Protein AF-A0A2N1V2J1-F1 (afdb_monomer_lite)

Structure (mmCIF, N/CA/C/O backbone):
data_AF-A0A2N1V2J1-F1
#
_entry.id   AF-A0A2N1V2J1-F1
#
loop_
_atom_site.group_PDB
_atom_site.id
_atom_site.type_symbol
_atom_site.label_atom_id
_atom_site.label_alt_id
_atom_site.label_comp_id
_atom_site.label_asym_id
_atom_site.label_entity_id
_atom_site.label_seq_id
_atom_site.pdbx_PDB_ins_code
_atom_site.Cartn_x
_atom_site.Cartn_y
_atom_site.Cartn_z
_atom_site.occupancy
_atom_site.B_iso_or_equiv
_atom_site.auth_seq_id
_atom_site.auth_comp_id
_atom_site.auth_asym_id
_atom_site.auth_atom_id
_atom_site.pdbx_PDB_model_num
ATOM 1 N N . MET A 1 1 ? 15.536 12.280 7.109 1.00 37.69 1 MET A N 1
ATOM 2 C CA . MET A 1 1 ? 15.204 11.354 8.218 1.00 37.69 1 MET A CA 1
ATOM 3 C C . MET A 1 1 ? 14.848 12.085 9.517 1.00 37.69 1 MET A C 1
ATOM 5 O O . MET A 1 1 ? 13.708 11.960 9.934 1.00 37.69 1 MET A O 1
ATOM 9 N N . LEU A 1 2 ? 15.726 12.912 10.114 1.00 41.81 2 LEU A N 1
ATOM 10 C CA . LEU A 1 2 ? 15.399 13.691 11.333 1.00 41.81 2 LEU A CA 1
ATOM 11 C C . LEU A 1 2 ? 14.159 14.599 11.194 1.00 41.81 2 LEU A C 1
ATOM 13 O O . LEU A 1 2 ? 13.366 14.693 12.121 1.00 41.81 2 LEU A O 1
ATOM 17 N N . ALA A 1 3 ? 13.956 15.226 10.031 1.00 45.59 3 ALA A N 1
ATOM 18 C CA . ALA A 1 3 ? 12.766 16.045 9.779 1.00 45.59 3 ALA A CA 1
ATOM 19 C C . ALA A 1 3 ? 11.461 15.224 9.787 1.00 45.59 3 ALA A C 1
ATOM 21 O O . ALA A 1 3 ? 10.462 15.673 10.334 1.00 45.59 3 ALA A O 1
ATOM 22 N N . ILE A 1 4 ? 11.489 13.996 9.255 1.00 50.16 4 ILE A N 1
ATOM 23 C CA . ILE A 1 4 ? 10.347 13.065 9.289 1.00 50.16 4 ILE A CA 1
ATOM 24 C C . ILE A 1 4 ? 10.090 12.616 10.731 1.00 50.16 4 ILE A C 1
ATOM 26 O O . ILE A 1 4 ? 8.943 12.572 11.157 1.00 50.16 4 ILE A O 1
ATOM 30 N N . LEU A 1 5 ? 11.156 12.361 11.499 1.00 50.34 5 LEU A N 1
ATOM 31 C CA . LEU A 1 5 ? 11.057 12.012 12.915 1.00 50.34 5 LEU A CA 1
ATOM 32 C C . LEU A 1 5 ? 10.415 13.142 13.738 1.00 50.34 5 LEU A C 1
ATOM 34 O O . LEU A 1 5 ? 9.556 12.871 14.564 1.00 50.34 5 LEU A O 1
ATOM 38 N N . ASN A 1 6 ? 10.780 14.401 13.476 1.00 57.03 6 ASN A N 1
ATOM 39 C CA . ASN A 1 6 ? 10.190 15.567 14.142 1.00 57.03 6 ASN A CA 1
ATOM 40 C C . ASN A 1 6 ? 8.729 15.806 13.731 1.00 57.03 6 ASN A C 1
ATOM 42 O O . ASN A 1 6 ? 7.921 16.175 14.577 1.00 57.03 6 ASN A O 1
ATOM 46 N N . ILE A 1 7 ? 8.370 15.565 12.465 1.00 57.59 7 ILE A N 1
ATOM 47 C CA . ILE A 1 7 ? 6.972 15.615 12.007 1.00 57.59 7 ILE A CA 1
ATOM 48 C C . ILE A 1 7 ? 6.154 14.508 12.685 1.00 57.59 7 ILE A C 1
ATOM 50 O O . ILE A 1 7 ? 5.083 14.788 13.205 1.00 57.59 7 ILE A O 1
ATOM 54 N N . LEU A 1 8 ? 6.680 13.282 12.770 1.00 51.38 8 LEU A N 1
ATOM 55 C CA . LEU A 1 8 ? 6.056 12.181 13.515 1.00 51.38 8 LEU A CA 1
ATOM 56 C C . LEU A 1 8 ? 5.899 12.509 15.007 1.00 51.38 8 LEU A C 1
ATOM 58 O O . LEU A 1 8 ? 4.868 12.193 15.589 1.00 51.38 8 LEU A O 1
ATOM 62 N N . TYR A 1 9 ? 6.882 13.180 15.614 1.00 59.84 9 TYR A N 1
ATOM 63 C CA . TYR A 1 9 ? 6.823 13.601 17.017 1.00 59.84 9 TYR A CA 1
ATOM 64 C C . TYR A 1 9 ? 5.764 14.687 17.264 1.00 59.84 9 TYR A C 1
ATOM 66 O O . TYR A 1 9 ? 5.126 14.700 18.311 1.00 59.84 9 TYR A O 1
ATOM 74 N N . LEU A 1 10 ? 5.547 15.579 16.292 1.00 56.91 10 LEU A N 1
ATOM 75 C CA . LEU A 1 10 ? 4.477 16.584 16.323 1.00 56.91 10 LEU A CA 1
ATOM 76 C C . LEU A 1 10 ? 3.087 15.990 16.042 1.00 56.91 10 LEU A C 1
ATOM 78 O O . LEU A 1 10 ? 2.086 16.605 16.396 1.00 56.91 10 LEU A O 1
ATOM 82 N N . LEU A 1 11 ? 3.032 14.810 15.419 1.00 51.59 11 LEU A N 1
ATOM 83 C CA . LEU A 1 11 ? 1.807 14.049 15.158 1.00 51.59 11 LEU A CA 1
ATOM 84 C C . LEU A 1 11 ? 1.465 13.059 16.285 1.00 51.59 11 LEU A C 1
ATOM 86 O O . LEU A 1 11 ? 0.460 12.359 16.185 1.00 51.59 11 LEU A O 1
ATOM 90 N N . LEU A 1 12 ? 2.264 12.995 17.361 1.00 53.19 12 LEU A N 1
ATOM 91 C CA . LEU A 1 12 ? 1.924 12.194 18.538 1.00 53.19 12 LEU A CA 1
ATOM 92 C C . LEU A 1 12 ? 0.576 12.672 19.116 1.00 53.19 12 LEU A C 1
ATOM 94 O O . LEU A 1 12 ? 0.378 13.875 19.304 1.00 53.19 12 LEU A O 1
ATOM 98 N N . PRO A 1 13 ? -0.373 11.754 19.360 1.00 49.41 13 PRO A N 1
ATOM 99 C CA . PRO A 1 13 ? -1.782 12.103 19.468 1.00 49.41 13 PRO A CA 1
ATOM 100 C C . PRO A 1 13 ? -2.095 12.911 20.732 1.00 49.41 13 PRO A C 1
ATOM 102 O O . PRO A 1 13 ? -1.782 12.510 21.850 1.00 49.41 13 PRO A O 1
ATOM 105 N N . ILE A 1 14 ? -2.791 14.034 20.532 1.00 53.59 14 ILE A N 1
ATOM 106 C CA . ILE A 1 14 ? -3.497 14.800 21.574 1.00 53.59 14 ILE A CA 1
ATOM 107 C C . ILE A 1 14 ? -4.905 14.198 21.826 1.00 53.59 14 ILE A C 1
ATOM 109 O O . ILE A 1 14 ? -5.590 14.595 22.764 1.00 53.59 14 ILE A O 1
ATOM 113 N N . SER A 1 15 ? -5.357 13.214 21.032 1.00 47.94 15 SER A N 1
ATOM 114 C CA . SER A 1 15 ? -6.710 12.636 21.103 1.00 47.94 15 SER A CA 1
ATOM 115 C C . SER A 1 15 ? -6.726 11.132 21.392 1.00 47.94 15 SER A C 1
ATOM 117 O O . SER A 1 15 ? -5.813 10.405 21.018 1.00 47.94 15 SER A O 1
ATOM 119 N N . GLN A 1 16 ? -7.827 10.658 21.989 1.00 56.62 16 GLN A N 1
ATOM 120 C CA . GLN A 1 16 ? -8.151 9.247 22.286 1.00 56.62 16 GLN A CA 1
ATOM 121 C C . GLN A 1 16 ? -8.314 8.342 21.047 1.00 56.62 16 GLN A C 1
ATOM 123 O O . GLN A 1 16 ? -8.802 7.220 21.143 1.00 56.62 16 GLN A O 1
ATOM 128 N N . THR A 1 17 ? -7.958 8.822 19.860 1.00 64.25 17 THR A N 1
ATOM 129 C CA . THR A 1 17 ? -8.115 8.073 18.618 1.00 64.25 17 THR A CA 1
ATOM 130 C C . THR A 1 17 ? -6.784 7.411 18.271 1.00 64.25 17 THR A C 1
ATOM 132 O O . THR A 1 17 ? -5.728 8.043 18.314 1.00 64.25 17 THR A O 1
ATOM 135 N N . GLY A 1 18 ? -6.808 6.103 18.012 1.00 82.56 18 GLY A N 1
ATOM 136 C CA . GLY A 1 18 ? -5.573 5.340 17.858 1.00 82.56 18 GLY A CA 1
ATOM 137 C C . GLY A 1 18 ? -4.778 5.723 16.602 1.00 82.56 18 GLY A C 1
ATOM 138 O O . GLY A 1 18 ? -5.294 6.289 15.637 1.00 82.56 18 GLY A O 1
ATOM 139 N N . SER A 1 19 ? -3.491 5.401 16.603 1.00 90.88 19 SER A N 1
ATOM 140 C CA . SER A 1 19 ? -2.594 5.587 15.462 1.00 90.88 19 SER A CA 1
ATOM 141 C C . SER A 1 19 ? -1.906 4.273 15.111 1.00 90.88 19 SER A C 1
ATOM 143 O O . SER A 1 19 ? -1.824 3.359 15.925 1.00 90.88 19 SER A O 1
ATOM 145 N N . GLU A 1 20 ? -1.388 4.167 13.898 1.00 93.19 20 GLU A N 1
ATOM 146 C CA . GLU A 1 20 ? -0.670 2.988 13.422 1.00 93.19 20 GLU A CA 1
ATOM 147 C C . GLU A 1 20 ? 0.593 3.441 12.694 1.00 93.19 20 GLU A C 1
ATOM 149 O O . GLU A 1 20 ? 0.529 4.305 11.825 1.00 93.19 20 GLU A O 1
ATOM 154 N N . ALA A 1 21 ? 1.737 2.849 13.012 1.00 96.06 21 ALA A N 1
ATOM 155 C CA . ALA A 1 21 ? 2.991 3.092 12.310 1.00 96.06 21 ALA A CA 1
ATOM 156 C C . ALA A 1 21 ? 3.615 1.768 11.886 1.00 96.06 21 ALA A C 1
ATOM 158 O O . ALA A 1 21 ? 3.537 0.785 12.616 1.00 96.06 21 ALA A O 1
ATOM 159 N N . GLY A 1 22 ? 4.274 1.726 10.735 1.00 96.44 22 GLY A N 1
ATOM 160 C CA . GLY A 1 22 ? 4.895 0.488 10.282 1.00 96.44 22 GLY A CA 1
ATOM 161 C C . GLY A 1 22 ? 5.975 0.679 9.241 1.00 96.44 22 GLY A C 1
ATOM 162 O O . GLY A 1 22 ? 6.214 1.783 8.749 1.00 96.44 22 GLY A O 1
ATOM 163 N N . ILE A 1 23 ? 6.623 -0.438 8.926 1.00 97.44 23 ILE A N 1
ATOM 164 C CA . ILE A 1 23 ? 7.635 -0.563 7.879 1.00 97.44 23 ILE A CA 1
ATOM 165 C C . ILE A 1 23 ? 7.246 -1.696 6.936 1.00 97.44 23 ILE A C 1
ATOM 167 O O . ILE A 1 23 ? 6.661 -2.692 7.366 1.00 97.44 23 ILE A O 1
ATOM 171 N N . ASN A 1 24 ? 7.568 -1.568 5.655 1.00 97.19 24 ASN A N 1
ATOM 172 C CA . ASN A 1 24 ? 7.236 -2.565 4.646 1.00 97.19 24 ASN A CA 1
ATOM 173 C C . ASN A 1 24 ? 8.342 -2.728 3.603 1.00 97.19 24 ASN A C 1
ATOM 175 O O . ASN A 1 24 ? 9.079 -1.796 3.293 1.00 97.19 24 ASN A O 1
ATOM 179 N N . ILE A 1 25 ? 8.441 -3.937 3.057 1.00 97.75 25 ILE A N 1
ATOM 180 C CA . ILE A 1 25 ? 9.214 -4.222 1.848 1.00 97.75 25 ILE A CA 1
ATOM 181 C C . ILE A 1 25 ? 8.240 -4.137 0.678 1.00 97.75 25 ILE A C 1
ATOM 183 O O . ILE A 1 25 ? 7.128 -4.661 0.768 1.00 97.75 25 ILE A O 1
ATOM 187 N N . ILE A 1 26 ? 8.647 -3.466 -0.395 1.00 97.69 26 ILE A N 1
ATOM 188 C CA . ILE A 1 26 ? 7.829 -3.224 -1.585 1.00 97.69 26 ILE A CA 1
ATOM 189 C C . ILE A 1 26 ? 8.525 -3.871 -2.775 1.00 97.69 26 ILE A C 1
ATOM 191 O O . ILE A 1 26 ? 9.743 -3.763 -2.898 1.00 97.69 26 ILE A O 1
ATOM 195 N N . ALA A 1 27 ? 7.770 -4.525 -3.648 1.00 98.12 27 ALA A N 1
ATOM 196 C CA . ALA A 1 27 ? 8.246 -5.015 -4.931 1.00 98.12 27 ALA A CA 1
ATOM 197 C C . ALA A 1 27 ? 7.095 -5.116 -5.933 1.00 98.12 27 ALA A C 1
ATOM 199 O O . ALA A 1 27 ? 5.944 -5.284 -5.537 1.00 98.12 27 ALA A O 1
ATOM 200 N N . GLY A 1 28 ? 7.377 -5.061 -7.227 1.00 96.88 28 GLY A N 1
ATOM 201 C CA . GLY A 1 28 ? 6.341 -5.279 -8.229 1.00 96.88 28 GLY A CA 1
ATOM 202 C C . GLY A 1 28 ? 6.750 -4.859 -9.631 1.00 96.88 28 GLY A C 1
ATOM 203 O O . GLY A 1 28 ? 7.908 -4.509 -9.854 1.00 96.88 28 GLY A O 1
ATOM 204 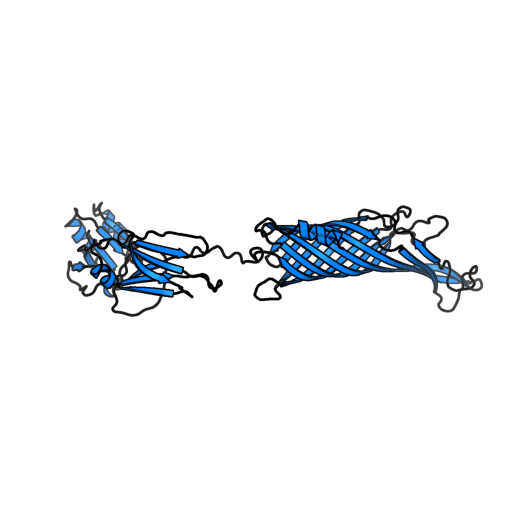N N . PRO A 1 29 ? 5.823 -4.960 -10.594 1.00 96.31 29 PRO A N 1
ATOM 205 C CA . PRO A 1 29 ? 6.082 -4.529 -11.952 1.00 96.31 29 PRO A CA 1
ATOM 206 C C . PRO A 1 29 ? 5.897 -3.015 -12.119 1.00 96.31 29 PRO A C 1
ATOM 208 O O . PRO A 1 29 ? 4.962 -2.416 -11.569 1.00 96.31 29 PRO A O 1
ATOM 211 N N . ASN A 1 30 ? 6.740 -2.434 -12.969 1.00 93.88 30 ASN A N 1
ATOM 212 C CA . ASN A 1 30 ? 6.507 -1.129 -13.582 1.00 93.88 30 ASN A CA 1
ATOM 213 C C . ASN A 1 30 ? 5.779 -1.343 -14.908 1.00 93.88 30 ASN A C 1
ATOM 215 O O . ASN A 1 30 ? 6.117 -2.263 -15.651 1.00 93.88 30 ASN A O 1
ATOM 219 N N . LEU A 1 31 ? 4.780 -0.514 -15.187 1.00 93.31 31 LEU A N 1
ATOM 220 C CA . LEU A 1 31 ? 4.035 -0.498 -16.439 1.00 93.31 31 LEU A CA 1
ATOM 221 C C . LEU A 1 31 ? 4.471 0.739 -17.211 1.00 93.31 31 LEU A C 1
ATOM 223 O O . LEU A 1 31 ? 4.228 1.862 -16.767 1.00 93.31 31 LEU A O 1
ATOM 227 N N . GLU A 1 32 ? 5.143 0.533 -18.332 1.00 88.81 32 GLU A N 1
ATOM 228 C CA . GLU A 1 32 ? 5.778 1.613 -19.073 1.00 88.81 32 GLU A CA 1
ATOM 229 C C . GLU A 1 32 ? 5.121 1.794 -20.423 1.00 88.81 32 GLU A C 1
ATOM 231 O O . GLU A 1 32 ? 4.901 0.834 -21.159 1.00 88.81 32 GLU A O 1
ATOM 236 N N . TYR A 1 33 ? 4.803 3.049 -20.709 1.00 85.69 33 TYR A N 1
ATOM 237 C CA . TYR A 1 33 ? 4.260 3.492 -21.977 1.00 85.69 33 TYR A CA 1
ATOM 238 C C . TYR A 1 33 ? 5.293 4.430 -22.577 1.00 85.69 33 TYR A C 1
ATOM 240 O O . TYR A 1 33 ? 5.603 5.479 -22.004 1.00 85.69 33 TYR A O 1
ATOM 248 N N . THR A 1 34 ? 5.879 4.023 -23.694 1.00 76.81 34 THR A N 1
ATOM 249 C CA . THR A 1 34 ? 6.933 4.783 -24.360 1.00 76.81 34 THR A CA 1
ATOM 250 C C . THR A 1 34 ? 6.547 5.053 -25.797 1.00 76.81 34 THR A C 1
ATOM 252 O O . THR A 1 34 ? 6.286 4.124 -26.552 1.00 76.81 34 THR A O 1
ATOM 255 N N . LYS A 1 35 ? 6.606 6.321 -26.191 1.00 71.06 35 LYS A N 1
ATOM 256 C CA . LYS A 1 35 ? 6.811 6.744 -27.575 1.00 71.06 35 LYS A CA 1
ATOM 257 C C . LYS A 1 35 ? 7.975 7.741 -27.572 1.00 71.06 35 LYS A C 1
ATOM 259 O O . LYS A 1 35 ? 7.836 8.912 -27.206 1.00 71.06 35 LYS A O 1
ATOM 264 N N . LEU A 1 36 ? 9.163 7.227 -27.883 1.00 64.19 36 LEU A N 1
ATOM 265 C CA . LEU A 1 36 ? 10.414 7.982 -27.855 1.00 64.19 36 LEU A CA 1
ATOM 266 C C . LEU A 1 36 ? 10.649 8.595 -29.237 1.00 64.19 36 LEU A C 1
ATOM 268 O O . LEU A 1 36 ? 11.181 7.950 -30.134 1.00 64.19 36 LEU A O 1
ATOM 272 N N . GLU A 1 37 ? 10.257 9.853 -29.422 1.00 59.25 37 GLU A N 1
ATOM 273 C CA . GLU A 1 37 ? 10.658 10.599 -30.617 1.00 59.25 37 GLU A CA 1
ATOM 274 C C . GLU A 1 37 ? 12.120 11.060 -30.478 1.00 59.25 37 GLU A C 1
ATOM 276 O O . GLU A 1 37 ? 12.620 11.281 -29.375 1.00 59.25 37 GLU A O 1
ATOM 281 N N . SER A 1 38 ? 12.834 11.187 -31.600 1.00 56.12 38 SER A N 1
ATOM 282 C CA . SER A 1 38 ? 14.246 11.588 -31.619 1.00 56.12 38 SER A CA 1
ATOM 283 C C . SER A 1 38 ? 14.472 12.928 -30.905 1.00 56.12 38 SER A C 1
ATOM 285 O O . SER A 1 38 ? 13.869 13.933 -31.293 1.00 56.12 38 SER A O 1
ATOM 287 N N . VAL A 1 39 ? 15.388 12.972 -29.934 1.00 54.84 39 VAL A N 1
ATOM 288 C CA . VAL A 1 39 ? 15.784 14.202 -29.224 1.00 54.84 39 VAL A CA 1
ATOM 289 C C . VAL A 1 39 ? 17.246 14.510 -29.532 1.00 54.84 39 VAL A C 1
ATOM 291 O O . VAL A 1 39 ? 18.097 13.633 -29.446 1.00 54.84 39 VAL A O 1
ATOM 294 N N . GLU A 1 40 ? 17.535 15.757 -29.916 1.00 50.69 40 GLU A N 1
ATOM 295 C CA . GLU A 1 40 ? 18.899 16.306 -30.044 1.00 50.69 40 GLU A CA 1
ATOM 296 C C . GLU A 1 40 ? 19.904 15.417 -30.816 1.00 50.69 40 GLU A C 1
ATOM 298 O O . GLU A 1 40 ? 20.998 15.131 -30.337 1.00 50.69 40 GLU A O 1
ATOM 303 N N . ASN A 1 41 ? 19.563 14.992 -32.041 1.00 51.22 41 ASN A N 1
ATOM 304 C CA . ASN A 1 41 ? 20.393 14.104 -32.883 1.00 51.22 41 ASN A CA 1
ATOM 305 C C . ASN A 1 41 ? 20.635 12.690 -32.318 1.00 51.22 41 ASN A C 1
ATOM 307 O O . ASN A 1 41 ? 21.471 11.961 -32.854 1.00 51.22 41 ASN A O 1
ATOM 311 N N . GLN A 1 42 ? 19.906 12.272 -31.284 1.00 54.91 42 GLN A N 1
ATOM 312 C CA . GLN A 1 42 ? 19.849 10.879 -30.856 1.00 54.91 42 GLN A CA 1
ATOM 313 C C . GLN A 1 42 ? 18.578 10.239 -31.416 1.00 54.91 42 GLN A C 1
ATOM 315 O O . GLN A 1 42 ? 17.453 10.614 -31.078 1.00 54.91 42 GLN A O 1
ATOM 320 N N . THR A 1 43 ? 18.765 9.300 -32.340 1.00 55.22 43 THR A N 1
ATOM 321 C CA . THR A 1 43 ? 17.693 8.457 -32.871 1.00 55.22 43 THR A CA 1
ATOM 322 C C . THR A 1 43 ? 17.373 7.383 -31.839 1.00 55.22 43 THR A C 1
ATOM 324 O O . THR A 1 43 ? 18.217 6.540 -31.546 1.00 55.22 43 THR A O 1
ATOM 327 N N . TYR A 1 44 ? 16.166 7.436 -31.284 1.00 59.03 44 TYR A N 1
ATOM 328 C CA . TYR A 1 44 ? 15.602 6.371 -30.461 1.00 59.03 44 TYR A CA 1
ATOM 329 C C . TYR A 1 44 ? 14.762 5.452 -31.354 1.00 59.03 44 TYR A C 1
ATOM 331 O O . TYR A 1 44 ? 14.153 5.916 -32.317 1.00 59.03 44 TYR A O 1
ATOM 339 N N . PHE A 1 45 ? 14.773 4.152 -31.061 1.00 59.25 45 PHE A N 1
ATOM 340 C CA . PHE A 1 45 ? 14.261 3.115 -31.967 1.00 59.25 45 PHE A CA 1
ATOM 341 C C . PHE A 1 45 ? 12.744 2.884 -31.888 1.00 59.25 45 PHE A C 1
ATOM 343 O O . PHE A 1 45 ? 12.171 2.295 -32.796 1.00 59.25 45 PHE A O 1
ATOM 350 N N . TYR A 1 46 ? 12.080 3.411 -30.858 1.00 59.66 46 TYR A N 1
ATOM 351 C CA . TYR A 1 46 ? 10.665 3.146 -30.585 1.00 59.66 46 TYR A CA 1
ATOM 352 C C . TYR A 1 46 ? 9.760 4.144 -31.317 1.00 59.66 46 TYR A C 1
ATOM 354 O O . TYR A 1 46 ? 9.437 5.222 -30.808 1.00 59.66 46 TYR A O 1
ATOM 362 N N . GLY A 1 47 ? 9.381 3.796 -32.549 1.00 56.12 47 GLY A N 1
ATOM 363 C CA . GLY A 1 47 ? 8.538 4.626 -33.416 1.00 56.12 47 GLY A CA 1
ATOM 364 C C . GLY A 1 47 ? 7.031 4.554 -33.128 1.00 56.12 47 GLY A C 1
ATOM 365 O O . GLY A 1 47 ? 6.280 5.390 -33.641 1.00 56.12 47 GLY A O 1
ATOM 366 N N . GLN A 1 48 ? 6.571 3.582 -32.331 1.00 65.44 48 GLN A N 1
ATOM 367 C CA . GLN A 1 48 ? 5.163 3.395 -31.952 1.00 65.44 48 GLN A CA 1
ATOM 368 C C . GLN A 1 48 ? 4.987 3.400 -30.426 1.00 65.44 48 GLN A C 1
ATOM 370 O O . GLN A 1 48 ? 5.959 3.379 -29.679 1.00 65.44 48 GLN A O 1
ATOM 375 N N . GLU A 1 49 ? 3.740 3.537 -29.962 1.00 70.06 49 GLU A N 1
ATOM 376 C CA . GLU A 1 49 ? 3.422 3.404 -28.538 1.00 70.06 49 GLU A CA 1
ATOM 377 C C . GLU A 1 49 ? 3.574 1.942 -28.125 1.00 70.06 49 GLU A C 1
ATOM 379 O O . GLU A 1 49 ? 2.703 1.120 -28.418 1.00 70.06 49 GLU A O 1
ATOM 384 N N . ASP A 1 50 ? 4.656 1.642 -27.416 1.00 79.00 50 ASP A N 1
ATOM 385 C CA . ASP A 1 50 ? 4.910 0.304 -26.902 1.00 79.00 50 ASP A CA 1
ATOM 386 C C . ASP A 1 50 ? 4.618 0.224 -25.408 1.00 79.00 50 ASP A C 1
ATOM 388 O O . ASP A 1 50 ? 4.976 1.104 -24.617 1.00 79.00 50 ASP A O 1
ATOM 392 N N . PHE A 1 51 ? 3.940 -0.861 -25.030 1.00 84.25 51 PHE A N 1
ATOM 393 C CA . PHE A 1 51 ? 3.730 -1.240 -23.642 1.00 84.25 51 PHE A CA 1
ATOM 394 C C . PHE A 1 51 ? 4.835 -2.192 -23.211 1.00 84.25 51 PHE A C 1
ATOM 396 O O . PHE A 1 51 ? 5.004 -3.267 -23.793 1.00 84.25 51 PHE A O 1
ATOM 403 N N . GLN A 1 52 ? 5.537 -1.825 -22.148 1.00 87.00 52 GLN A N 1
ATOM 404 C CA . GLN A 1 52 ? 6.649 -2.603 -21.627 1.00 87.00 52 GLN A CA 1
ATOM 405 C C . GLN A 1 52 ? 6.540 -2.788 -20.113 1.00 87.00 52 GLN A C 1
ATOM 407 O O . GLN A 1 52 ? 5.835 -2.053 -19.417 1.00 87.00 52 GLN A O 1
ATOM 412 N N . MET A 1 53 ? 7.227 -3.810 -19.596 1.00 90.25 53 MET A N 1
ATOM 413 C CA . MET A 1 53 ? 7.202 -4.147 -18.176 1.00 90.25 53 MET A CA 1
ATOM 414 C C . MET A 1 53 ? 8.603 -4.128 -17.579 1.00 90.25 53 MET A C 1
ATOM 416 O O . MET A 1 53 ? 9.495 -4.838 -18.035 1.00 90.25 53 MET A O 1
ATOM 420 N N . GLY A 1 54 ? 8.759 -3.354 -16.511 1.00 93.00 54 GLY A N 1
ATOM 421 C CA . GLY A 1 54 ? 9.947 -3.350 -15.664 1.00 93.00 54 GLY A CA 1
ATOM 422 C C . GLY A 1 54 ? 9.691 -3.996 -14.312 1.00 93.00 54 GLY A C 1
ATOM 423 O O . GLY A 1 54 ? 8.586 -4.461 -14.023 1.00 93.00 54 GLY A O 1
ATOM 424 N N . PHE A 1 55 ? 10.698 -3.969 -13.443 1.00 96.50 55 PHE A N 1
ATOM 425 C CA . PHE A 1 55 ? 10.574 -4.416 -12.060 1.00 96.50 55 PHE A CA 1
ATOM 426 C C . PHE A 1 55 ? 11.143 -3.382 -11.091 1.00 96.50 55 PHE A C 1
ATOM 428 O O . PHE A 1 55 ? 12.164 -2.744 -11.341 1.00 96.50 55 PHE A O 1
ATOM 435 N N . HIS A 1 56 ? 10.502 -3.224 -9.942 1.00 97.19 56 HIS A N 1
ATOM 436 C CA . HIS A 1 56 ? 11.026 -2.410 -8.856 1.00 97.19 56 HIS A CA 1
ATOM 437 C C . HIS A 1 56 ? 10.975 -3.146 -7.530 1.00 97.19 56 HIS A C 1
ATOM 439 O O . HIS A 1 56 ? 10.171 -4.051 -7.310 1.00 97.19 56 HIS A O 1
ATOM 445 N N . TYR A 1 57 ? 11.827 -2.701 -6.615 1.00 98.19 57 TYR A N 1
ATOM 446 C CA . TYR A 1 57 ? 11.811 -3.106 -5.219 1.00 98.19 57 TYR A CA 1
ATOM 447 C C . TYR A 1 57 ? 12.240 -1.952 -4.315 1.00 98.19 57 TYR A C 1
ATOM 449 O O . TYR A 1 57 ? 12.810 -0.959 -4.763 1.00 98.19 57 TYR A O 1
ATOM 457 N N . GLY A 1 58 ? 11.942 -2.050 -3.025 1.00 97.88 58 GLY A N 1
ATOM 458 C CA . GLY A 1 58 ? 12.182 -0.950 -2.111 1.00 97.88 58 GLY A CA 1
ATOM 459 C C . GLY A 1 58 ? 11.821 -1.229 -0.664 1.00 97.88 58 GLY A C 1
ATOM 460 O O . GLY A 1 58 ? 11.355 -2.310 -0.297 1.00 97.88 58 GLY A O 1
ATOM 461 N N . LEU A 1 59 ? 12.033 -0.205 0.155 1.00 98.06 59 LEU A N 1
ATOM 462 C CA . LEU A 1 59 ? 11.695 -0.184 1.573 1.00 98.06 59 LEU A CA 1
ATOM 463 C C . LEU A 1 59 ? 10.836 1.039 1.860 1.00 98.06 59 LEU A C 1
ATOM 465 O O . LEU A 1 59 ? 11.148 2.145 1.417 1.00 98.06 59 LEU A O 1
ATOM 469 N N . GLY A 1 60 ? 9.769 0.836 2.619 1.00 97.25 60 GLY A N 1
ATOM 470 C CA . GLY A 1 60 ? 8.821 1.869 2.990 1.00 97.25 60 GLY A CA 1
ATOM 471 C C . GLY A 1 60 ? 8.573 1.939 4.487 1.00 97.25 60 GLY A C 1
ATOM 472 O O . GLY A 1 60 ? 8.821 0.998 5.242 1.00 97.25 60 GLY A O 1
ATOM 473 N N . GLY A 1 61 ? 8.074 3.095 4.901 1.00 96.94 61 GLY A N 1
ATOM 474 C CA . GLY A 1 61 ? 7.478 3.333 6.200 1.00 96.94 61 GLY A CA 1
ATOM 475 C C . GLY A 1 61 ? 6.179 4.108 6.040 1.00 96.94 61 GLY A C 1
ATOM 476 O O . GLY A 1 61 ? 5.994 4.854 5.074 1.00 96.94 61 GLY A O 1
ATOM 477 N N . TYR A 1 62 ? 5.265 3.937 6.984 1.00 97.31 62 TYR A N 1
ATOM 478 C CA . TYR A 1 62 ? 4.002 4.661 6.986 1.00 97.31 62 TYR A CA 1
ATOM 479 C C . TYR A 1 62 ? 3.538 4.999 8.396 1.00 97.31 62 TYR A C 1
ATOM 481 O O . TYR A 1 62 ? 3.936 4.370 9.377 1.00 97.31 62 TYR A O 1
ATOM 489 N N . TYR A 1 63 ? 2.654 5.986 8.457 1.00 96.25 63 TYR A N 1
ATOM 490 C CA . TYR A 1 63 ? 1.925 6.392 9.643 1.00 96.25 63 TYR A CA 1
ATOM 491 C C . TYR A 1 63 ? 0.476 6.692 9.261 1.00 96.25 63 TYR A C 1
ATOM 493 O O . TYR A 1 63 ? 0.236 7.490 8.357 1.00 96.25 63 TYR A O 1
ATOM 501 N N . ASN A 1 64 ? -0.472 6.058 9.943 1.00 95.81 64 ASN A N 1
ATOM 502 C CA . ASN A 1 64 ? -1.904 6.268 9.788 1.00 95.81 64 ASN A CA 1
ATOM 503 C C . ASN A 1 64 ? -2.476 6.825 11.091 1.00 95.81 64 ASN A C 1
ATOM 505 O O . ASN A 1 64 ? -2.326 6.224 12.156 1.00 95.81 64 ASN A O 1
ATOM 509 N N . TYR A 1 65 ? -3.174 7.946 10.986 1.00 94.06 65 TYR A N 1
ATOM 510 C CA . TYR A 1 65 ? -3.963 8.530 12.055 1.00 94.06 65 TYR A CA 1
ATOM 511 C C . TYR A 1 65 ? -5.438 8.200 11.828 1.00 94.06 65 TYR A C 1
ATOM 513 O O . TYR A 1 65 ? -6.026 8.625 10.828 1.00 94.06 65 TYR A O 1
ATOM 521 N N . TYR A 1 66 ? -6.032 7.438 12.746 1.00 92.12 66 TYR A N 1
ATOM 522 C CA . TYR A 1 66 ? -7.452 7.111 12.708 1.00 92.12 66 TYR A CA 1
ATOM 523 C C . TYR A 1 66 ? -8.209 8.238 13.399 1.00 92.12 66 TYR A C 1
ATOM 525 O O . TYR A 1 66 ? -7.983 8.507 14.574 1.00 92.12 66 TYR A O 1
ATOM 533 N N . PHE A 1 67 ? -9.084 8.924 12.672 1.00 90.62 67 PHE A N 1
ATOM 534 C CA . PHE A 1 67 ? -9.999 9.916 13.253 1.00 90.62 67 PHE A CA 1
ATOM 535 C C . PHE A 1 67 ? -11.388 9.317 13.513 1.00 90.62 67 PHE A C 1
ATOM 537 O O . PHE A 1 67 ? -12.206 9.919 14.203 1.00 90.62 67 PHE A O 1
ATOM 544 N N . ASP A 1 68 ? -11.629 8.118 12.982 1.00 89.44 68 ASP A N 1
ATOM 545 C CA . ASP A 1 68 ? -12.761 7.249 13.274 1.00 89.44 68 ASP A CA 1
ATOM 546 C C . ASP A 1 68 ? -12.291 5.781 13.193 1.00 89.44 68 ASP A C 1
ATOM 548 O O . ASP A 1 68 ? -11.212 5.489 12.675 1.00 89.44 68 ASP A O 1
ATOM 552 N N . ARG A 1 69 ? -13.093 4.832 13.682 1.00 86.31 69 ARG A N 1
ATOM 553 C CA . ARG A 1 69 ? -12.780 3.391 13.640 1.00 86.31 69 ARG A CA 1
ATOM 554 C C . ARG A 1 69 ? -12.607 2.865 12.219 1.00 86.31 69 ARG A C 1
ATOM 556 O O . ARG A 1 69 ? -11.816 1.941 12.006 1.00 86.31 69 ARG A O 1
ATOM 563 N N . ASP A 1 70 ? -13.335 3.462 11.278 1.00 93.38 70 ASP A N 1
ATOM 564 C CA . ASP A 1 70 ? -13.386 3.022 9.887 1.00 93.38 70 ASP A CA 1
ATOM 565 C C . ASP A 1 70 ? -12.550 3.900 8.946 1.00 93.38 70 ASP A C 1
ATOM 567 O O . ASP A 1 70 ? -12.254 3.466 7.835 1.00 93.38 70 ASP A O 1
ATOM 571 N N . TYR A 1 71 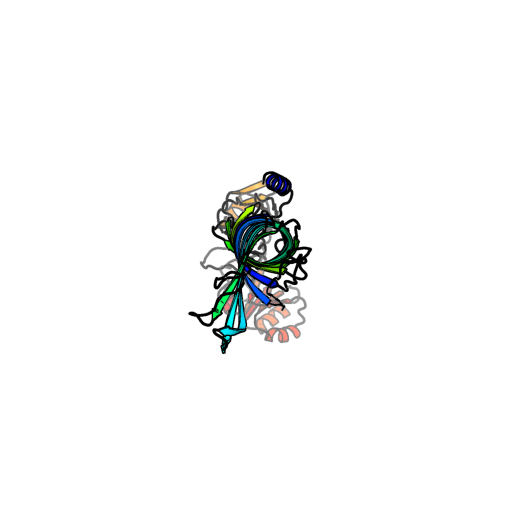? -12.128 5.095 9.371 1.00 95.44 71 TYR A N 1
ATOM 572 C CA . TYR A 1 71 ? -11.453 6.064 8.507 1.00 95.44 71 TYR A CA 1
ATOM 573 C C . TYR A 1 71 ? -10.119 6.538 9.084 1.00 95.44 71 TYR A C 1
ATOM 575 O O . TYR A 1 71 ? -10.003 6.850 10.270 1.00 95.44 71 TYR A O 1
ATOM 583 N N . TYR A 1 72 ? -9.117 6.652 8.213 1.00 95.81 72 TYR A N 1
ATOM 584 C CA . TYR A 1 72 ? -7.802 7.172 8.578 1.00 95.81 72 TYR A CA 1
ATOM 585 C C . TYR A 1 72 ? -7.234 8.118 7.524 1.00 95.81 72 TYR A C 1
ATOM 587 O O . TYR A 1 72 ? -7.569 8.026 6.343 1.00 95.81 72 TYR A O 1
ATOM 595 N N . ILE A 1 73 ? -6.339 9.001 7.965 1.00 97.44 73 ILE A N 1
ATOM 596 C CA . ILE A 1 73 ? -5.423 9.767 7.114 1.00 97.44 73 ILE A CA 1
ATOM 597 C C . ILE A 1 73 ? -4.037 9.150 7.269 1.00 97.44 73 ILE A C 1
ATOM 599 O O . ILE A 1 73 ? -3.597 8.884 8.385 1.00 97.44 73 ILE A O 1
ATOM 603 N N . GLY A 1 74 ? -3.358 8.897 6.155 1.00 96.69 74 GLY A N 1
ATOM 604 C CA . GLY A 1 74 ? -2.075 8.210 6.113 1.00 96.69 74 GLY A CA 1
ATOM 605 C C . GLY A 1 74 ? -0.997 9.012 5.396 1.00 96.69 74 GLY A C 1
ATOM 606 O O . GLY A 1 74 ? -1.248 9.637 4.366 1.00 96.69 74 GLY A O 1
ATOM 607 N N . LEU A 1 75 ? 0.221 8.936 5.923 1.00 98.00 75 LEU A N 1
ATOM 608 C CA . LEU A 1 75 ? 1.448 9.374 5.272 1.00 98.00 75 LEU A CA 1
ATOM 609 C C . LEU A 1 75 ? 2.342 8.154 5.045 1.00 98.00 75 LEU A C 1
ATOM 611 O O . LEU A 1 75 ? 2.618 7.405 5.982 1.00 98.00 75 LEU A O 1
ATOM 615 N N . LYS A 1 76 ? 2.826 7.965 3.818 1.00 97.75 76 LYS A N 1
ATOM 616 C CA . LYS A 1 76 ? 3.783 6.911 3.461 1.00 97.75 76 LYS A CA 1
ATOM 617 C C . LYS A 1 76 ? 5.021 7.518 2.833 1.00 97.75 76 LYS A C 1
ATOM 619 O O . LYS A 1 76 ? 4.918 8.470 2.065 1.00 97.75 76 LYS A O 1
ATOM 624 N N . ALA A 1 77 ? 6.175 6.948 3.139 1.00 98.19 77 ALA A N 1
ATOM 625 C CA . ALA A 1 77 ? 7.441 7.276 2.511 1.00 98.19 77 ALA A CA 1
ATOM 626 C C . ALA A 1 77 ? 8.136 5.980 2.100 1.00 98.19 77 ALA A C 1
ATOM 628 O O . ALA A 1 77 ? 8.261 5.075 2.920 1.00 98.19 77 ALA A O 1
ATOM 629 N N . ALA A 1 78 ? 8.597 5.881 0.859 1.00 98.06 78 ALA A N 1
ATOM 630 C CA . ALA A 1 78 ? 9.292 4.703 0.362 1.00 98.06 78 ALA A CA 1
ATOM 631 C C . ALA A 1 78 ? 10.508 5.085 -0.471 1.00 98.06 78 ALA A C 1
ATOM 633 O O . ALA A 1 78 ? 10.431 5.984 -1.298 1.00 98.06 78 ALA A O 1
ATOM 634 N N . TYR A 1 79 ? 11.616 4.383 -0.266 1.00 98.19 79 TYR A N 1
ATOM 635 C CA . TYR A 1 79 ? 12.734 4.365 -1.198 1.00 98.19 79 TYR A CA 1
ATOM 636 C C . TYR A 1 79 ? 12.532 3.209 -2.174 1.00 98.19 79 TYR A C 1
ATOM 638 O O . TYR A 1 79 ? 12.225 2.092 -1.747 1.00 98.19 79 TYR A O 1
ATOM 646 N N . ARG A 1 80 ? 12.707 3.472 -3.466 1.00 97.62 80 ARG A N 1
ATOM 647 C CA . ARG A 1 80 ? 12.500 2.512 -4.547 1.00 97.62 80 ARG A CA 1
ATOM 648 C C . ARG A 1 80 ? 13.708 2.491 -5.472 1.00 97.62 80 ARG A C 1
ATOM 650 O O . ARG A 1 80 ? 14.166 3.542 -5.907 1.00 97.62 80 ARG A O 1
ATOM 657 N N . HIS A 1 81 ? 14.141 1.286 -5.813 1.00 97.50 81 HIS A N 1
ATOM 658 C CA . HIS A 1 81 ? 15.034 1.001 -6.923 1.00 97.50 81 HIS A CA 1
ATOM 659 C C . HIS A 1 81 ? 14.213 0.371 -8.051 1.00 97.50 81 HIS A C 1
ATOM 661 O O . HIS A 1 81 ? 13.515 -0.625 -7.843 1.00 97.50 81 HIS A O 1
ATOM 667 N N . GLN A 1 82 ? 14.268 0.977 -9.225 1.00 95.94 82 GLN A N 1
ATOM 668 C CA . GLN A 1 82 ? 13.567 0.561 -10.429 1.00 95.94 82 GLN A CA 1
ATOM 669 C C . GLN A 1 82 ? 14.592 0.142 -11.474 1.00 95.94 82 GLN A C 1
ATOM 671 O O . GLN A 1 82 ? 15.579 0.842 -11.691 1.00 95.94 82 GLN A O 1
ATOM 676 N N . ASN A 1 83 ? 14.346 -1.007 -12.092 1.00 95.12 83 ASN A N 1
ATOM 677 C CA . ASN A 1 83 ? 15.152 -1.560 -13.163 1.00 95.12 83 ASN A CA 1
ATOM 678 C C . ASN A 1 83 ? 14.210 -2.043 -14.263 1.00 95.12 83 ASN A C 1
ATOM 680 O O . ASN A 1 83 ? 13.296 -2.838 -14.010 1.00 95.12 83 ASN A O 1
ATOM 684 N N . THR A 1 84 ? 14.437 -1.555 -15.471 1.00 93.44 84 THR A N 1
ATOM 685 C CA . THR A 1 84 ? 13.623 -1.916 -16.614 1.00 93.44 84 THR A CA 1
ATOM 686 C C . THR A 1 84 ? 14.506 -2.162 -17.819 1.00 93.44 84 THR A C 1
ATOM 688 O O . THR A 1 84 ? 15.314 -1.315 -18.192 1.00 93.44 84 THR A O 1
ATOM 691 N N . THR A 1 85 ? 14.270 -3.300 -18.465 1.00 92.94 85 THR A N 1
ATOM 692 C CA . THR A 1 85 ? 14.884 -3.658 -19.736 1.00 92.94 85 THR A CA 1
ATOM 693 C C . THR A 1 85 ? 13.796 -3.798 -20.790 1.00 92.94 85 THR A C 1
ATOM 695 O O . THR A 1 85 ? 12.822 -4.528 -20.609 1.00 92.94 85 THR A O 1
ATOM 698 N N . PHE A 1 86 ? 14.003 -3.113 -21.899 1.00 89.38 86 PHE A N 1
ATOM 699 C CA . PHE A 1 86 ? 13.174 -3.100 -23.082 1.00 89.38 86 PHE A CA 1
ATOM 700 C C . PHE A 1 86 ? 13.863 -3.859 -24.206 1.00 89.38 86 PHE A C 1
ATOM 702 O O . PHE A 1 86 ? 15.061 -3.675 -24.451 1.00 89.38 86 PHE A O 1
ATOM 709 N N . LEU A 1 87 ? 13.092 -4.719 -24.864 1.00 90.75 87 LEU A N 1
ATOM 710 C CA . LEU A 1 87 ? 13.528 -5.539 -25.985 1.00 90.75 87 LEU A CA 1
ATOM 711 C C . LEU A 1 87 ? 12.463 -5.485 -27.072 1.00 90.75 87 LEU A C 1
ATOM 713 O O . LEU A 1 87 ? 11.347 -5.964 -26.870 1.00 90.75 87 LEU A O 1
ATOM 717 N N . GLU A 1 88 ? 12.829 -4.955 -28.228 1.00 89.44 88 GLU A N 1
ATOM 718 C CA . GLU A 1 88 ? 11.991 -4.958 -29.423 1.00 89.44 88 GLU A CA 1
ATOM 719 C C . GLU A 1 88 ? 12.744 -5.610 -30.583 1.00 89.44 88 GLU A C 1
ATOM 721 O O . GLU A 1 88 ? 13.958 -5.463 -30.710 1.00 89.44 88 GLU A O 1
ATOM 726 N N . TYR A 1 89 ? 12.024 -6.361 -31.417 1.00 91.88 89 TYR A N 1
ATOM 727 C CA . TYR A 1 89 ? 12.581 -7.015 -32.597 1.00 91.88 89 TYR A CA 1
ATOM 728 C C . TYR A 1 89 ? 11.969 -6.410 -33.858 1.00 91.88 89 TYR A C 1
ATOM 730 O O . TYR A 1 89 ? 10.777 -6.580 -34.115 1.00 91.88 89 TYR A O 1
ATOM 738 N N . GLU A 1 90 ? 12.795 -5.745 -34.658 1.00 91.12 90 GLU A N 1
ATOM 739 C CA . GLU A 1 90 ? 12.401 -5.140 -35.926 1.00 91.12 90 GLU A CA 1
ATOM 740 C C . GLU A 1 90 ? 12.811 -6.059 -37.090 1.00 91.12 90 GLU A C 1
ATOM 742 O O . GLU A 1 90 ? 14.010 -6.268 -37.316 1.00 91.12 90 GLU A O 1
ATOM 747 N N . PRO A 1 91 ? 11.854 -6.646 -37.832 1.00 92.88 91 PRO A N 1
ATOM 748 C CA . PRO A 1 91 ? 12.161 -7.398 -39.040 1.00 92.88 91 PRO A CA 1
ATOM 749 C C . PRO A 1 91 ? 12.541 -6.440 -40.174 1.00 92.88 91 PRO A C 1
ATOM 751 O O . PRO A 1 91 ? 11.758 -5.567 -40.536 1.00 92.88 91 PRO A O 1
ATOM 754 N N . GLU A 1 92 ? 13.705 -6.654 -40.784 1.00 90.81 92 GLU A N 1
ATOM 755 C CA . GLU A 1 92 ? 14.244 -5.777 -41.829 1.00 90.81 92 GLU A CA 1
ATOM 756 C C . GLU A 1 92 ? 14.885 -6.604 -42.947 1.00 90.81 92 GLU A C 1
ATOM 758 O O . GLU A 1 92 ? 15.505 -7.635 -42.698 1.00 90.81 92 GLU A O 1
ATOM 763 N N . VAL A 1 93 ? 14.788 -6.160 -44.202 1.00 89.06 93 VAL A N 1
ATOM 764 C CA . VAL A 1 93 ? 15.498 -6.825 -45.306 1.00 89.06 93 VAL A CA 1
ATOM 765 C C . VAL A 1 93 ? 16.932 -6.312 -45.366 1.00 89.06 93 VAL A C 1
ATOM 767 O O . VAL A 1 93 ? 17.190 -5.168 -45.736 1.00 89.06 93 VAL A O 1
ATOM 770 N N . ILE A 1 94 ? 17.890 -7.184 -45.072 1.00 89.12 94 ILE A N 1
ATOM 771 C CA . ILE A 1 94 ? 19.313 -6.845 -45.064 1.00 89.12 94 ILE A CA 1
ATOM 772 C C . ILE A 1 94 ? 20.029 -7.394 -46.295 1.00 89.12 94 ILE A C 1
ATOM 774 O O . ILE A 1 94 ? 19.674 -8.424 -46.864 1.00 89.12 94 ILE A O 1
ATOM 778 N N . ASN A 1 95 ? 21.074 -6.692 -46.724 1.00 87.50 95 ASN A N 1
ATOM 779 C CA . ASN A 1 95 ? 21.894 -7.117 -47.850 1.00 87.50 95 ASN A CA 1
ATOM 780 C C . ASN A 1 95 ? 23.147 -7.847 -47.353 1.00 87.50 95 ASN A C 1
ATOM 782 O O . ASN A 1 95 ? 24.019 -7.239 -46.730 1.00 87.50 95 ASN A O 1
ATOM 786 N N . ILE A 1 96 ? 23.260 -9.134 -47.675 1.00 87.62 96 ILE A N 1
ATOM 787 C CA . ILE A 1 96 ? 24.435 -9.956 -47.384 1.00 87.62 96 ILE A CA 1
ATOM 788 C C . ILE A 1 96 ? 25.052 -10.383 -48.713 1.00 87.62 96 ILE A C 1
ATOM 790 O O . ILE A 1 96 ? 24.457 -11.133 -49.482 1.00 87.62 96 ILE A O 1
ATOM 794 N N . ASN A 1 97 ? 26.267 -9.903 -48.998 1.00 88.44 97 ASN A N 1
ATOM 795 C CA . ASN A 1 97 ? 27.014 -10.227 -50.222 1.00 88.44 97 ASN A CA 1
ATOM 796 C C . ASN A 1 97 ? 26.235 -9.976 -51.532 1.00 88.44 97 ASN A C 1
ATOM 798 O O . ASN A 1 97 ? 26.382 -10.716 -52.503 1.00 88.44 97 ASN A O 1
ATOM 802 N N . GLY A 1 98 ? 25.407 -8.930 -51.573 1.00 87.69 98 GLY A N 1
ATOM 803 C CA . GLY A 1 98 ? 24.599 -8.578 -52.743 1.00 87.69 98 GLY A CA 1
ATOM 804 C C . GLY A 1 98 ? 23.257 -9.309 -52.829 1.00 87.69 98 GLY A C 1
ATOM 805 O O . GLY A 1 98 ? 22.519 -9.074 -53.784 1.00 87.69 98 GLY A O 1
ATOM 806 N N . GLN A 1 99 ? 22.927 -10.170 -51.863 1.00 92.31 99 GLN A N 1
ATOM 807 C CA . GLN A 1 99 ? 21.636 -10.848 -51.771 1.00 92.31 99 GLN A CA 1
ATOM 808 C C . GLN A 1 99 ? 20.775 -10.205 -50.685 1.00 92.31 99 GLN A C 1
ATOM 810 O O . GLN A 1 99 ? 21.250 -9.956 -49.579 1.00 92.31 99 GLN A O 1
ATOM 815 N N . ALA A 1 100 ? 19.509 -9.945 -51.010 1.00 91.25 100 ALA A N 1
ATOM 816 C CA . ALA A 1 100 ? 18.505 -9.563 -50.027 1.00 91.25 100 ALA A CA 1
ATOM 817 C C . ALA A 1 100 ? 18.139 -10.793 -49.186 1.00 91.25 100 ALA A C 1
ATOM 819 O O . ALA A 1 100 ? 17.771 -11.832 -49.738 1.00 91.25 100 ALA A O 1
ATOM 820 N N . VAL A 1 101 ? 18.277 -10.674 -47.872 1.00 94.31 101 VAL A N 1
ATOM 821 C CA . VAL A 1 101 ? 18.004 -11.720 -46.886 1.00 94.31 101 VAL A CA 1
ATOM 822 C C . VAL A 1 101 ? 17.127 -11.113 -45.798 1.00 94.31 101 VAL A C 1
ATOM 824 O O . VAL A 1 101 ? 17.352 -9.973 -45.396 1.00 94.31 101 VAL A O 1
ATOM 827 N N . ASP A 1 102 ? 16.147 -11.869 -45.312 1.00 95.75 102 ASP A N 1
ATOM 828 C CA . ASP A 1 102 ? 15.347 -11.452 -44.161 1.00 95.75 102 ASP A CA 1
ATOM 829 C C . ASP A 1 102 ? 16.242 -11.388 -42.915 1.00 95.75 102 ASP A C 1
ATOM 831 O O . ASP A 1 102 ? 16.876 -12.373 -42.519 1.00 95.75 102 ASP A O 1
ATOM 835 N N . GLY A 1 103 ? 16.322 -10.205 -42.323 1.00 94.75 103 GLY A N 1
ATOM 836 C CA . GLY A 1 103 ? 17.057 -9.900 -41.110 1.00 94.75 103 GLY A CA 1
ATOM 837 C C . GLY A 1 103 ? 16.126 -9.491 -39.977 1.00 94.75 103 GLY A C 1
ATOM 838 O O . GLY A 1 103 ? 14.923 -9.303 -40.149 1.00 94.75 103 GLY A O 1
ATOM 839 N N . GLU A 1 104 ? 16.702 -9.388 -38.788 1.00 95.88 104 GLU A N 1
ATOM 840 C CA . GLU A 1 104 ? 15.998 -8.937 -37.592 1.00 95.88 104 GLU A CA 1
ATOM 841 C C . GLU A 1 104 ? 16.995 -8.199 -36.703 1.00 95.88 104 GLU A C 1
ATOM 843 O O . GLU A 1 104 ? 18.096 -8.710 -36.437 1.00 95.88 104 GLU A O 1
ATOM 848 N N . PHE A 1 105 ? 16.617 -6.996 -36.286 1.00 94.25 105 PHE A N 1
ATOM 849 C CA . PHE A 1 105 ? 17.367 -6.168 -35.354 1.00 94.25 105 PHE A CA 1
ATOM 850 C C . PHE A 1 105 ? 16.710 -6.229 -33.979 1.00 94.25 105 PHE A C 1
ATOM 852 O O . PHE A 1 105 ? 15.500 -6.091 -33.858 1.00 94.25 105 PHE A O 1
ATOM 859 N N . GLU A 1 106 ? 17.511 -6.469 -32.947 1.00 93.94 106 GLU A N 1
ATOM 860 C CA . GLU A 1 106 ? 17.115 -6.351 -31.549 1.00 93.94 106 GLU A CA 1
ATOM 861 C C . GLU A 1 106 ? 17.456 -4.946 -31.060 1.00 93.94 106 GLU A C 1
ATOM 863 O O . GLU A 1 106 ? 18.632 -4.572 -30.999 1.00 93.94 106 GLU A O 1
ATOM 868 N N . HIS A 1 107 ? 16.430 -4.201 -30.678 1.00 91.12 107 HIS A N 1
ATOM 869 C CA . HIS A 1 107 ? 16.533 -2.928 -29.986 1.00 91.12 107 HIS A CA 1
ATOM 870 C C . HIS A 1 107 ? 16.526 -3.195 -28.489 1.00 91.12 107 HIS A C 1
ATOM 872 O O . HIS A 1 107 ? 15.544 -3.680 -27.931 1.00 91.12 107 HIS A O 1
ATOM 878 N N . TYR A 1 108 ? 17.645 -2.897 -27.842 1.00 92.19 108 TYR A N 1
ATOM 879 C CA . TYR A 1 108 ? 17.830 -3.059 -26.408 1.00 92.19 108 TYR A CA 1
ATOM 880 C C . TYR A 1 108 ? 17.876 -1.684 -25.759 1.00 92.19 108 TYR A C 1
ATOM 882 O O . TYR A 1 108 ? 18.700 -0.850 -26.136 1.00 92.19 108 TYR A O 1
ATOM 890 N N . PHE A 1 109 ? 17.039 -1.468 -24.750 1.00 89.94 109 PHE A N 1
ATOM 891 C CA . PHE A 1 109 ? 17.095 -0.275 -23.915 1.00 89.94 109 PHE A CA 1
ATOM 892 C C . PHE A 1 109 ? 16.926 -0.671 -22.456 1.00 89.94 109 PHE A C 1
ATOM 894 O O . PHE A 1 109 ? 15.895 -1.187 -22.055 1.00 89.94 109 PHE A O 1
ATOM 901 N N . ASP A 1 110 ? 17.946 -0.440 -21.652 1.00 93.06 110 ASP A N 1
ATOM 902 C CA . ASP A 1 110 ? 17.946 -0.745 -20.229 1.00 93.06 110 ASP A CA 1
ATOM 903 C C . ASP A 1 110 ? 18.159 0.529 -19.440 1.00 93.06 110 ASP A C 1
ATOM 905 O O . ASP A 1 110 ? 18.975 1.374 -19.823 1.00 93.06 110 ASP A O 1
ATOM 909 N N . TYR A 1 111 ? 17.434 0.670 -18.338 1.00 92.69 111 TYR A N 1
ATOM 910 C CA . TYR A 1 111 ? 17.699 1.755 -17.421 1.00 92.69 111 TYR A CA 1
ATOM 911 C C . TYR A 1 111 ? 17.411 1.402 -15.970 1.00 92.69 111 TYR A C 1
ATOM 913 O O . TYR A 1 111 ? 16.585 0.546 -15.640 1.00 92.69 111 TYR A O 1
ATOM 921 N N . ASN A 1 112 ? 18.080 2.140 -15.087 1.00 94.88 112 ASN A N 1
ATOM 922 C CA . ASN A 1 112 ? 17.795 2.125 -13.664 1.00 94.88 112 ASN A CA 1
ATOM 923 C C . ASN A 1 112 ? 17.446 3.522 -13.138 1.00 94.88 112 ASN A C 1
ATOM 925 O O . ASN A 1 112 ? 17.877 4.549 -13.670 1.00 94.88 112 ASN A O 1
ATOM 929 N N . LEU A 1 113 ? 16.626 3.546 -12.089 1.00 94.56 113 LEU A N 1
ATOM 930 C CA . LEU A 1 113 ? 16.228 4.765 -11.398 1.00 94.56 113 LEU A CA 1
ATOM 931 C C . LEU A 1 113 ? 16.048 4.492 -9.908 1.00 94.56 113 LEU A C 1
ATOM 933 O O . LEU A 1 113 ? 15.344 3.565 -9.506 1.00 94.56 113 LEU A O 1
ATOM 937 N N . GLU A 1 114 ? 16.621 5.354 -9.079 1.00 96.06 114 GLU A N 1
ATOM 938 C CA . GLU A 1 114 ? 16.348 5.378 -7.648 1.00 96.06 114 GLU A CA 1
ATOM 939 C C . GLU A 1 114 ? 15.458 6.565 -7.304 1.00 96.06 114 GLU A C 1
ATOM 941 O O . GLU A 1 114 ? 15.668 7.677 -7.788 1.00 96.06 114 GLU A O 1
ATOM 946 N N . SER A 1 115 ? 14.451 6.352 -6.460 1.00 96.50 115 SER A N 1
ATOM 947 C CA . SER A 1 115 ? 13.493 7.397 -6.100 1.00 96.50 115 SER A CA 1
ATOM 948 C C . SER A 1 115 ? 12.992 7.290 -4.664 1.00 96.50 115 SER A C 1
ATOM 950 O O . SER A 1 115 ? 12.999 6.228 -4.040 1.00 96.50 115 SER A O 1
ATOM 952 N N . ILE A 1 116 ? 12.549 8.428 -4.138 1.00 97.44 116 ILE A N 1
ATOM 953 C CA . ILE A 1 116 ? 11.785 8.558 -2.905 1.00 97.44 116 ILE A CA 1
ATOM 954 C C . ILE A 1 116 ? 10.346 8.891 -3.278 1.00 97.44 116 ILE A C 1
ATOM 956 O O . ILE A 1 116 ? 10.065 9.917 -3.893 1.00 97.44 116 ILE A O 1
ATOM 960 N N . ASN A 1 117 ? 9.428 8.050 -2.831 1.00 97.69 117 ASN A N 1
ATOM 961 C CA . ASN A 1 117 ? 7.998 8.229 -2.981 1.00 97.69 117 ASN A CA 1
ATOM 962 C C . ASN A 1 117 ? 7.400 8.691 -1.661 1.00 97.69 117 ASN A C 1
ATOM 964 O O . ASN A 1 117 ? 7.608 8.058 -0.630 1.00 97.69 117 ASN A O 1
ATOM 968 N N . LEU A 1 118 ? 6.630 9.770 -1.699 1.00 98.31 118 LEU A N 1
ATOM 969 C CA . LEU A 1 118 ? 5.829 10.265 -0.591 1.00 98.31 118 LEU A CA 1
ATOM 970 C C . LEU A 1 118 ? 4.361 10.168 -0.981 1.00 98.31 118 LEU A C 1
ATOM 972 O O . LEU A 1 118 ? 3.959 10.670 -2.024 1.00 98.31 118 LEU A O 1
ATOM 976 N N . THR A 1 119 ? 3.548 9.522 -0.158 1.00 98.44 119 THR A N 1
ATOM 977 C CA . THR A 1 119 ? 2.106 9.409 -0.380 1.00 98.44 119 THR A CA 1
ATOM 978 C C . THR A 1 119 ? 1.364 10.021 0.786 1.00 98.44 119 THR A C 1
ATOM 980 O O . THR A 1 119 ? 1.537 9.580 1.920 1.00 98.44 119 THR A O 1
ATOM 983 N N . LEU A 1 120 ? 0.509 10.996 0.503 1.00 98.38 120 LEU A N 1
ATOM 984 C CA . LEU A 1 120 ? -0.467 11.516 1.452 1.00 98.38 120 LEU A CA 1
ATOM 985 C C . LEU A 1 120 ? -1.850 11.058 1.005 1.00 98.38 120 LEU A C 1
ATOM 987 O O . LEU A 1 120 ? -2.258 11.328 -0.122 1.00 98.38 120 LEU A O 1
ATOM 991 N N . GLY A 1 121 ? -2.579 10.371 1.871 1.00 97.88 121 GLY A N 1
ATOM 992 C CA . GLY A 1 121 ? -3.865 9.806 1.497 1.00 97.88 121 GLY A CA 1
ATOM 993 C C . GLY A 1 121 ? -4.775 9.539 2.674 1.00 97.88 121 GLY A C 1
ATOM 994 O O . GLY A 1 121 ? -4.491 9.913 3.809 1.00 97.88 121 GLY A O 1
ATOM 995 N N . GLY A 1 122 ? -5.878 8.872 2.383 1.00 98.12 122 GLY A N 1
ATOM 996 C CA . GLY A 1 122 ? -6.786 8.352 3.386 1.00 98.12 122 GLY A CA 1
ATOM 997 C C . GLY A 1 122 ? -7.244 6.955 3.015 1.00 98.12 122 GLY A C 1
ATOM 998 O O . GLY A 1 122 ? -7.095 6.512 1.873 1.00 98.12 122 GLY A O 1
ATOM 999 N N . GLY A 1 123 ? -7.801 6.252 3.987 1.00 98.00 123 GLY A N 1
ATOM 1000 C CA . GLY A 1 123 ? -8.363 4.935 3.751 1.00 98.00 123 GLY A CA 1
ATOM 1001 C C . GLY A 1 123 ? -9.631 4.679 4.534 1.00 98.00 123 GLY A C 1
ATOM 1002 O O . GLY A 1 123 ? -9.954 5.374 5.497 1.00 98.00 123 GLY A O 1
ATOM 1003 N N . TYR A 1 124 ? -10.344 3.665 4.062 1.00 97.56 124 TYR A N 1
ATOM 1004 C CA . TYR A 1 124 ? -11.596 3.177 4.603 1.00 97.56 124 TYR A CA 1
ATOM 1005 C C . TYR A 1 124 ? -11.480 1.682 4.900 1.00 97.56 124 TYR A C 1
ATOM 1007 O O . TYR A 1 124 ? -11.133 0.883 4.023 1.00 97.56 124 TYR A O 1
ATOM 1015 N N . ARG A 1 125 ? -11.786 1.286 6.134 1.00 95.50 125 ARG A N 1
ATOM 1016 C CA . ARG A 1 125 ? -11.814 -0.115 6.556 1.00 95.50 125 ARG A CA 1
ATOM 1017 C C . ARG A 1 125 ? -13.124 -0.757 6.132 1.00 95.50 125 ARG A C 1
ATOM 1019 O O . ARG A 1 125 ? -14.168 -0.567 6.741 1.00 95.50 125 ARG A O 1
ATOM 1026 N N . VAL A 1 126 ? -13.040 -1.591 5.102 1.00 96.44 126 VAL A N 1
ATOM 1027 C CA . VAL A 1 126 ? -14.162 -2.413 4.630 1.00 96.44 126 VAL A CA 1
ATOM 1028 C C . VAL A 1 126 ? -14.498 -3.507 5.653 1.00 96.44 126 VAL A C 1
ATOM 1030 O O . VAL A 1 126 ? -15.637 -3.956 5.758 1.00 96.44 126 VAL A O 1
ATOM 1033 N N . SER A 1 127 ? -13.503 -3.949 6.424 1.00 94.38 127 SER A N 1
ATOM 1034 C CA . SER A 1 127 ? -13.681 -4.852 7.561 1.00 94.38 127 SER A CA 1
ATOM 1035 C C . SER A 1 127 ? -12.595 -4.616 8.611 1.00 94.38 127 SER A C 1
ATOM 1037 O O . SER A 1 127 ? -11.648 -3.864 8.387 1.00 94.38 127 SER A O 1
ATOM 1039 N N . GLN A 1 128 ? -12.654 -5.344 9.729 1.00 87.88 128 GLN A N 1
ATOM 1040 C CA . GLN A 1 128 ? -11.599 -5.305 10.747 1.00 87.88 128 GLN A CA 1
ATOM 1041 C C . GLN A 1 128 ? -10.204 -5.640 10.196 1.00 87.88 128 GLN A C 1
ATOM 1043 O O . GLN A 1 128 ? -9.207 -5.164 10.733 1.00 87.88 128 GLN A O 1
ATOM 1048 N N . ARG A 1 129 ? -10.133 -6.435 9.123 1.00 93.44 129 ARG A N 1
ATOM 1049 C CA . ARG A 1 129 ? -8.876 -6.935 8.556 1.00 93.44 129 ARG A CA 1
ATOM 1050 C C . ARG A 1 129 ? -8.519 -6.324 7.216 1.00 93.44 129 ARG A C 1
ATOM 1052 O O . ARG A 1 129 ? -7.435 -6.605 6.737 1.00 93.44 129 ARG A O 1
ATOM 1059 N N . PHE A 1 130 ? -9.401 -5.552 6.591 1.00 97.06 130 PHE A N 1
ATOM 1060 C CA . PHE A 1 130 ? -9.196 -5.093 5.219 1.00 97.06 130 PHE A CA 1
ATOM 1061 C C . PHE A 1 130 ? -9.549 -3.623 5.081 1.00 97.06 130 PHE A C 1
ATOM 1063 O O . PHE A 1 130 ? -10.621 -3.201 5.523 1.00 97.06 130 PHE A O 1
ATOM 1070 N N . ALA A 1 131 ? -8.675 -2.874 4.419 1.00 97.38 131 ALA A N 1
ATOM 1071 C CA . ALA A 1 131 ? -8.894 -1.479 4.090 1.00 97.38 131 ALA A CA 1
ATOM 1072 C C . ALA A 1 131 ? -8.590 -1.202 2.619 1.00 97.38 131 ALA A C 1
ATOM 1074 O O . ALA A 1 131 ? -7.725 -1.832 2.009 1.00 97.38 131 ALA A O 1
ATOM 1075 N N . VAL A 1 132 ? -9.315 -0.233 2.075 1.00 98.50 132 VAL A N 1
ATOM 1076 C CA . VAL A 1 132 ? -9.040 0.389 0.782 1.00 98.50 132 VAL A CA 1
ATOM 1077 C C . VAL A 1 132 ? -8.475 1.773 1.054 1.00 98.50 132 VAL A C 1
ATOM 1079 O O . VAL A 1 132 ? -8.905 2.444 1.988 1.00 98.50 132 VAL A O 1
ATOM 1082 N N . GLU A 1 133 ? -7.519 2.209 0.251 1.00 98.31 133 GLU A N 1
ATOM 1083 C CA . GLU A 1 133 ? -6.876 3.509 0.399 1.00 98.31 133 GLU A CA 1
ATOM 1084 C C . GLU A 1 133 ? -6.739 4.224 -0.935 1.00 98.31 133 GLU A C 1
ATOM 1086 O O . GLU A 1 133 ? -6.613 3.598 -1.987 1.00 98.31 133 GLU A O 1
ATOM 1091 N N . VAL A 1 134 ? -6.751 5.549 -0.867 1.00 98.69 134 VAL A N 1
ATOM 1092 C CA . VAL A 1 134 ? -6.483 6.443 -1.988 1.00 98.69 134 VAL A CA 1
ATOM 1093 C C . VAL A 1 134 ? -5.538 7.540 -1.520 1.00 98.69 134 VAL A C 1
ATOM 1095 O O . VAL A 1 134 ? -5.617 7.990 -0.375 1.00 98.69 134 VAL A O 1
ATOM 1098 N N . GLY A 1 135 ? -4.635 7.988 -2.383 1.00 98.31 135 GLY A N 1
ATOM 1099 C CA . GLY A 1 135 ? -3.671 9.014 -2.007 1.00 98.31 135 GLY A CA 1
ATOM 1100 C C . GLY A 1 135 ? -3.098 9.779 -3.183 1.00 98.31 135 GLY A C 1
ATOM 1101 O O . GLY A 1 135 ? -3.128 9.323 -4.322 1.00 98.31 135 GLY A O 1
ATOM 1102 N N . ILE A 1 136 ? -2.559 10.951 -2.874 1.00 98.38 136 ILE A N 1
ATOM 1103 C CA . ILE A 1 136 ? -1.721 11.740 -3.766 1.00 98.38 136 ILE A CA 1
ATOM 1104 C C . ILE A 1 136 ? -0.286 11.284 -3.546 1.00 98.38 136 ILE A C 1
ATOM 1106 O O . ILE A 1 136 ? 0.184 11.178 -2.411 1.00 98.38 136 ILE A O 1
ATOM 1110 N N . LEU A 1 137 ? 0.399 11.018 -4.643 1.00 98.06 137 LEU A N 1
ATOM 1111 C CA . LEU A 1 137 ? 1.764 10.542 -4.678 1.00 98.06 137 LEU A CA 1
ATOM 1112 C C . LEU A 1 137 ? 2.679 11.651 -5.199 1.00 98.06 137 LEU A C 1
ATOM 1114 O O . LEU A 1 137 ? 2.373 12.325 -6.178 1.00 98.06 137 LEU A O 1
ATOM 1118 N N . TYR A 1 138 ? 3.828 11.796 -4.559 1.00 97.44 138 TYR A N 1
ATOM 1119 C CA . TYR A 1 138 ? 4.950 12.601 -5.004 1.00 97.44 138 TYR A CA 1
ATOM 1120 C C . TYR A 1 138 ? 6.175 11.697 -5.126 1.00 97.44 138 TYR A C 1
ATOM 1122 O O . TYR A 1 138 ? 6.564 11.054 -4.153 1.00 97.44 138 TYR A O 1
ATOM 1130 N N . THR A 1 139 ? 6.783 11.651 -6.303 1.00 96.31 139 THR A N 1
ATOM 1131 C CA . THR A 1 139 ? 7.970 10.843 -6.590 1.00 96.31 139 THR A CA 1
ATOM 1132 C C . THR A 1 139 ? 9.132 11.775 -6.874 1.00 96.31 139 THR A C 1
ATOM 1134 O O . THR A 1 139 ? 9.082 12.564 -7.812 1.00 96.31 139 THR A O 1
ATOM 1137 N N . SER A 1 140 ? 10.181 11.692 -6.064 1.00 95.44 140 SER A N 1
ATOM 1138 C CA . SER A 1 140 ? 11.399 12.474 -6.233 1.00 95.44 140 SER A CA 1
ATOM 1139 C C . SER A 1 140 ? 12.567 11.536 -6.515 1.00 95.44 140 SER A C 1
ATOM 1141 O O . SER A 1 140 ? 12.878 10.686 -5.681 1.00 95.44 140 SER A O 1
ATOM 1143 N N . PRO A 1 141 ? 13.200 11.639 -7.682 1.00 94.44 141 PRO A N 1
ATOM 1144 C CA . PRO A 1 141 ? 14.364 10.833 -8.014 1.00 94.44 141 PRO A CA 1
ATOM 1145 C C . PRO A 1 141 ? 15.565 11.197 -7.131 1.00 94.44 141 PRO A C 1
ATOM 1147 O O . PRO A 1 141 ? 15.753 12.348 -6.740 1.00 94.44 141 PRO A O 1
ATOM 1150 N N . VAL A 1 142 ? 16.359 10.187 -6.789 1.00 95.31 142 VAL A N 1
ATOM 1151 C CA . VAL A 1 142 ? 17.573 10.297 -5.962 1.00 95.31 142 VAL A CA 1
ATOM 1152 C C . VAL A 1 142 ? 18.830 10.221 -6.826 1.00 95.31 142 VAL A C 1
ATOM 1154 O O . VAL A 1 142 ? 19.868 10.765 -6.451 1.00 95.31 142 VAL A O 1
ATOM 1157 N N . SER A 1 143 ? 18.729 9.563 -7.979 1.00 92.81 143 SER A N 1
ATOM 1158 C CA . SER A 1 143 ? 19.800 9.404 -8.953 1.00 92.81 143 SER A CA 1
ATOM 1159 C C . SER A 1 143 ? 19.341 9.858 -10.334 1.00 92.81 143 SER A C 1
ATOM 1161 O O . SER A 1 143 ? 18.148 9.860 -10.639 1.00 92.81 143 SER A O 1
ATOM 1163 N N . ASP A 1 144 ? 20.306 10.180 -11.187 1.00 91.75 144 ASP A N 1
ATOM 1164 C CA . ASP A 1 144 ? 20.066 10.312 -12.621 1.00 91.75 144 ASP A CA 1
ATOM 1165 C C . ASP A 1 144 ? 19.701 8.952 -13.220 1.00 91.75 144 ASP A C 1
ATOM 1167 O O . ASP A 1 144 ? 20.155 7.911 -12.727 1.00 91.75 144 ASP A O 1
ATOM 1171 N N . TYR A 1 145 ? 18.925 8.963 -14.304 1.00 89.19 145 TYR A N 1
ATOM 1172 C CA . TYR A 1 145 ? 18.650 7.748 -15.069 1.00 89.19 145 TYR A CA 1
ATOM 1173 C C . TYR A 1 145 ? 19.956 7.255 -15.667 1.00 89.19 145 TYR A C 1
ATOM 1175 O O . TYR A 1 145 ? 20.571 8.001 -16.424 1.00 89.19 145 TYR A O 1
ATOM 1183 N N . GLN A 1 146 ? 20.380 6.029 -15.371 1.00 92.12 146 GLN A N 1
ATOM 1184 C CA . GLN A 1 146 ? 21.476 5.407 -16.115 1.00 92.12 146 GLN A CA 1
ATOM 1185 C C . GLN A 1 146 ? 20.865 4.598 -17.239 1.00 92.12 146 GLN A C 1
ATOM 1187 O O . GLN A 1 146 ? 20.143 3.648 -16.961 1.00 92.12 146 GLN A O 1
ATOM 1192 N N . ILE A 1 147 ? 21.140 4.985 -18.481 1.00 90.75 147 ILE A N 1
ATOM 1193 C CA . ILE A 1 147 ? 20.560 4.359 -19.666 1.00 90.75 147 ILE A CA 1
ATOM 1194 C C . ILE A 1 147 ? 21.658 3.641 -20.442 1.00 90.75 147 ILE A C 1
ATOM 1196 O O . ILE A 1 147 ? 22.738 4.193 -20.676 1.00 90.75 147 ILE A O 1
ATOM 1200 N N . HIS A 1 148 ? 21.362 2.418 -20.875 1.00 93.44 148 HIS A N 1
ATOM 1201 C CA . HIS A 1 148 ? 22.139 1.658 -21.845 1.00 93.44 148 HIS A CA 1
ATOM 1202 C C . HIS A 1 148 ? 21.239 1.274 -23.015 1.00 93.44 148 HIS A C 1
ATOM 1204 O O . HIS A 1 148 ? 20.348 0.444 -22.880 1.00 93.44 148 HIS A O 1
ATOM 1210 N N . SER A 1 149 ? 21.499 1.875 -24.172 1.00 91.06 149 SER A N 1
ATOM 1211 C CA . SER A 1 149 ? 20.798 1.574 -25.418 1.00 91.06 149 SER A CA 1
ATOM 1212 C C . SER A 1 149 ? 21.762 0.954 -26.419 1.00 91.06 149 SER A C 1
ATOM 1214 O O . SER A 1 149 ? 22.934 1.335 -26.456 1.00 91.06 149 SER A O 1
ATOM 1216 N N . LYS A 1 150 ? 21.297 -0.009 -27.211 1.00 93.62 150 LYS A N 1
ATOM 1217 C CA . LYS A 1 150 ? 22.040 -0.565 -28.348 1.00 93.62 150 LYS A CA 1
ATOM 1218 C C . LYS A 1 150 ? 21.084 -1.231 -29.328 1.00 93.62 150 LYS A C 1
ATOM 1220 O O . LYS A 1 150 ? 20.023 -1.711 -28.944 1.00 93.62 150 LYS A O 1
ATOM 1225 N N . GLU A 1 151 ? 21.536 -1.368 -30.563 1.00 93.25 151 GLU A N 1
ATOM 1226 C CA . GLU A 1 151 ? 20.862 -2.175 -31.571 1.00 93.25 151 GLU A CA 1
ATOM 1227 C C . GLU A 1 151 ? 21.774 -3.322 -32.007 1.00 93.25 151 GLU A C 1
ATOM 1229 O O . GLU A 1 151 ? 22.963 -3.109 -32.254 1.00 93.25 151 GLU A O 1
ATOM 1234 N N . THR A 1 152 ? 21.240 -4.540 -32.099 1.00 95.56 152 THR A N 1
ATOM 1235 C CA . THR A 1 152 ? 22.008 -5.742 -32.447 1.00 95.56 152 THR A CA 1
ATOM 1236 C C . THR A 1 152 ? 21.368 -6.503 -33.601 1.00 95.56 152 THR A C 1
ATOM 1238 O O . THR A 1 152 ? 20.195 -6.843 -33.549 1.00 95.56 152 THR A O 1
ATOM 1241 N N . ILE A 1 153 ? 22.146 -6.880 -34.617 1.00 94.88 153 ILE A N 1
ATOM 1242 C CA . ILE A 1 153 ? 21.683 -7.836 -35.632 1.00 94.88 153 ILE A CA 1
ATOM 1243 C C . ILE A 1 153 ? 21.539 -9.208 -34.967 1.00 94.88 153 ILE A C 1
ATOM 1245 O O . ILE A 1 153 ? 22.544 -9.815 -34.578 1.00 94.88 153 ILE A O 1
ATOM 1249 N N . VAL A 1 154 ? 20.318 -9.732 -34.867 1.00 97.06 154 VAL A N 1
ATOM 1250 C CA . VAL A 1 154 ? 20.051 -11.076 -34.324 1.00 97.06 154 VAL A CA 1
ATOM 1251 C C . VAL A 1 154 ? 19.774 -12.102 -35.419 1.00 97.06 154 VAL A C 1
ATOM 1253 O O . VAL A 1 154 ? 20.116 -13.274 -35.241 1.00 97.06 154 VAL A O 1
ATOM 1256 N N . LYS A 1 155 ? 19.281 -11.676 -36.594 1.00 96.56 155 LYS A N 1
ATOM 1257 C CA . LYS A 1 155 ? 19.147 -12.545 -37.776 1.00 96.56 155 LYS A CA 1
ATOM 1258 C C . LYS A 1 155 ? 19.791 -11.950 -39.038 1.00 96.56 155 LYS A C 1
ATOM 1260 O O . LYS A 1 155 ? 19.648 -10.750 -39.271 1.00 96.56 155 LYS A O 1
ATOM 1265 N N . PRO A 1 156 ? 20.462 -12.790 -39.857 1.00 94.44 156 PRO A N 1
ATOM 1266 C CA . PRO A 1 156 ? 20.828 -14.180 -39.579 1.00 94.44 156 PRO A CA 1
ATOM 1267 C C . PRO A 1 156 ? 21.915 -14.247 -38.500 1.00 94.44 156 PRO A C 1
ATOM 1269 O O . PRO A 1 156 ? 22.703 -13.318 -38.331 1.00 94.44 156 PRO A O 1
ATOM 1272 N N . VAL A 1 157 ? 21.948 -15.349 -37.753 1.00 93.19 157 VAL A N 1
ATOM 1273 C CA . VAL A 1 157 ? 22.781 -15.502 -36.544 1.00 93.19 157 VAL A CA 1
ATOM 1274 C C . VAL A 1 157 ? 24.283 -15.416 -36.850 1.00 93.19 157 VAL A C 1
ATOM 1276 O O . VAL A 1 157 ? 25.065 -14.948 -36.027 1.00 93.19 157 VAL A O 1
ATOM 1279 N N . ASP A 1 158 ? 24.688 -15.843 -38.042 1.00 91.62 158 ASP A N 1
ATOM 1280 C CA . ASP A 1 158 ? 26.076 -16.058 -38.454 1.00 91.62 158 ASP A CA 1
ATOM 1281 C C . ASP A 1 158 ? 26.567 -15.092 -39.545 1.00 91.62 158 ASP A C 1
ATOM 1283 O O . ASP A 1 158 ? 27.710 -15.200 -39.994 1.00 91.62 158 ASP A O 1
ATOM 1287 N N . ALA A 1 159 ? 25.746 -14.125 -39.965 1.00 88.00 159 ALA A N 1
ATOM 1288 C CA . ALA A 1 159 ? 26.116 -13.183 -41.018 1.00 88.00 159 ALA A CA 1
ATOM 1289 C C . ALA A 1 159 ? 25.544 -11.774 -40.811 1.00 88.00 159 ALA A C 1
ATOM 1291 O O . ALA A 1 159 ? 24.524 -11.581 -40.153 1.00 88.00 159 ALA A O 1
ATOM 1292 N N . GLY A 1 160 ? 26.228 -10.783 -41.387 1.00 86.38 160 GLY A N 1
ATOM 1293 C CA . GLY A 1 160 ? 25.880 -9.364 -41.285 1.00 86.38 160 GLY A CA 1
ATOM 1294 C C . GLY A 1 160 ? 26.673 -8.623 -40.205 1.00 86.38 160 GLY A C 1
ATOM 1295 O O . GLY A 1 160 ? 26.917 -9.151 -39.121 1.00 86.38 160 GLY A O 1
ATOM 1296 N N . ILE A 1 161 ? 27.080 -7.398 -40.538 1.00 91.19 161 ILE A N 1
ATOM 1297 C CA . ILE A 1 161 ? 27.633 -6.378 -39.640 1.00 91.19 161 ILE A CA 1
ATOM 1298 C C . ILE A 1 161 ? 27.083 -5.023 -40.085 1.00 91.19 161 ILE A C 1
ATOM 1300 O O . ILE A 1 161 ? 26.832 -4.815 -41.277 1.00 91.19 161 ILE A O 1
ATOM 1304 N N . PHE A 1 162 ? 26.946 -4.083 -39.161 1.00 88.75 162 PHE A N 1
ATOM 1305 C CA . PHE A 1 162 ? 26.709 -2.695 -39.516 1.00 88.75 162 PHE A CA 1
ATOM 1306 C C . PHE A 1 162 ? 27.978 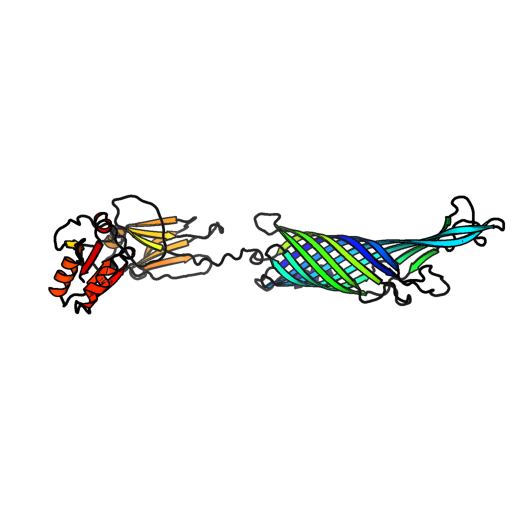-2.128 -40.142 1.00 88.75 162 PHE A C 1
ATOM 1308 O O . PHE A 1 162 ? 29.052 -2.161 -39.545 1.00 88.75 162 PHE A O 1
ATOM 1315 N N . LYS A 1 163 ? 27.867 -1.632 -41.377 1.00 87.50 163 LYS A N 1
ATOM 1316 C CA . LYS A 1 163 ? 29.021 -1.192 -42.174 1.00 87.50 163 LYS A CA 1
ATOM 1317 C C . LYS A 1 163 ? 29.836 -0.090 -41.488 1.00 87.50 163 LYS A C 1
ATOM 1319 O O . LYS A 1 163 ? 31.046 -0.041 -41.671 1.00 87.50 163 LYS A O 1
ATOM 1324 N N . GLU A 1 164 ? 29.162 0.784 -40.749 1.00 87.44 164 GLU A N 1
ATOM 1325 C CA . GLU A 1 164 ? 29.761 1.936 -40.069 1.00 87.44 164 GLU A CA 1
ATOM 1326 C C . GLU A 1 164 ? 30.606 1.508 -38.864 1.00 87.44 164 GLU A C 1
ATOM 1328 O O . GLU A 1 164 ? 31.724 1.987 -38.707 1.00 87.44 164 GLU A O 1
ATOM 1333 N N . GLU A 1 165 ? 30.118 0.542 -38.084 1.00 88.25 165 GLU A N 1
ATOM 1334 C CA . GLU A 1 165 ? 30.771 0.080 -36.852 1.00 88.25 165 GLU A CA 1
ATOM 1335 C C . GLU A 1 165 ? 31.703 -1.117 -37.072 1.00 88.25 165 GLU A C 1
ATOM 1337 O O . GLU A 1 165 ? 32.575 -1.414 -36.260 1.00 88.25 165 GLU A O 1
ATOM 1342 N N . GLY A 1 166 ? 31.504 -1.866 -38.159 1.00 91.12 166 GLY A N 1
ATOM 1343 C CA . GLY A 1 166 ? 32.221 -3.115 -38.414 1.00 91.12 166 GLY A CA 1
ATOM 1344 C C . GLY A 1 166 ? 31.830 -4.263 -37.472 1.00 91.12 166 GLY A C 1
ATOM 1345 O O . GLY A 1 166 ? 32.457 -5.321 -37.507 1.00 91.12 166 GLY A O 1
ATOM 1346 N N . THR A 1 167 ? 30.801 -4.079 -36.640 1.00 93.62 167 THR A N 1
ATOM 1347 C CA . THR A 1 167 ? 30.311 -5.078 -35.681 1.00 93.62 167 THR A CA 1
ATOM 1348 C C . THR A 1 167 ? 28.829 -5.392 -35.909 1.00 93.62 167 THR A C 1
ATOM 1350 O O . THR A 1 167 ? 28.162 -4.761 -36.727 1.00 93.62 167 THR A O 1
ATOM 1353 N N . ARG A 1 168 ? 28.291 -6.385 -35.192 1.00 94.06 168 ARG A N 1
ATOM 1354 C CA . ARG A 1 168 ? 26.847 -6.689 -35.178 1.00 94.06 168 ARG A CA 1
ATOM 1355 C C . ARG A 1 168 ? 26.036 -5.741 -34.297 1.00 94.06 168 ARG A C 1
ATOM 1357 O O . ARG A 1 168 ? 24.827 -5.910 -34.221 1.00 94.06 168 ARG A O 1
ATOM 1364 N N . ILE A 1 169 ? 26.696 -4.812 -33.614 1.00 94.06 169 ILE A N 1
ATOM 1365 C CA . ILE A 1 169 ? 26.092 -3.842 -32.709 1.00 94.06 169 ILE A CA 1
ATOM 1366 C C . ILE A 1 169 ? 26.283 -2.455 -33.323 1.00 94.06 169 ILE A C 1
ATOM 1368 O O . ILE A 1 169 ? 27.377 -2.132 -33.792 1.00 94.06 169 ILE A O 1
ATOM 1372 N N . ARG A 1 170 ? 25.230 -1.639 -33.333 1.00 91.81 170 ARG A N 1
ATOM 1373 C CA . ARG A 1 170 ? 25.325 -0.209 -33.644 1.00 91.81 170 ARG A CA 1
ATOM 1374 C C . ARG A 1 170 ? 24.644 0.626 -32.582 1.00 91.81 170 ARG A C 1
ATOM 1376 O O . ARG A 1 170 ? 23.872 0.103 -31.777 1.00 91.81 170 ARG A O 1
ATOM 1383 N N . ASN A 1 171 ? 24.932 1.927 -32.614 1.00 88.62 171 ASN A N 1
ATOM 1384 C CA . ASN A 1 171 ? 24.289 2.921 -31.757 1.00 88.62 171 ASN A CA 1
ATOM 1385 C C . ASN A 1 171 ? 24.358 2.554 -30.264 1.00 88.62 171 ASN A C 1
ATOM 1387 O O . ASN A 1 171 ? 23.447 2.873 -29.506 1.00 88.62 171 ASN A O 1
ATOM 1391 N N . GLU A 1 172 ? 25.424 1.865 -29.835 1.00 93.38 172 GLU A N 1
ATOM 1392 C CA . GLU A 1 172 ? 25.603 1.563 -28.420 1.00 93.38 172 GLU A CA 1
ATOM 1393 C C . GLU A 1 172 ? 25.917 2.859 -27.675 1.00 93.38 172 GLU A C 1
ATOM 1395 O O . GLU A 1 172 ? 26.941 3.507 -27.901 1.00 93.38 172 GLU A O 1
ATOM 1400 N N . GLN A 1 173 ? 25.019 3.236 -26.776 1.00 89.50 173 GLN A N 1
ATOM 1401 C CA . GLN A 1 173 ? 25.113 4.457 -26.002 1.00 89.50 173 GLN A CA 1
ATOM 1402 C C . GLN A 1 173 ? 24.914 4.141 -24.529 1.00 89.50 173 GLN A C 1
ATOM 1404 O O . GLN A 1 173 ? 24.007 3.406 -24.137 1.00 89.50 173 GLN A O 1
ATOM 1409 N N . ARG A 1 174 ? 25.779 4.726 -23.702 1.00 92.69 174 ARG A N 1
ATOM 1410 C CA . ARG A 1 174 ? 25.627 4.754 -22.250 1.00 92.69 174 ARG A CA 1
ATOM 1411 C C . ARG A 1 174 ? 25.689 6.191 -21.802 1.00 92.69 174 ARG A C 1
ATOM 1413 O O . ARG A 1 174 ? 26.691 6.866 -22.038 1.00 92.69 174 ARG A O 1
ATOM 1420 N N . PHE A 1 175 ? 24.618 6.654 -21.191 1.00 87.12 175 PHE A N 1
ATOM 1421 C CA . PHE A 1 175 ? 24.509 8.040 -20.780 1.00 87.12 175 PHE A CA 1
ATOM 1422 C C . PHE A 1 175 ? 23.613 8.161 -19.559 1.00 87.12 175 PHE A C 1
ATOM 1424 O O . PHE A 1 175 ? 22.831 7.263 -19.244 1.00 87.12 175 PHE A O 1
ATOM 1431 N N . SER A 1 176 ? 23.769 9.281 -18.861 1.00 88.69 176 SER A N 1
ATOM 1432 C CA . SER A 1 176 ? 22.911 9.629 -17.742 1.00 88.69 176 SER A CA 1
ATOM 1433 C C . SER A 1 176 ? 22.002 10.774 -18.154 1.00 88.69 176 SER A C 1
ATOM 1435 O O . SER A 1 176 ? 22.496 11.778 -18.671 1.00 88.69 176 SER A O 1
ATOM 1437 N N . ILE A 1 177 ? 20.697 10.640 -17.926 1.00 83.19 177 ILE A N 1
ATOM 1438 C CA . ILE A 1 177 ? 19.774 11.765 -18.082 1.00 83.19 177 ILE A CA 1
ATOM 1439 C C . ILE A 1 177 ? 19.497 12.353 -16.697 1.00 83.19 177 ILE A C 1
ATOM 1441 O O . ILE A 1 177 ? 19.046 11.611 -15.817 1.00 83.19 177 ILE A O 1
ATOM 1445 N N . PRO A 1 178 ? 19.742 13.662 -16.493 1.00 84.25 178 PRO A N 1
ATOM 1446 C CA . PRO A 1 178 ? 19.437 14.327 -15.237 1.00 84.25 178 PRO A CA 1
ATOM 1447 C C . PRO A 1 178 ? 17.973 14.135 -14.854 1.00 84.25 178 PRO A C 1
ATOM 1449 O O . PRO A 1 178 ? 17.068 14.523 -15.598 1.00 84.25 178 PRO A O 1
ATOM 1452 N N . SER A 1 179 ? 17.727 13.539 -13.692 1.00 76.94 179 SER A N 1
ATOM 1453 C CA . SER A 1 179 ? 16.368 13.224 -13.257 1.00 76.94 179 SER A CA 1
ATOM 1454 C C . SER A 1 179 ? 15.735 14.419 -12.535 1.00 76.94 179 SER A C 1
ATOM 1456 O O . SER A 1 179 ? 15.352 14.340 -11.377 1.00 76.94 179 SER A O 1
ATOM 1458 N N . ASN A 1 180 ? 15.679 15.583 -13.173 1.00 67.88 180 ASN A N 1
ATOM 1459 C CA . ASN A 1 180 ? 15.496 16.841 -12.436 1.00 67.88 180 ASN A CA 1
ATOM 1460 C C . ASN A 1 180 ? 14.047 17.136 -12.024 1.00 67.88 180 ASN A C 1
ATOM 1462 O O . ASN A 1 180 ? 13.820 18.025 -11.200 1.00 67.88 180 ASN A O 1
ATOM 1466 N N . SER A 1 181 ? 13.065 16.428 -12.584 1.00 83.19 181 SER A N 1
ATOM 1467 C CA . SER A 1 181 ? 11.655 16.678 -12.310 1.00 83.19 181 SER A CA 1
ATOM 1468 C C . SER A 1 181 ? 11.095 15.660 -11.320 1.00 83.19 181 SER A C 1
ATOM 1470 O O . SER A 1 181 ? 10.951 14.464 -11.585 1.00 83.19 181 SER A O 1
ATOM 1472 N N . SER A 1 182 ? 10.754 16.154 -10.130 1.00 91.94 182 SER A N 1
ATOM 1473 C CA . SER A 1 182 ? 9.850 15.433 -9.245 1.00 91.94 182 SER A CA 1
ATOM 1474 C C . SER A 1 182 ? 8.472 15.331 -9.888 1.00 91.94 182 SER A C 1
ATOM 1476 O O . SER A 1 182 ? 7.991 16.278 -10.510 1.00 91.94 182 SER A O 1
ATOM 1478 N N . LYS A 1 183 ? 7.815 14.195 -9.687 1.00 93.31 183 LYS A N 1
ATOM 1479 C CA . LYS A 1 183 ? 6.559 13.847 -10.345 1.00 93.31 183 LYS A CA 1
ATOM 1480 C C . LYS A 1 183 ? 5.424 13.805 -9.344 1.00 93.31 183 LYS A C 1
ATOM 1482 O O . LYS A 1 183 ? 5.618 13.467 -8.175 1.00 93.31 183 LYS A O 1
ATOM 1487 N N . LEU A 1 184 ? 4.229 14.122 -9.823 1.00 96.06 184 LEU A N 1
ATOM 1488 C CA . LEU A 1 184 ? 2.988 13.961 -9.075 1.00 96.06 184 LEU A CA 1
ATOM 1489 C C . LEU A 1 184 ? 2.181 12.812 -9.664 1.00 96.06 184 LEU A C 1
ATOM 1491 O O . LEU A 1 184 ? 2.209 12.572 -10.868 1.00 96.06 184 LEU A O 1
ATOM 1495 N N . GLY A 1 185 ? 1.439 12.127 -8.809 1.00 97.06 185 GLY A N 1
ATOM 1496 C CA . GLY A 1 185 ? 0.574 11.027 -9.189 1.00 97.06 185 GLY A CA 1
ATOM 1497 C C . GLY A 1 185 ? -0.549 10.808 -8.189 1.00 97.06 185 GLY A C 1
ATOM 1498 O O . GLY A 1 185 ? -0.707 11.543 -7.211 1.00 97.06 185 GLY A O 1
ATOM 1499 N N . ALA A 1 186 ? -1.312 9.754 -8.423 1.00 98.25 186 ALA A N 1
ATOM 1500 C CA . ALA A 1 186 ? -2.299 9.240 -7.491 1.00 98.25 186 ALA A CA 1
ATOM 1501 C C . ALA A 1 186 ? -2.078 7.747 -7.274 1.00 98.25 186 ALA A C 1
ATOM 1503 O O . ALA A 1 186 ? -1.546 7.054 -8.137 1.00 98.25 186 ALA A O 1
ATOM 1504 N N . THR A 1 187 ? -2.502 7.248 -6.122 1.00 98.38 187 THR A N 1
ATOM 1505 C CA . THR A 1 187 ? -2.445 5.829 -5.786 1.00 98.38 187 THR A CA 1
ATOM 1506 C C . THR A 1 187 ? -3.794 5.348 -5.279 1.00 98.38 187 THR A C 1
ATOM 1508 O O . THR A 1 187 ? -4.517 6.090 -4.608 1.00 98.38 187 THR A O 1
ATOM 1511 N N . ILE A 1 188 ? -4.126 4.104 -5.607 1.00 98.56 188 ILE A N 1
ATOM 1512 C CA . ILE A 1 188 ? -5.245 3.356 -5.046 1.00 98.56 188 ILE A CA 1
ATOM 1513 C C . ILE A 1 188 ? -4.727 2.005 -4.564 1.00 98.56 188 ILE A C 1
ATOM 1515 O O . ILE A 1 188 ? -3.976 1.331 -5.269 1.00 98.56 188 ILE A O 1
ATOM 1519 N N . GLY A 1 189 ? -5.113 1.605 -3.358 1.00 98.12 189 GLY A N 1
ATOM 1520 C CA . GLY A 1 189 ? -4.574 0.412 -2.723 1.00 98.12 189 GLY A CA 1
ATOM 1521 C C . GLY A 1 189 ? -5.587 -0.378 -1.917 1.00 98.12 189 GLY A C 1
ATOM 1522 O O . GLY A 1 189 ? -6.629 0.122 -1.498 1.00 98.12 189 GLY A O 1
ATOM 1523 N N . PHE A 1 190 ? -5.234 -1.633 -1.678 1.00 98.44 190 PHE A N 1
ATOM 1524 C CA . PHE A 1 190 ? -5.903 -2.553 -0.779 1.00 98.44 190 PHE A CA 1
ATOM 1525 C C . PHE A 1 190 ? -4.869 -3.124 0.187 1.00 98.44 190 PHE A C 1
ATOM 1527 O O . PHE A 1 190 ? -3.800 -3.576 -0.226 1.00 98.44 190 PHE A O 1
ATOM 1534 N N . ASN A 1 191 ? -5.175 -3.115 1.480 1.00 97.50 191 ASN A N 1
ATOM 1535 C CA . ASN A 1 191 ? -4.294 -3.662 2.501 1.00 97.50 191 ASN A CA 1
ATOM 1536 C C . ASN A 1 191 ? -5.048 -4.573 3.473 1.00 97.50 191 ASN A C 1
ATOM 1538 O O . ASN A 1 191 ? -6.222 -4.357 3.777 1.00 97.50 191 ASN A O 1
ATOM 1542 N N . GLY A 1 192 ? -4.355 -5.616 3.929 1.00 96.88 192 GLY A N 1
ATOM 1543 C CA . GLY A 1 192 ? -4.814 -6.528 4.966 1.00 96.88 192 GLY A CA 1
ATOM 1544 C C . GLY A 1 192 ? -4.087 -6.268 6.283 1.00 96.88 192 GLY A C 1
ATOM 1545 O O . GLY A 1 192 ? -2.896 -5.993 6.258 1.00 96.88 192 GLY A O 1
ATOM 1546 N N . LEU A 1 193 ? -4.763 -6.376 7.424 1.00 95.56 193 LEU A N 1
ATOM 1547 C CA . LEU A 1 193 ? -4.166 -6.315 8.760 1.00 95.56 193 LEU A CA 1
ATOM 1548 C C . LEU A 1 193 ? -4.416 -7.636 9.486 1.00 95.56 193 LEU A C 1
ATOM 1550 O O . LEU A 1 193 ? -5.562 -8.004 9.755 1.00 95.56 193 LEU A O 1
ATOM 1554 N N . PHE A 1 194 ? -3.337 -8.342 9.817 1.00 95.69 194 PHE A N 1
ATOM 1555 C CA . PHE A 1 194 ? -3.392 -9.644 10.477 1.00 95.69 194 PHE A CA 1
ATOM 1556 C C . PHE A 1 194 ? -2.637 -9.594 11.808 1.00 95.69 194 PHE A C 1
ATOM 1558 O O . PHE A 1 194 ? -1.429 -9.356 11.790 1.00 95.69 194 PHE A O 1
ATOM 1565 N N . PRO A 1 195 ? -3.300 -9.806 12.959 1.00 94.19 195 PRO A N 1
ATOM 1566 C CA . PRO A 1 195 ? -2.643 -9.712 14.256 1.00 94.19 195 PRO A CA 1
ATOM 1567 C C . PRO A 1 195 ? -1.572 -10.798 14.392 1.00 94.19 195 PRO A C 1
ATOM 1569 O O . PRO A 1 195 ? -1.815 -11.976 14.132 1.00 94.19 195 PRO A O 1
ATOM 1572 N N . MET A 1 196 ? -0.378 -10.391 14.810 1.00 94.00 196 MET A N 1
ATOM 1573 C CA . MET A 1 196 ? 0.755 -11.281 15.077 1.00 94.00 196 MET A CA 1
ATOM 1574 C C . MET A 1 196 ? 0.866 -11.646 16.562 1.00 94.00 196 MET A C 1
ATOM 1576 O O . MET A 1 196 ? 1.646 -12.525 16.927 1.00 94.00 196 MET A O 1
ATOM 1580 N N . ASN A 1 197 ? 0.094 -10.987 17.430 1.00 89.94 197 ASN A N 1
ATOM 1581 C CA . ASN A 1 197 ? 0.043 -11.254 18.862 1.00 89.94 197 ASN A CA 1
ATOM 1582 C C . ASN A 1 197 ? -1.385 -11.153 19.422 1.00 89.94 197 ASN A C 1
ATOM 1584 O O . ASN A 1 197 ? -2.259 -10.518 18.842 1.00 89.94 197 ASN A O 1
ATOM 1588 N N . LYS A 1 198 ? -1.615 -11.783 20.584 1.00 85.56 198 LYS A N 1
ATOM 1589 C CA . LYS A 1 198 ? -2.936 -11.832 21.243 1.00 85.56 198 LYS A CA 1
ATOM 1590 C C . LYS A 1 198 ? -3.442 -10.468 21.707 1.00 85.56 198 LYS A C 1
ATOM 1592 O O . LYS A 1 198 ? -4.644 -10.279 21.805 1.00 85.56 198 LYS A O 1
ATOM 1597 N N . SER A 1 199 ? -2.527 -9.558 22.034 1.00 85.12 199 SER A N 1
ATOM 1598 C CA . SER A 1 199 ? -2.868 -8.199 22.449 1.00 85.12 199 SER A CA 1
ATOM 1599 C C . SER A 1 199 ? -3.211 -7.289 21.273 1.00 85.12 199 SER A C 1
ATOM 1601 O O . SER A 1 199 ? -3.543 -6.138 21.520 1.00 85.12 199 SER A O 1
ATOM 1603 N N . GLU A 1 200 ? -3.098 -7.765 20.024 1.00 89.44 200 GLU A N 1
ATOM 1604 C CA . GLU A 1 200 ? -3.392 -6.988 18.814 1.00 89.44 200 GLU A CA 1
ATOM 1605 C C . GLU A 1 200 ? -2.645 -5.647 18.782 1.00 89.44 200 GLU A C 1
ATOM 1607 O O . GLU A 1 200 ? -3.209 -4.596 18.502 1.00 89.44 200 GLU A O 1
ATOM 1612 N N . THR A 1 201 ? -1.359 -5.666 19.132 1.00 88.56 201 THR A N 1
ATOM 1613 C CA . THR A 1 201 ? -0.495 -4.472 19.078 1.00 88.56 201 THR A CA 1
ATOM 1614 C C . THR A 1 201 ? 0.494 -4.523 17.919 1.00 88.56 201 THR A C 1
ATOM 1616 O O . THR A 1 201 ? 1.051 -3.491 17.547 1.00 88.56 201 THR A O 1
ATOM 1619 N N . VAL A 1 202 ? 0.701 -5.708 17.332 1.00 92.69 202 VAL A N 1
ATOM 1620 C CA . VAL A 1 202 ? 1.598 -5.939 16.194 1.00 92.69 202 VAL A CA 1
ATOM 1621 C C . VAL A 1 202 ? 0.840 -6.674 15.097 1.00 92.69 202 VAL A C 1
ATOM 1623 O O . VAL A 1 202 ? 0.206 -7.697 15.363 1.00 92.69 202 VAL A O 1
ATOM 1626 N N . PHE A 1 203 ? 0.930 -6.186 13.861 1.00 95.75 203 PHE A N 1
ATOM 1627 C CA . PHE A 1 203 ? 0.206 -6.735 12.716 1.00 95.75 203 PHE A CA 1
ATOM 1628 C C . PHE A 1 203 ? 1.129 -6.999 11.531 1.00 95.75 203 PHE A C 1
ATOM 1630 O O . PHE A 1 203 ? 2.001 -6.193 11.218 1.00 95.75 203 PHE A O 1
ATOM 1637 N N . LEU A 1 204 ? 0.878 -8.096 10.822 1.00 98.06 204 LEU A N 1
ATOM 1638 C CA . LEU A 1 204 ? 1.389 -8.333 9.481 1.00 98.06 204 LEU A CA 1
ATOM 1639 C C . LEU A 1 204 ? 0.473 -7.609 8.491 1.00 98.06 204 LEU A C 1
ATOM 1641 O O . LEU A 1 204 ? -0.748 -7.786 8.536 1.00 98.06 204 LEU A O 1
ATOM 1645 N N . LYS A 1 205 ? 1.064 -6.815 7.595 1.00 97.81 205 LYS A N 1
ATOM 1646 C CA . LYS A 1 205 ? 0.337 -5.959 6.658 1.00 97.81 205 LYS A CA 1
ATOM 1647 C C . LYS A 1 205 ? 0.722 -6.233 5.203 1.00 97.81 205 LYS A C 1
ATOM 1649 O O . LYS A 1 205 ? 1.602 -5.549 4.678 1.00 97.81 205 LYS A O 1
ATOM 1654 N N . PRO A 1 206 ? 0.123 -7.238 4.539 1.00 98.19 206 PRO A N 1
ATOM 1655 C CA . PRO A 1 206 ? 0.220 -7.351 3.091 1.00 98.19 206 PRO A CA 1
ATOM 1656 C C . PRO A 1 206 ? -0.611 -6.253 2.416 1.00 98.19 206 PRO A C 1
ATOM 1658 O O . PRO A 1 206 ? -1.710 -5.922 2.870 1.00 98.19 206 PRO A O 1
ATOM 1661 N N . SER A 1 207 ? -0.117 -5.704 1.312 1.00 97.94 207 SER A N 1
ATOM 1662 C CA . SER A 1 207 ? -0.840 -4.722 0.510 1.00 97.94 207 SER A CA 1
ATOM 1663 C C . SER A 1 207 ? -0.568 -4.877 -0.980 1.00 97.94 207 SER A C 1
ATOM 1665 O O . SER A 1 207 ? 0.496 -5.335 -1.390 1.00 97.94 207 SER A O 1
ATOM 1667 N N . VAL A 1 208 ? -1.528 -4.428 -1.781 1.00 98.56 208 VAL A N 1
ATOM 1668 C CA . VAL A 1 208 ? -1.385 -4.207 -3.218 1.00 98.56 208 VAL A CA 1
ATOM 1669 C C . VAL A 1 208 ? -1.865 -2.798 -3.537 1.00 98.56 208 VAL A C 1
ATOM 1671 O O . VAL A 1 208 ? -2.927 -2.397 -3.064 1.00 98.56 208 VAL A O 1
ATOM 1674 N N . SER A 1 209 ? -1.108 -2.035 -4.315 1.00 98.19 209 SER A N 1
ATOM 1675 C CA . SER A 1 209 ? -1.537 -0.717 -4.787 1.00 98.19 209 SER A CA 1
ATOM 1676 C C . SER A 1 209 ? -1.125 -0.476 -6.225 1.00 98.19 209 SER A C 1
ATOM 1678 O O . SER A 1 209 ? -0.084 -0.944 -6.668 1.00 98.19 209 SER A O 1
ATOM 1680 N N . TYR A 1 210 ? -1.948 0.270 -6.948 1.00 98.38 210 TYR A N 1
ATOM 1681 C CA . TYR A 1 210 ? -1.632 0.782 -8.270 1.00 98.38 210 TYR A CA 1
ATOM 1682 C C . TYR A 1 210 ? -1.443 2.288 -8.171 1.00 98.38 210 TYR A C 1
ATOM 1684 O O . TYR A 1 210 ? -2.268 2.979 -7.568 1.00 98.38 210 TYR A O 1
ATOM 1692 N N . SER A 1 211 ? -0.361 2.790 -8.754 1.00 97.88 211 SER A N 1
ATOM 1693 C CA . SER A 1 211 ? -0.089 4.219 -8.794 1.00 97.88 211 SER A CA 1
ATOM 1694 C C . SER A 1 211 ? 0.063 4.701 -10.222 1.00 97.88 211 SER A C 1
ATOM 1696 O O . SER A 1 211 ? 0.789 4.109 -11.019 1.00 97.88 211 SER A O 1
ATOM 1698 N N . PHE A 1 212 ? -0.614 5.806 -10.494 1.00 96.56 212 PHE A N 1
ATOM 1699 C CA . PHE A 1 212 ? -0.652 6.486 -11.772 1.00 96.56 212 PHE A CA 1
ATOM 1700 C C . PHE A 1 212 ? 0.128 7.791 -11.669 1.00 96.56 212 PHE A C 1
ATOM 1702 O O . PHE A 1 212 ? -0.185 8.625 -10.813 1.00 96.56 212 PHE A O 1
ATOM 1709 N N . ILE A 1 213 ? 1.124 7.984 -12.530 1.00 94.94 213 ILE A N 1
ATOM 1710 C CA . ILE A 1 213 ? 1.919 9.218 -12.569 1.00 94.94 213 ILE A CA 1
ATOM 1711 C C . ILE A 1 213 ? 1.309 10.192 -13.581 1.00 94.94 213 ILE A C 1
ATOM 1713 O O . ILE A 1 213 ? 0.923 9.807 -14.676 1.00 94.94 213 ILE A O 1
ATOM 1717 N N . PHE A 1 214 ? 1.163 11.468 -13.233 1.00 93.50 214 PHE A N 1
ATOM 1718 C CA . PHE A 1 214 ? 0.502 12.448 -14.102 1.00 93.50 214 PHE A CA 1
ATOM 1719 C C . PHE A 1 214 ? 1.414 13.030 -15.184 1.00 93.50 214 PHE A C 1
ATOM 1721 O O . PHE A 1 214 ? 0.906 13.475 -16.208 1.00 93.50 214 PHE A O 1
ATOM 1728 N N . SER A 1 215 ? 2.724 13.051 -14.946 1.00 89.31 215 SER A N 1
ATOM 1729 C CA . SER A 1 215 ? 3.723 13.664 -15.821 1.00 89.31 215 SER A CA 1
ATOM 1730 C C . SER A 1 215 ? 4.580 12.623 -16.532 1.00 89.31 215 SER A C 1
ATOM 1732 O O . SER A 1 215 ? 4.765 11.513 -16.029 1.00 89.31 215 SER A O 1
ATOM 1734 N N . ASP A 1 216 ? 5.174 13.024 -17.649 1.00 87.19 216 ASP A N 1
ATOM 1735 C CA . ASP A 1 216 ? 6.191 12.226 -18.319 1.00 87.19 216 ASP A CA 1
ATOM 1736 C C . ASP A 1 216 ? 7.473 12.140 -17.475 1.00 87.19 216 ASP A C 1
ATOM 1738 O O . ASP A 1 216 ? 7.715 12.908 -16.536 1.00 87.19 216 ASP A O 1
ATOM 1742 N N . ASN A 1 217 ? 8.292 11.145 -17.790 1.00 82.00 217 ASN A N 1
ATOM 1743 C CA . ASN A 1 217 ? 9.538 10.849 -17.111 1.00 82.00 217 ASN A CA 1
ATOM 1744 C C . ASN A 1 217 ? 10.629 11.866 -17.435 1.00 82.00 217 ASN A C 1
ATOM 1746 O O . ASN A 1 217 ? 11.526 12.047 -16.610 1.00 82.00 217 ASN A O 1
ATOM 1750 N N . LEU A 1 218 ? 10.541 12.496 -18.610 1.00 78.69 218 LEU A N 1
ATOM 1751 C CA . LEU A 1 218 ? 11.523 13.419 -19.159 1.00 78.69 218 LEU A CA 1
ATOM 1752 C C . LEU A 1 218 ? 10.817 14.549 -19.913 1.00 78.69 218 LEU A C 1
ATOM 1754 O O . LEU A 1 218 ? 10.107 14.296 -20.879 1.00 78.69 218 LEU A O 1
ATOM 1758 N N . ASP A 1 219 ? 11.070 15.793 -19.503 1.00 70.75 219 ASP A N 1
ATOM 1759 C CA . ASP A 1 219 ? 10.359 16.987 -19.995 1.00 70.75 219 ASP A CA 1
ATOM 1760 C C . ASP A 1 219 ? 10.530 17.239 -21.510 1.00 70.75 219 ASP A C 1
ATOM 1762 O O . ASP A 1 219 ? 9.711 17.919 -22.125 1.00 70.75 219 ASP A O 1
ATOM 1766 N N . ASN A 1 220 ? 11.588 16.688 -22.116 1.00 66.75 220 ASN A N 1
ATOM 1767 C CA . ASN A 1 220 ? 11.935 16.878 -23.529 1.00 66.75 220 ASN A CA 1
ATOM 1768 C C . ASN A 1 220 ? 11.611 15.663 -24.419 1.00 66.75 220 ASN A C 1
ATOM 1770 O O . ASN A 1 220 ? 11.886 15.713 -25.615 1.00 66.75 220 ASN A O 1
ATOM 1774 N N . LEU A 1 221 ? 11.065 14.575 -23.861 1.00 62.97 221 LEU A N 1
ATOM 1775 C CA . LEU A 1 221 ? 10.680 13.374 -24.611 1.00 62.97 221 LEU A CA 1
ATOM 1776 C C . LEU A 1 221 ? 9.163 13.246 -24.616 1.00 62.97 221 LEU A C 1
ATOM 1778 O O . LEU A 1 221 ? 8.522 13.279 -23.573 1.00 62.97 221 LEU A O 1
ATOM 1782 N N . THR A 1 222 ? 8.585 13.089 -25.800 1.00 59.59 222 THR A N 1
ATOM 1783 C CA . THR A 1 222 ? 7.178 13.409 -26.060 1.00 59.59 222 THR A CA 1
ATOM 1784 C C . THR A 1 222 ? 6.132 12.437 -25.493 1.00 59.59 222 THR A C 1
ATOM 1786 O O . THR A 1 222 ? 4.965 12.617 -25.825 1.00 59.59 222 THR A O 1
ATOM 1789 N N . SER A 1 223 ? 6.471 11.454 -24.638 1.00 76.75 223 SER A N 1
ATOM 1790 C CA . SER A 1 223 ? 5.443 10.606 -23.973 1.00 76.75 223 SER A CA 1
ATOM 1791 C C . SER A 1 223 ? 5.917 9.541 -22.959 1.00 76.75 223 SER A C 1
ATOM 1793 O O . SER A 1 223 ? 5.133 8.656 -22.608 1.00 76.75 223 SER A O 1
ATOM 1795 N N . TRP A 1 224 ? 7.188 9.498 -22.540 1.00 84.75 224 TRP A N 1
ATOM 1796 C CA . TRP A 1 224 ? 7.621 8.366 -21.709 1.00 84.75 224 TRP A CA 1
ATOM 1797 C C . TRP A 1 224 ? 6.990 8.437 -20.322 1.00 84.75 224 TRP A C 1
ATOM 1799 O O . TRP A 1 224 ? 7.334 9.308 -19.530 1.00 84.75 224 TRP A O 1
ATOM 1809 N N . LYS A 1 225 ? 6.124 7.480 -20.002 1.00 89.12 225 LYS A N 1
ATOM 1810 C CA . LYS A 1 225 ? 5.411 7.415 -18.734 1.00 89.12 225 LYS A CA 1
ATOM 1811 C C . LYS A 1 225 ? 5.593 6.065 -18.060 1.00 89.12 225 LYS A C 1
ATOM 1813 O O . LYS A 1 225 ? 5.548 5.021 -18.708 1.00 89.12 225 LYS A O 1
ATOM 1818 N N . THR A 1 226 ? 5.716 6.093 -16.736 1.00 91.19 226 THR A N 1
ATOM 1819 C CA . THR A 1 226 ? 5.755 4.884 -15.914 1.00 91.19 226 THR A CA 1
ATOM 1820 C C . THR A 1 226 ? 4.695 4.928 -14.826 1.00 91.19 226 THR A C 1
ATOM 1822 O O . THR A 1 226 ? 4.714 5.804 -13.962 1.00 91.19 226 THR A O 1
ATOM 1825 N N . ASP A 1 227 ? 3.820 3.932 -14.838 1.00 94.88 227 ASP A N 1
ATOM 1826 C CA . ASP A 1 227 ? 2.942 3.589 -13.726 1.00 94.88 227 ASP A CA 1
ATOM 1827 C C . ASP A 1 227 ? 3.501 2.361 -12.994 1.00 94.88 227 ASP A C 1
ATOM 1829 O O . ASP A 1 227 ? 4.396 1.674 -13.488 1.00 94.88 227 ASP A O 1
ATOM 1833 N N . PHE A 1 228 ? 2.992 2.049 -11.804 1.00 94.75 228 PHE A N 1
ATOM 1834 C CA . PHE A 1 228 ? 3.503 0.909 -11.038 1.00 94.75 228 PHE A CA 1
ATOM 1835 C C . PHE A 1 228 ? 2.432 0.189 -10.240 1.00 94.75 228 PHE A C 1
ATOM 1837 O O . PHE A 1 228 ? 1.505 0.798 -9.701 1.00 94.75 228 PHE A O 1
ATOM 1844 N N . ILE A 1 229 ? 2.614 -1.127 -10.128 1.00 97.88 229 ILE A N 1
ATOM 1845 C CA . ILE A 1 229 ? 1.876 -1.981 -9.203 1.00 97.88 229 ILE A CA 1
ATOM 1846 C C . ILE A 1 229 ? 2.825 -2.338 -8.061 1.00 97.88 229 ILE A C 1
ATOM 1848 O O . ILE A 1 229 ? 3.813 -3.037 -8.255 1.00 97.88 229 ILE A O 1
ATOM 1852 N N . ASP A 1 230 ? 2.521 -1.873 -6.858 1.00 97.69 230 ASP A N 1
ATOM 1853 C CA . ASP A 1 230 ? 3.263 -2.197 -5.646 1.00 97.69 230 ASP A CA 1
ATOM 1854 C C . ASP A 1 230 ? 2.613 -3.393 -4.947 1.00 97.69 230 ASP A C 1
ATOM 1856 O O . ASP A 1 230 ? 1.469 -3.314 -4.500 1.00 97.69 230 ASP A O 1
ATOM 1860 N N . LEU A 1 231 ? 3.358 -4.484 -4.792 1.00 98.12 231 LEU A N 1
ATOM 1861 C CA . LEU A 1 231 ? 3.059 -5.557 -3.851 1.00 98.12 231 LEU A CA 1
ATOM 1862 C C . LEU A 1 231 ? 3.942 -5.347 -2.626 1.00 98.12 231 LEU A C 1
ATOM 1864 O O . LEU A 1 231 ? 5.160 -5.208 -2.740 1.00 98.12 231 LEU A O 1
ATOM 1868 N N . SER A 1 232 ? 3.352 -5.294 -1.438 1.00 96.69 232 SER A N 1
ATOM 1869 C CA . SER A 1 232 ? 4.121 -5.038 -0.226 1.00 96.69 232 SER A CA 1
ATOM 1870 C C . SER A 1 232 ? 3.727 -5.955 0.915 1.00 96.69 232 SER A C 1
ATOM 1872 O O . SER A 1 232 ? 2.583 -6.395 1.019 1.00 96.69 232 SER A O 1
ATOM 1874 N N . VAL A 1 233 ? 4.698 -6.257 1.771 1.00 96.94 233 VAL A N 1
ATOM 1875 C CA . VAL A 1 233 ? 4.483 -6.955 3.037 1.00 96.94 233 VAL A CA 1
ATOM 1876 C C . VAL A 1 233 ? 5.256 -6.202 4.105 1.00 96.94 233 VAL A C 1
ATOM 1878 O O . VAL A 1 233 ? 6.452 -5.940 3.958 1.00 96.94 233 VAL A O 1
ATOM 1881 N N . GLY A 1 234 ? 4.564 -5.829 5.175 1.00 96.31 234 GLY A N 1
ATOM 1882 C CA . GLY A 1 234 ? 5.144 -5.065 6.268 1.00 96.31 234 GLY A CA 1
ATOM 1883 C C . GLY A 1 234 ? 4.710 -5.523 7.646 1.00 96.31 234 GLY A C 1
ATOM 1884 O O . GLY A 1 234 ? 3.838 -6.379 7.797 1.00 96.31 234 GLY A O 1
ATOM 1885 N N . VAL A 1 235 ? 5.332 -4.914 8.647 1.00 94.50 235 VAL A N 1
ATOM 1886 C CA . VAL A 1 235 ? 4.955 -5.037 10.053 1.00 94.50 235 VAL A CA 1
ATOM 1887 C C . VAL A 1 235 ? 4.455 -3.684 10.531 1.00 94.50 235 VAL A C 1
ATOM 1889 O O . VAL A 1 235 ? 5.079 -2.651 10.281 1.00 94.50 235 VAL A O 1
ATOM 1892 N N . SER A 1 236 ? 3.325 -3.719 11.224 1.00 95.12 236 SER A N 1
ATOM 1893 C CA . SER A 1 236 ? 2.632 -2.562 11.762 1.00 95.12 236 SER A CA 1
ATOM 1894 C C . SER A 1 236 ? 2.530 -2.618 13.274 1.00 95.12 236 SER A C 1
ATOM 1896 O O . SER A 1 236 ? 2.335 -3.691 13.843 1.00 95.12 236 SER A O 1
ATOM 1898 N N . PHE A 1 237 ? 2.585 -1.454 13.903 1.00 92.50 237 PHE A N 1
ATOM 1899 C CA . PHE A 1 237 ? 2.466 -1.246 15.335 1.00 92.50 237 PHE A CA 1
ATOM 1900 C C . PHE A 1 237 ? 1.330 -0.271 15.608 1.00 92.50 237 PHE A C 1
ATOM 1902 O O . PHE A 1 237 ? 1.275 0.807 15.012 1.00 92.50 237 PHE A O 1
ATOM 1909 N N . VAL A 1 238 ? 0.445 -0.636 16.530 1.00 89.62 238 VAL A N 1
ATOM 1910 C CA . VAL A 1 238 ? -0.611 0.264 17.003 1.00 89.62 238 VAL A CA 1
ATOM 1911 C C . VAL A 1 238 ? -0.072 1.104 18.149 1.00 89.62 238 VAL A C 1
ATOM 1913 O O . VAL A 1 238 ? 0.571 0.598 19.067 1.00 89.62 238 VAL A O 1
ATOM 1916 N N . LEU A 1 239 ? -0.311 2.406 18.062 1.00 84.56 239 LEU A N 1
ATOM 1917 C CA . LEU A 1 239 ? 0.111 3.416 19.016 1.00 84.56 239 LEU A CA 1
ATOM 1918 C C . LEU A 1 239 ? -1.151 4.015 19.658 1.00 84.56 239 LEU A C 1
ATOM 1920 O O . LEU A 1 239 ? -1.963 4.626 18.963 1.00 84.56 239 LEU A O 1
ATOM 1924 N N . GLY A 1 240 ? -1.312 3.850 20.973 1.00 77.19 240 GLY A N 1
ATOM 1925 C CA . GLY A 1 240 ? -2.469 4.349 21.733 1.00 77.19 240 GLY A CA 1
ATOM 1926 C C . GLY A 1 240 ? -3.434 3.249 22.186 1.00 77.19 240 GLY A C 1
ATOM 1927 O O . GLY A 1 240 ? -3.111 2.064 22.122 1.00 77.19 240 GLY A O 1
ATOM 1928 N N . GLU A 1 241 ? -4.605 3.644 22.692 1.00 67.56 241 GLU A N 1
ATOM 1929 C CA . GLU A 1 241 ? -5.638 2.695 23.123 1.00 67.56 241 GLU A CA 1
ATOM 1930 C C . GLU A 1 241 ? -6.182 1.895 21.928 1.00 67.56 241 GLU A C 1
ATOM 1932 O O . GLU A 1 241 ? -6.506 2.443 20.872 1.00 67.56 241 GLU A O 1
ATOM 1937 N N . ASN A 1 242 ? -6.281 0.573 22.103 1.00 61.31 242 ASN A N 1
ATOM 1938 C CA . ASN A 1 242 ? -6.567 -0.413 21.051 1.00 61.31 242 ASN A CA 1
ATOM 1939 C C . ASN A 1 242 ? -8.033 -0.442 20.570 1.00 61.31 242 ASN A C 1
ATOM 1941 O O . ASN A 1 242 ? -8.495 -1.420 19.976 1.00 61.31 242 ASN A O 1
ATOM 1945 N N . ASP A 1 243 ? -8.771 0.647 20.760 1.00 64.44 243 ASP A N 1
ATOM 1946 C CA . ASP A 1 243 ? -10.184 0.751 20.395 1.00 64.44 243 ASP A CA 1
ATOM 1947 C C . ASP A 1 243 ? -10.427 0.740 18.873 1.00 64.44 243 ASP A C 1
ATOM 1949 O O . ASP A 1 243 ? -11.564 0.574 18.428 1.00 64.44 243 ASP A O 1
ATOM 1953 N N . ILE A 1 244 ? -9.363 0.849 18.062 1.00 64.38 244 ILE A N 1
ATOM 1954 C CA . ILE A 1 244 ? -9.426 0.655 16.605 1.00 64.38 244 ILE A CA 1
ATOM 1955 C C . ILE A 1 244 ? -9.760 -0.806 16.257 1.00 64.38 244 ILE A C 1
ATOM 1957 O O . ILE A 1 244 ? -10.454 -1.064 15.271 1.00 64.38 244 ILE A O 1
ATOM 1961 N N . PHE A 1 245 ? -9.264 -1.776 17.031 1.00 66.06 245 PHE A N 1
ATOM 1962 C CA . PHE A 1 245 ? -9.365 -3.207 16.706 1.00 66.06 245 PHE A CA 1
ATOM 1963 C C . PHE A 1 245 ? -10.318 -3.975 17.613 1.00 66.06 245 PHE A C 1
ATOM 1965 O O . PHE A 1 245 ? -10.747 -5.066 17.240 1.00 66.06 245 PHE A O 1
ATOM 1972 N N . GLY A 1 246 ? -10.730 -3.365 18.731 1.00 61.72 246 GLY A N 1
ATOM 1973 C CA . GLY A 1 246 ? -11.790 -3.889 19.578 1.00 61.72 246 GLY A CA 1
ATOM 1974 C C . GLY A 1 246 ? -12.995 -4.299 18.736 1.00 61.72 246 GLY A C 1
ATOM 1975 O O . GLY A 1 246 ? -13.493 -3.530 17.906 1.00 61.72 246 GLY A O 1
ATOM 1976 N N . GLU A 1 247 ? -13.440 -5.545 18.911 1.00 53.50 247 GLU A N 1
ATOM 1977 C CA . GLU A 1 247 ? -14.619 -6.060 18.228 1.00 53.50 247 GLU A CA 1
ATOM 1978 C C . GLU A 1 247 ? -15.779 -5.059 18.335 1.00 53.50 247 GLU A C 1
ATOM 1980 O O . GLU A 1 247 ? -15.881 -4.298 19.303 1.00 53.50 247 GLU A O 1
ATOM 1985 N N . ARG A 1 248 ? -16.732 -5.112 17.390 1.00 44.75 248 ARG A N 1
ATOM 1986 C CA . ARG A 1 248 ? -18.086 -4.564 17.598 1.00 44.75 248 ARG A CA 1
ATOM 1987 C C . ARG A 1 248 ? -18.811 -5.345 18.702 1.00 44.75 248 ARG A C 1
ATOM 1989 O O . ARG A 1 248 ? -19.972 -5.723 18.553 1.00 44.75 248 ARG A O 1
ATOM 1996 N N . ASN A 1 249 ? -18.145 -5.585 19.820 1.00 38.06 249 ASN A N 1
ATOM 1997 C CA . ASN A 1 249 ? -18.776 -5.800 21.085 1.00 38.06 249 ASN A CA 1
ATOM 1998 C C . ASN A 1 249 ? -19.544 -4.510 21.321 1.00 38.06 249 ASN A C 1
ATOM 2000 O O . ASN A 1 249 ? -19.028 -3.520 21.836 1.00 38.06 249 ASN A O 1
ATOM 2004 N N . LYS A 1 250 ? -20.812 -4.526 20.874 1.00 37.09 250 LYS A N 1
ATOM 2005 C CA . LYS A 1 250 ? -21.898 -3.869 21.588 1.00 37.09 250 LYS A CA 1
ATOM 2006 C C . LYS A 1 250 ? -21.465 -3.927 23.037 1.00 37.09 250 LYS A C 1
ATOM 2008 O O . LYS A 1 250 ? -21.233 -5.030 23.532 1.00 37.09 250 LYS A O 1
ATOM 2013 N N . VAL A 1 251 ? -21.280 -2.773 23.660 1.00 37.12 251 VAL A N 1
ATOM 2014 C CA . VAL A 1 251 ? -21.231 -2.712 25.110 1.00 37.12 251 VAL A CA 1
ATOM 2015 C C . VAL A 1 251 ? -22.522 -3.401 25.537 1.00 37.12 251 VAL A C 1
ATOM 2017 O O . VAL A 1 251 ? -23.609 -2.843 25.407 1.00 37.12 251 VAL A O 1
ATOM 2020 N N . ILE A 1 252 ? -22.432 -4.691 25.861 1.00 36.53 252 ILE A N 1
ATOM 2021 C CA . ILE A 1 252 ? -23.511 -5.403 26.507 1.00 36.53 252 ILE A CA 1
ATOM 2022 C C . ILE A 1 252 ? -23.456 -4.753 27.869 1.00 36.53 252 ILE A C 1
ATOM 2024 O O . ILE A 1 252 ? -22.520 -5.005 28.628 1.00 36.53 252 ILE A O 1
ATOM 2028 N N . GLU A 1 253 ? -24.353 -3.792 28.096 1.00 36.53 253 GLU A N 1
ATOM 2029 C CA . GLU A 1 253 ? -24.487 -3.195 29.413 1.00 36.53 253 GLU A CA 1
ATOM 2030 C C . GLU A 1 253 ? -24.515 -4.344 30.424 1.00 36.53 253 GLU A C 1
ATOM 2032 O O . GLU A 1 253 ? -25.262 -5.305 30.197 1.00 36.53 253 GLU A O 1
ATOM 2037 N N . PRO A 1 254 ? -23.678 -4.304 31.476 1.00 37.28 254 PRO A N 1
ATOM 2038 C CA . PRO A 1 254 ? -23.701 -5.338 32.493 1.00 37.28 254 PRO A CA 1
ATOM 2039 C C . PRO A 1 254 ? -25.137 -5.463 32.997 1.00 37.28 254 PRO A C 1
ATOM 2041 O O . PRO A 1 254 ? -25.746 -4.495 33.458 1.00 37.28 254 PRO A O 1
ATOM 2044 N N . GLU A 1 255 ? -25.705 -6.649 32.819 1.00 39.53 255 GLU A N 1
ATOM 2045 C CA . GLU A 1 255 ? -27.077 -6.924 33.197 1.00 39.53 255 GLU A CA 1
ATOM 2046 C C . GLU A 1 255 ? -27.066 -7.539 34.590 1.00 39.53 255 GLU A C 1
ATOM 2048 O O . GLU A 1 255 ? -26.639 -8.676 34.787 1.00 39.53 255 GLU A O 1
ATOM 2053 N N . PHE A 1 256 ? -27.509 -6.759 35.570 1.00 40.72 256 PHE A N 1
ATOM 2054 C CA . PHE A 1 256 ? -27.661 -7.217 36.943 1.00 40.72 256 PHE A CA 1
ATOM 2055 C C . PHE A 1 256 ? -29.007 -7.922 37.084 1.00 40.72 256 PHE A C 1
ATOM 2057 O O . PHE A 1 256 ? -30.051 -7.349 36.771 1.00 40.72 256 PHE A O 1
ATOM 2064 N N . THR A 1 257 ? -28.988 -9.169 37.554 1.00 46.62 257 THR A N 1
ATOM 2065 C CA . THR A 1 257 ? -30.212 -9.907 37.886 1.00 46.62 257 THR A CA 1
ATOM 2066 C C . THR A 1 257 ? -30.208 -10.213 39.376 1.00 46.62 257 THR A C 1
ATOM 2068 O O . THR A 1 257 ? -29.317 -10.917 39.855 1.00 46.62 257 THR A O 1
ATOM 2071 N N . ILE A 1 258 ? -31.200 -9.685 40.099 1.00 45.88 258 ILE A N 1
ATOM 2072 C CA . ILE A 1 258 ? -31.497 -10.084 41.477 1.00 45.88 258 ILE A CA 1
ATOM 2073 C C . ILE A 1 258 ? -32.695 -11.028 41.443 1.00 45.88 258 ILE A C 1
ATOM 2075 O O . ILE A 1 258 ? -33.752 -10.661 40.933 1.00 45.88 258 ILE A O 1
ATOM 2079 N N . ALA A 1 259 ? -32.533 -12.234 41.975 1.00 45.78 259 ALA A N 1
ATOM 2080 C CA . ALA A 1 259 ? -33.592 -13.225 42.098 1.00 45.78 259 ALA A CA 1
ATOM 2081 C C . ALA A 1 259 ? -33.766 -13.608 43.572 1.00 45.78 259 ALA A C 1
ATOM 2083 O O . ALA A 1 259 ? -32.801 -13.969 44.235 1.00 45.78 259 ALA A O 1
ATOM 2084 N N . LEU A 1 260 ? -34.983 -13.498 44.101 1.00 41.62 260 LEU A N 1
ATOM 2085 C CA . LEU A 1 260 ? -35.310 -13.928 45.463 1.00 41.62 260 LEU A CA 1
ATOM 2086 C C . LEU A 1 260 ? -35.753 -15.392 45.422 1.00 41.62 260 LEU A C 1
ATOM 2088 O O . LEU A 1 260 ? -36.558 -15.729 44.554 1.00 41.62 260 LEU A O 1
ATOM 2092 N N . PHE A 1 261 ? -35.244 -16.228 46.331 1.00 40.00 261 PHE A N 1
ATOM 2093 C CA . PHE A 1 261 ? -35.573 -17.657 46.392 1.00 40.00 261 PHE A CA 1
ATOM 2094 C C . PHE A 1 261 ? -35.934 -18.112 47.811 1.00 40.00 261 PHE A C 1
ATOM 2096 O O . PHE A 1 261 ? -35.388 -17.626 48.805 1.00 40.00 261 PHE A O 1
ATOM 2103 N N . GLU A 1 262 ? -36.798 -19.122 47.875 1.00 34.69 262 GLU A N 1
ATOM 2104 C CA . GLU A 1 262 ? -37.011 -20.004 49.023 1.00 34.69 262 GLU A CA 1
ATOM 2105 C C . GLU A 1 262 ? -36.483 -21.397 48.629 1.00 34.69 262 GLU A C 1
ATOM 2107 O O . GLU A 1 262 ? -36.779 -21.877 47.539 1.00 34.69 262 GLU A O 1
ATOM 2112 N N . LEU A 1 263 ? -35.601 -21.996 49.438 1.00 32.41 263 LEU A N 1
ATOM 2113 C CA . LEU A 1 263 ? -34.825 -23.187 49.057 1.00 32.41 263 LEU A CA 1
ATOM 2114 C C . LEU A 1 263 ? -35.402 -24.459 49.684 1.00 32.41 263 LEU A C 1
ATOM 2116 O O . LEU A 1 263 ? -35.171 -24.693 50.869 1.00 32.41 263 LEU A O 1
ATOM 2120 N N . ASN A 1 264 ? -36.040 -25.324 48.890 1.00 35.78 264 ASN A N 1
ATOM 2121 C CA . ASN A 1 264 ? -36.103 -26.770 49.128 1.00 35.78 264 ASN A CA 1
ATOM 2122 C C . ASN A 1 264 ? -36.219 -27.590 47.818 1.00 35.78 264 ASN A C 1
ATOM 2124 O O . ASN A 1 264 ? -37.031 -28.508 47.721 1.00 35.78 264 ASN A O 1
ATOM 2128 N N . GLY A 1 265 ? -35.335 -27.366 46.840 1.00 29.31 265 GLY A N 1
ATOM 2129 C CA . GLY A 1 265 ? -35.20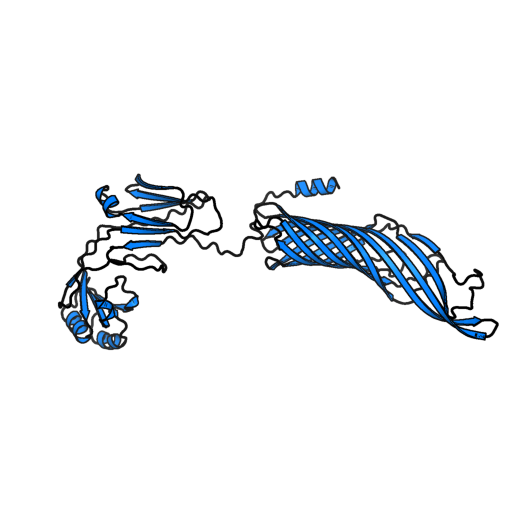6 -28.281 45.698 1.00 29.31 265 GLY A CA 1
ATOM 2130 C C . GLY A 1 265 ? -34.311 -27.758 44.579 1.00 29.31 265 GLY A C 1
ATOM 2131 O O . GLY A 1 265 ? -34.428 -26.626 44.140 1.00 29.31 265 GLY A O 1
ATOM 2132 N N . THR A 1 266 ? -33.364 -28.577 44.130 1.00 37.47 266 THR A N 1
ATOM 2133 C CA . THR A 1 266 ? -32.384 -28.289 43.065 1.00 37.47 266 THR A CA 1
ATOM 2134 C C . THR A 1 266 ? -33.020 -28.042 41.689 1.00 37.47 266 THR A C 1
ATOM 2136 O O . THR A 1 266 ? -33.842 -28.861 41.295 1.00 37.47 266 THR A O 1
ATOM 2139 N N . VAL A 1 267 ? -32.542 -27.039 40.921 1.00 32.56 267 VAL A N 1
ATOM 2140 C CA . VAL A 1 267 ? -32.082 -27.151 39.504 1.00 32.56 267 VAL A CA 1
ATOM 2141 C C . VAL A 1 267 ? -31.563 -25.812 38.924 1.00 32.56 267 VAL A C 1
ATOM 2143 O O . VAL A 1 267 ? -31.979 -24.719 39.301 1.00 32.56 267 VAL A O 1
ATOM 2146 N N . GLU A 1 268 ? -30.611 -25.947 37.991 1.00 34.91 268 GLU A N 1
ATOM 2147 C CA . GLU A 1 268 ? -29.962 -24.944 37.135 1.00 34.91 268 GLU A CA 1
ATOM 2148 C C . GLU A 1 268 ? -30.837 -24.455 35.954 1.00 34.91 268 GLU A C 1
ATOM 2150 O O . GLU A 1 268 ? -31.231 -25.259 35.111 1.00 34.91 268 GLU A O 1
ATOM 2155 N N . ARG A 1 269 ? -31.031 -23.131 35.810 1.00 27.34 269 ARG A N 1
ATOM 2156 C CA . ARG A 1 269 ? -30.809 -22.325 34.575 1.00 27.34 269 ARG A CA 1
ATOM 2157 C C . ARG A 1 269 ? -31.270 -20.870 34.748 1.00 27.34 269 ARG A C 1
ATOM 2159 O O . ARG A 1 269 ? -32.202 -20.587 35.486 1.00 27.34 269 ARG A O 1
ATOM 2166 N N . SER A 1 270 ? -30.608 -19.955 34.034 1.00 27.83 270 SER A N 1
ATOM 2167 C CA . SER A 1 270 ? -30.851 -18.503 34.039 1.00 27.83 270 SER A CA 1
ATOM 2168 C C . SER A 1 270 ? -31.646 -18.055 32.805 1.00 27.83 270 SER A C 1
ATOM 2170 O O . SER A 1 270 ? -31.265 -18.388 31.681 1.00 27.83 270 SER A O 1
ATOM 2172 N N . LEU A 1 271 ? -32.707 -17.265 33.019 1.00 27.86 271 LEU A N 1
ATOM 2173 C CA . LEU A 1 271 ? -33.345 -16.404 32.021 1.00 27.86 271 LEU A CA 1
ATOM 2174 C C . LEU A 1 271 ? -33.714 -15.044 32.648 1.00 27.86 271 LEU A C 1
ATOM 2176 O O . LEU A 1 271 ? -33.884 -14.896 33.851 1.00 27.86 271 LEU A O 1
ATOM 2180 N N . ARG A 1 272 ? -33.753 -14.049 31.769 1.00 28.47 272 ARG A N 1
ATOM 2181 C CA . ARG A 1 272 ? -33.600 -12.600 31.949 1.00 28.47 272 ARG A CA 1
ATOM 2182 C C . ARG A 1 272 ? -34.728 -11.857 32.699 1.00 28.47 272 ARG A C 1
ATOM 2184 O O . ARG A 1 272 ? -35.897 -12.155 32.494 1.00 28.47 272 ARG A O 1
ATOM 2191 N N . LYS A 1 273 ? -34.312 -10.735 33.314 1.00 31.38 273 LYS A N 1
ATOM 2192 C CA . LYS A 1 273 ? -35.026 -9.500 33.732 1.00 31.38 273 LYS A CA 1
ATOM 2193 C C . LYS A 1 273 ? -35.914 -9.523 34.987 1.00 31.38 273 LYS A C 1
ATOM 2195 O O . LYS A 1 273 ? -36.888 -10.249 35.097 1.00 31.38 273 LYS A O 1
ATOM 2200 N N . ILE A 1 274 ? -35.586 -8.590 35.885 1.00 34.03 274 ILE A N 1
ATOM 2201 C CA . ILE A 1 274 ? -36.266 -8.274 37.145 1.00 34.03 274 ILE A CA 1
ATOM 2202 C C . ILE A 1 274 ? -37.715 -7.825 36.880 1.00 34.03 274 ILE A C 1
ATOM 2204 O O . ILE A 1 274 ? -37.956 -6.693 36.467 1.00 34.03 274 ILE A O 1
ATOM 2208 N N . GLN A 1 275 ? -38.671 -8.697 37.187 1.00 29.30 275 GLN A N 1
ATOM 2209 C CA . GLN A 1 275 ? -39.768 -8.385 38.103 1.00 29.30 275 GLN A CA 1
ATOM 2210 C C . GLN A 1 275 ? -39.914 -9.581 39.056 1.00 29.30 275 GLN A C 1
ATOM 2212 O O . GLN A 1 275 ? -39.716 -10.726 38.671 1.00 29.30 275 GLN A O 1
ATOM 2217 N N . LEU A 1 276 ? -40.106 -9.263 40.330 1.00 28.66 276 LEU A N 1
ATOM 2218 C CA . LEU A 1 276 ? -39.867 -10.099 41.506 1.00 28.66 276 LEU A CA 1
ATOM 2219 C C . LEU A 1 276 ? -40.564 -11.478 41.536 1.00 28.66 276 LEU A C 1
ATOM 2221 O O . LEU A 1 276 ? -41.728 -11.601 41.166 1.00 28.66 276 LEU A O 1
ATOM 2225 N N . SER A 1 277 ? -39.853 -12.410 42.195 1.00 33.06 277 SER A N 1
ATOM 2226 C CA . SER A 1 277 ? -40.325 -13.542 43.025 1.00 33.06 277 SER A CA 1
ATOM 2227 C C . SER A 1 277 ? -40.362 -14.931 42.382 1.00 33.06 277 SER A C 1
ATOM 2229 O O . SER A 1 277 ? -41.288 -15.243 41.649 1.00 33.06 277 SER A O 1
ATOM 2231 N N . TYR A 1 278 ? -39.446 -15.815 42.798 1.00 34.03 278 TYR A N 1
ATOM 2232 C CA . TYR A 1 278 ? -39.722 -17.252 42.858 1.00 34.03 278 TYR A CA 1
ATOM 2233 C C . TYR A 1 278 ? -39.774 -17.672 44.332 1.00 34.03 278 TYR A C 1
ATOM 2235 O O . TYR A 1 278 ? -38.761 -17.661 45.027 1.00 34.03 278 TYR A O 1
ATOM 2243 N N . ALA A 1 279 ? -40.961 -18.013 44.825 1.00 40.25 279 ALA A N 1
ATOM 2244 C CA . ALA A 1 279 ? -41.148 -18.621 46.142 1.00 40.25 279 ALA A CA 1
ATOM 2245 C C . ALA A 1 279 ? -41.716 -20.033 45.953 1.00 40.25 279 ALA A C 1
ATOM 2247 O O . ALA A 1 279 ? -42.663 -20.212 45.183 1.00 40.25 279 ALA A O 1
ATOM 2248 N N . GLU A 1 280 ? -41.141 -21.028 46.632 1.00 34.59 280 GLU A N 1
ATOM 2249 C CA . GLU A 1 280 ? -41.691 -22.384 46.674 1.00 34.59 280 GLU A CA 1
ATOM 2250 C C . GLU A 1 280 ? -42.820 -22.429 47.706 1.00 34.59 280 GLU A C 1
ATOM 2252 O O . GLU A 1 280 ? -42.592 -22.463 48.911 1.00 34.59 280 GLU A O 1
ATOM 2257 N N . ALA A 1 281 ? -44.064 -22.442 47.234 1.00 37.81 281 ALA A N 1
ATOM 2258 C CA . ALA A 1 281 ? -45.222 -22.572 48.105 1.00 37.81 281 ALA A CA 1
ATOM 2259 C C . ALA A 1 281 ? -45.318 -24.003 48.661 1.00 37.81 281 ALA A C 1
ATOM 2261 O O . ALA A 1 281 ? -45.691 -24.935 47.946 1.00 37.81 281 ALA A O 1
ATOM 2262 N N . LYS A 1 282 ? -44.996 -24.188 49.944 1.00 37.31 282 LYS A N 1
ATOM 2263 C CA . LYS A 1 282 ? -45.197 -25.463 50.644 1.00 37.31 282 LYS A CA 1
ATOM 2264 C C . LYS A 1 282 ? -46.639 -25.534 51.172 1.00 37.31 282 LYS A C 1
ATOM 2266 O O . LYS A 1 282 ? -47.096 -24.594 51.813 1.00 37.31 282 LYS A O 1
ATOM 2271 N N . ASP A 1 283 ? -47.325 -26.644 50.896 1.00 42.03 283 ASP A N 1
ATOM 2272 C CA . ASP A 1 283 ? -48.697 -26.984 51.333 1.00 42.03 283 ASP A CA 1
ATOM 2273 C C . ASP A 1 283 ? -49.870 -26.365 50.539 1.00 42.03 283 ASP A C 1
ATOM 2275 O O . ASP A 1 283 ? -50.876 -25.925 51.100 1.00 42.03 283 ASP A O 1
ATOM 2279 N N . LEU A 1 284 ? -49.799 -26.410 49.206 1.00 45.34 284 LEU A N 1
ATOM 2280 C CA . LEU A 1 284 ? -50.983 -26.288 48.347 1.00 45.34 284 LEU A CA 1
ATOM 2281 C C . LEU A 1 284 ? -51.595 -27.694 48.200 1.00 45.34 284 LEU A C 1
ATOM 2283 O O . LEU A 1 284 ? -50.893 -28.640 47.871 1.00 45.34 284 LEU A O 1
ATOM 2287 N N . THR A 1 285 ? -52.864 -27.867 48.570 1.00 44.88 285 THR A N 1
ATOM 2288 C CA . THR A 1 285 ? -53.627 -29.115 48.362 1.00 44.88 285 THR A CA 1
ATOM 2289 C C . THR A 1 285 ? -55.027 -28.759 47.862 1.00 44.88 285 THR A C 1
ATOM 2291 O O . THR A 1 285 ? -55.479 -27.635 48.061 1.00 44.88 285 THR A O 1
ATOM 2294 N N . THR A 1 286 ? -55.742 -29.684 47.217 1.00 41.84 286 THR A N 1
ATOM 2295 C CA . THR A 1 286 ? -56.991 -29.464 46.445 1.00 41.84 286 THR A CA 1
ATOM 2296 C C . THR A 1 286 ? -58.251 -29.074 47.254 1.00 41.84 286 THR A C 1
ATOM 2298 O O . THR A 1 286 ? -59.344 -29.588 47.011 1.00 41.84 286 THR A O 1
ATOM 2301 N N . SER A 1 287 ? -58.142 -28.182 48.238 1.00 43.56 287 SER A N 1
ATOM 2302 C CA . SER A 1 287 ? -59.276 -27.591 48.954 1.00 43.56 287 SER A CA 1
ATOM 2303 C C . SER A 1 287 ? -59.767 -26.313 48.250 1.00 43.56 287 SER A C 1
ATOM 2305 O O . SER A 1 287 ? -58.982 -25.575 47.663 1.00 43.56 287 SER A O 1
ATOM 2307 N N . LYS A 1 288 ? -61.083 -26.049 48.304 1.00 55.25 288 LYS A N 1
ATOM 2308 C CA . LYS A 1 288 ? -61.798 -25.046 47.482 1.00 55.25 288 LYS A CA 1
ATOM 2309 C C . LYS A 1 288 ? -61.339 -23.586 47.641 1.00 55.25 288 LYS A C 1
ATOM 2311 O O . LYS A 1 288 ? -61.719 -22.762 46.818 1.00 55.25 288 LYS A O 1
ATOM 2316 N N . THR A 1 289 ? -60.549 -23.260 48.660 1.00 53.34 289 THR A N 1
ATOM 2317 C CA . THR A 1 289 ? -59.942 -21.936 48.867 1.00 53.34 289 THR A CA 1
ATOM 2318 C C . THR A 1 289 ? -58.731 -22.091 49.779 1.00 53.34 289 THR A C 1
ATOM 2320 O O . THR A 1 289 ? -58.894 -22.502 50.929 1.00 53.34 289 THR A O 1
ATOM 2323 N N . ASN A 1 290 ? -57.542 -21.727 49.307 1.00 58.59 290 ASN A N 1
ATOM 2324 C CA . ASN A 1 290 ? -56.313 -21.796 50.100 1.00 58.59 290 ASN A CA 1
ATOM 2325 C C . ASN A 1 290 ? -55.701 -20.402 50.285 1.00 58.59 290 ASN A C 1
ATOM 2327 O O . ASN A 1 290 ? -55.979 -19.484 49.511 1.00 58.59 290 ASN A O 1
ATOM 2331 N N . LYS A 1 291 ? -54.861 -20.258 51.317 1.00 49.00 291 LYS A N 1
ATOM 2332 C CA . LYS A 1 291 ? -54.104 -19.038 51.618 1.00 49.00 291 LYS A CA 1
ATOM 2333 C C . LYS A 1 291 ? -52.617 -19.279 51.386 1.00 49.00 291 LYS A C 1
ATOM 2335 O O . LYS A 1 291 ? -52.074 -20.243 51.917 1.00 49.00 291 LYS A O 1
ATOM 2340 N N . LEU A 1 292 ? -51.971 -18.391 50.638 1.00 41.47 292 LEU A N 1
ATOM 2341 C CA . LEU A 1 292 ? -50.525 -18.387 50.435 1.00 41.47 292 LEU A CA 1
ATOM 2342 C C . LEU A 1 292 ? -49.876 -17.321 51.328 1.00 41.47 292 LEU A C 1
ATOM 2344 O O . LEU A 1 292 ? -50.270 -16.155 51.279 1.00 41.47 292 LEU A O 1
ATOM 2348 N N . VAL A 1 293 ? -48.881 -17.720 52.127 1.00 43.22 293 VAL A N 1
ATOM 2349 C CA . VAL A 1 293 ? -48.040 -16.811 52.922 1.00 43.22 293 VAL A CA 1
ATOM 2350 C C . VAL A 1 293 ? -46.664 -16.751 52.269 1.00 43.22 293 VAL A C 1
ATOM 2352 O O . VAL A 1 293 ? -45.956 -17.750 52.242 1.00 43.22 293 VAL A O 1
ATOM 2355 N N . LEU A 1 294 ? -46.283 -15.587 51.746 1.00 41.66 294 LEU A N 1
ATOM 2356 C CA . LEU A 1 294 ? -44.992 -15.381 51.085 1.00 41.66 294 LEU A CA 1
ATOM 2357 C C . LEU A 1 294 ? -43.975 -14.788 52.070 1.00 41.66 294 LEU A C 1
ATOM 2359 O O . LEU A 1 294 ? -44.223 -13.723 52.640 1.00 41.66 294 LEU A O 1
ATOM 2363 N N . ARG A 1 295 ? -42.829 -15.455 52.265 1.00 43.88 295 ARG A N 1
ATOM 2364 C CA . ARG A 1 295 ? -41.678 -14.925 53.019 1.00 43.88 295 ARG A CA 1
ATOM 2365 C C . ARG A 1 295 ? -40.386 -15.123 52.215 1.00 43.88 295 ARG A C 1
ATOM 2367 O O . ARG A 1 295 ? -39.959 -16.259 52.046 1.00 43.88 295 ARG A O 1
ATOM 2374 N N . PRO A 1 296 ? -39.749 -14.060 51.696 1.00 44.22 296 PRO A N 1
ATOM 2375 C CA . PRO A 1 296 ? -38.471 -14.210 51.009 1.00 44.22 296 PRO A CA 1
ATOM 2376 C C . PRO A 1 296 ? -37.350 -14.469 52.027 1.00 44.22 296 PRO A C 1
ATOM 2378 O O . PRO A 1 296 ? -37.096 -13.627 52.881 1.00 44.22 296 PRO A O 1
ATOM 2381 N N . HIS A 1 297 ? -36.666 -15.611 51.915 1.00 44.78 297 HIS A N 1
ATOM 2382 C CA . HIS A 1 297 ? -35.577 -15.998 52.824 1.00 44.78 297 HIS A CA 1
ATOM 2383 C C . HIS A 1 297 ? -34.176 -15.635 52.292 1.00 44.78 297 HIS A C 1
ATOM 2385 O O . HIS A 1 297 ? -33.263 -15.363 53.073 1.00 44.78 297 HIS A O 1
ATOM 2391 N N . ARG A 1 298 ? -33.966 -15.608 50.964 1.00 44.16 298 ARG A N 1
ATOM 2392 C CA . ARG A 1 298 ? -32.654 -15.309 50.350 1.00 44.16 298 ARG A CA 1
ATOM 2393 C C . ARG A 1 298 ? -32.762 -14.460 49.084 1.00 44.16 298 ARG A C 1
ATOM 2395 O O . ARG A 1 298 ? -33.728 -14.577 48.332 1.00 44.16 298 ARG A O 1
ATOM 2402 N N . ALA A 1 299 ? -31.739 -13.641 48.831 1.00 50.69 299 ALA A N 1
ATOM 2403 C CA . ALA A 1 299 ? -31.535 -12.878 47.601 1.00 50.69 299 ALA A CA 1
ATOM 2404 C C . ALA A 1 299 ? -30.312 -13.428 46.878 1.00 50.69 299 ALA A C 1
ATOM 2406 O O . ALA A 1 299 ? -29.234 -13.547 47.449 1.00 50.69 299 ALA A O 1
ATOM 2407 N N . LEU A 1 300 ? -30.459 -13.715 45.597 1.00 50.09 300 LEU A N 1
ATOM 2408 C CA . LEU A 1 300 ? -29.369 -14.069 44.716 1.00 50.09 300 LEU A CA 1
ATOM 2409 C C . LEU A 1 300 ? -29.059 -12.894 43.803 1.00 50.09 300 LEU A C 1
ATOM 2411 O O . LEU A 1 300 ? -29.908 -12.486 43.017 1.00 50.09 300 LEU A O 1
ATOM 2415 N N . ILE A 1 301 ? -27.831 -12.397 43.851 1.00 54.84 301 ILE A N 1
ATOM 2416 C CA . ILE A 1 301 ? -27.329 -11.405 42.907 1.00 54.84 301 ILE A CA 1
ATOM 2417 C C . ILE A 1 301 ? -26.416 -12.134 41.932 1.00 54.84 301 ILE A C 1
ATOM 2419 O O . ILE A 1 301 ? -25.393 -12.696 42.318 1.00 54.84 301 ILE A O 1
ATOM 2423 N N . THR A 1 302 ? -26.789 -12.153 40.656 1.00 49.34 302 THR A N 1
ATOM 2424 C CA . THR A 1 302 ? -25.937 -12.721 39.608 1.00 49.34 302 THR A CA 1
ATOM 2425 C C . THR A 1 302 ? -25.293 -11.587 38.827 1.00 49.34 302 THR A C 1
ATOM 2427 O O . THR A 1 302 ? -25.996 -10.757 38.245 1.00 49.34 302 THR A O 1
ATOM 2430 N N . TYR A 1 303 ? -23.960 -11.566 38.811 1.00 47.91 303 TYR A N 1
ATOM 2431 C CA . TYR A 1 303 ? -23.174 -10.666 37.976 1.00 47.91 303 TYR A CA 1
ATOM 2432 C C . TYR A 1 303 ? -22.613 -11.430 36.773 1.00 47.91 303 TYR A C 1
ATOM 2434 O O . TYR A 1 303 ? -21.896 -12.420 36.929 1.00 47.91 303 TYR A O 1
ATOM 2442 N N . VAL A 1 304 ? -22.921 -10.963 35.562 1.00 46.62 304 VAL A N 1
ATOM 2443 C CA . VAL A 1 304 ? -22.317 -11.476 34.326 1.00 46.62 304 VAL A CA 1
ATOM 2444 C C . VAL A 1 304 ? -21.409 -10.394 33.754 1.00 46.62 304 VAL A C 1
ATOM 2446 O O . VAL A 1 304 ? -21.854 -9.493 33.042 1.00 46.62 304 VAL A O 1
ATOM 2449 N N . GLY A 1 305 ? -20.129 -10.469 34.113 1.00 44.53 305 GLY A N 1
ATOM 2450 C CA . GLY A 1 305 ? -19.085 -9.589 33.594 1.00 44.53 305 GLY A CA 1
ATOM 2451 C C . GLY A 1 305 ? -18.537 -10.039 32.245 1.00 44.53 305 GLY A C 1
ATOM 2452 O O . GLY A 1 305 ? -18.578 -11.216 31.888 1.00 44.53 305 GLY A O 1
ATOM 2453 N N . ILE A 1 306 ? -17.998 -9.084 31.485 1.00 41.56 306 ILE A N 1
ATOM 2454 C CA . ILE A 1 306 ? -17.309 -9.361 30.222 1.00 41.56 306 ILE A CA 1
ATOM 2455 C C . ILE A 1 306 ? -15.939 -9.973 30.540 1.00 41.56 306 ILE A C 1
ATOM 2457 O O . ILE A 1 306 ? -15.095 -9.333 31.156 1.00 41.56 306 ILE A O 1
ATOM 2461 N N . LYS A 1 307 ? -15.716 -11.193 30.045 1.00 40.72 307 LYS A N 1
ATOM 2462 C CA . LYS A 1 307 ? -14.578 -12.098 30.306 1.00 40.72 307 LYS A CA 1
ATOM 2463 C C . LYS A 1 307 ? -13.163 -11.554 30.003 1.00 40.72 307 LYS A C 1
ATOM 2465 O O . LYS A 1 307 ? -12.188 -12.236 30.284 1.00 40.72 307 LYS A O 1
ATOM 2470 N N . ASN A 1 308 ? -13.019 -10.364 29.416 1.00 41.72 308 ASN A N 1
ATOM 2471 C CA . ASN A 1 308 ? -11.769 -9.946 28.763 1.00 41.72 308 ASN A CA 1
ATOM 2472 C C . ASN A 1 308 ? -11.010 -8.777 29.421 1.00 41.72 308 ASN A C 1
ATOM 2474 O O . ASN A 1 308 ? -10.065 -8.275 28.816 1.00 41.72 308 ASN A O 1
ATOM 2478 N N . LYS A 1 309 ? -11.349 -8.350 30.643 1.00 47.91 309 LYS A N 1
ATOM 2479 C CA . LYS A 1 309 ? -10.483 -7.448 31.429 1.00 47.91 309 LYS A CA 1
ATOM 2480 C C . LYS A 1 309 ? -10.257 -8.043 32.818 1.00 47.91 309 LYS A C 1
ATOM 2482 O O . LYS A 1 309 ? -11.176 -8.059 33.624 1.00 47.91 309 LYS A O 1
ATOM 2487 N N . LEU A 1 310 ? -9.045 -8.553 33.037 1.00 44.72 310 LEU A N 1
ATOM 2488 C CA . LEU A 1 310 ? -8.626 -9.358 34.194 1.00 44.72 310 LEU A CA 1
ATOM 2489 C C . LEU A 1 310 ? -8.456 -8.572 35.509 1.00 44.72 310 LEU A C 1
ATOM 2491 O O . LEU A 1 310 ? -8.265 -9.204 36.536 1.00 44.72 310 LEU A O 1
ATOM 2495 N N . ASP A 1 311 ? -8.586 -7.241 35.504 1.00 51.16 311 ASP A N 1
ATOM 2496 C CA . ASP A 1 311 ? -8.239 -6.401 36.665 1.00 51.16 311 ASP A CA 1
ATOM 2497 C C . ASP A 1 311 ? -9.395 -5.500 37.143 1.00 51.16 311 ASP A C 1
ATOM 2499 O O . ASP A 1 311 ? -9.170 -4.390 37.615 1.00 51.16 311 ASP A O 1
ATOM 2503 N N . ARG A 1 312 ? -10.658 -5.918 36.974 1.00 54.09 312 ARG A N 1
ATOM 2504 C CA . ARG A 1 312 ? -11.804 -5.107 37.419 1.00 54.09 312 ARG A CA 1
ATOM 2505 C C . ARG A 1 312 ? -12.258 -5.492 38.818 1.00 54.09 312 ARG A C 1
ATOM 2507 O O . ARG A 1 312 ? -12.890 -6.529 39.004 1.00 54.09 312 ARG A O 1
ATOM 2514 N N . THR A 1 313 ? -12.051 -4.593 39.774 1.00 55.28 313 THR A N 1
ATOM 2515 C CA . THR A 1 313 ? -12.673 -4.690 41.093 1.00 55.28 313 THR A CA 1
ATOM 2516 C C . THR A 1 313 ? -14.107 -4.177 40.999 1.00 55.28 313 THR A C 1
ATOM 2518 O O . THR A 1 313 ? -14.357 -3.017 40.667 1.00 55.28 313 THR A O 1
ATOM 2521 N N . ILE A 1 314 ? -15.078 -5.044 41.273 1.00 54.56 314 ILE A N 1
ATOM 2522 C CA . ILE A 1 314 ? -16.478 -4.640 41.436 1.00 54.56 314 ILE A CA 1
ATOM 2523 C C . ILE A 1 314 ? -16.794 -4.704 42.909 1.00 54.56 314 ILE A C 1
ATOM 2525 O O . ILE A 1 314 ? -16.553 -5.739 43.540 1.00 54.56 314 ILE A O 1
ATOM 2529 N N . SER A 1 315 ? -17.342 -3.610 43.433 1.00 59.72 315 SER A N 1
ATOM 2530 C CA . SER A 1 315 ? -17.848 -3.585 44.792 1.00 59.72 315 SER A CA 1
ATOM 2531 C C . SER A 1 315 ? -19.372 -3.583 44.802 1.00 59.72 315 SER A C 1
ATOM 2533 O O . SER A 1 315 ? -20.012 -2.818 44.080 1.00 59.72 315 SER A O 1
ATOM 2535 N N . ILE A 1 316 ? -19.962 -4.488 45.584 1.00 62.31 316 ILE A N 1
ATOM 2536 C CA . ILE A 1 316 ? -21.403 -4.495 45.850 1.00 62.31 316 ILE A CA 1
ATOM 2537 C C . ILE A 1 316 ? -21.585 -4.088 47.300 1.00 62.31 316 ILE A C 1
ATOM 2539 O O . ILE A 1 316 ? -21.096 -4.764 48.208 1.00 62.31 316 ILE A O 1
ATOM 2543 N N . SER A 1 317 ? -22.300 -2.991 47.498 1.00 65.56 317 SER A N 1
ATOM 2544 C CA . SER A 1 317 ? -22.626 -2.441 48.802 1.00 65.56 317 SER A CA 1
ATOM 2545 C C . SER A 1 317 ? -24.125 -2.540 49.039 1.00 65.56 317 SER A C 1
ATOM 2547 O O . SER A 1 317 ? -24.910 -2.041 48.240 1.00 65.56 317 SER A O 1
ATOM 2549 N N . VAL A 1 318 ? -24.539 -3.161 50.141 1.00 62.31 318 VAL A N 1
ATOM 2550 C CA . VAL A 1 318 ? -25.934 -3.111 50.598 1.00 62.31 318 VAL A CA 1
ATOM 2551 C C . VAL A 1 318 ? -26.035 -2.017 51.648 1.00 62.31 318 VAL A C 1
ATOM 2553 O O . VAL A 1 318 ? -25.322 -2.061 52.654 1.00 62.31 318 VAL A O 1
ATOM 2556 N N . LEU A 1 319 ? -26.882 -1.025 51.394 1.00 62.38 319 LEU A N 1
ATOM 2557 C CA . LEU A 1 319 ? -27.120 0.106 52.276 1.00 62.38 319 LEU A CA 1
ATOM 2558 C C . LEU A 1 319 ? -28.504 0.019 52.933 1.00 62.38 319 LEU A C 1
ATOM 2560 O O . LEU A 1 319 ? -29.496 -0.256 52.256 1.00 62.38 319 LEU A O 1
ATOM 2564 N N . THR A 1 320 ? -28.556 0.355 54.220 1.00 55.00 320 THR A N 1
ATOM 2565 C CA . THR A 1 320 ? -29.770 0.689 54.992 1.00 55.00 320 THR A CA 1
ATOM 2566 C C . THR A 1 320 ? -29.570 2.099 55.551 1.00 55.00 320 THR A C 1
ATOM 2568 O O . THR A 1 320 ? -28.490 2.381 56.067 1.00 55.00 320 THR A O 1
ATOM 2571 N N . ASP A 1 321 ? -30.504 3.029 55.339 1.00 61.47 321 ASP A N 1
ATOM 2572 C CA . ASP A 1 321 ? -30.352 4.453 55.704 1.00 61.47 321 ASP A CA 1
ATOM 2573 C C . ASP A 1 321 ? -28.974 5.075 55.371 1.00 61.47 321 ASP A C 1
ATOM 2575 O O . ASP A 1 321 ? -28.356 5.780 56.169 1.00 61.47 321 ASP A O 1
ATOM 2579 N N . GLN A 1 322 ? -28.454 4.800 54.166 1.00 62.28 322 GLN A N 1
ATOM 2580 C CA . GLN A 1 322 ? -27.123 5.242 53.697 1.00 62.28 322 GLN A CA 1
ATOM 2581 C C . GLN A 1 322 ? -25.925 4.651 54.464 1.00 62.28 322 GLN A C 1
ATOM 2583 O O . GLN A 1 322 ? -24.775 4.984 54.173 1.00 62.28 322 GLN A O 1
ATOM 2588 N N . LYS A 1 323 ? -26.160 3.746 55.413 1.00 64.06 323 LYS A N 1
ATOM 2589 C CA . LYS A 1 323 ? -25.129 3.006 56.130 1.00 64.06 323 LYS A CA 1
ATOM 2590 C C . LYS A 1 323 ? -24.863 1.683 55.427 1.00 64.06 323 LYS A C 1
ATOM 2592 O O . LYS A 1 323 ? -25.768 0.896 55.173 1.00 64.06 323 LYS A O 1
ATOM 2597 N N . GLN A 1 324 ? -23.597 1.430 55.128 1.00 71.06 324 GLN A N 1
ATOM 2598 C CA . GLN A 1 324 ? -23.162 0.184 54.513 1.00 71.06 324 GLN A CA 1
ATOM 2599 C C . GLN A 1 324 ? -23.255 -0.967 55.512 1.00 71.06 324 GLN A C 1
ATOM 2601 O O . GLN A 1 324 ? -22.559 -0.977 56.527 1.00 71.06 324 GLN A O 1
ATOM 2606 N N . VAL A 1 325 ? -24.128 -1.926 55.220 1.00 65.44 325 VAL A N 1
ATOM 2607 C CA . VAL A 1 325 ? -24.354 -3.121 56.047 1.00 65.44 325 VAL A CA 1
ATOM 2608 C C . VAL A 1 325 ? -23.573 -4.312 55.506 1.00 65.44 325 VAL A C 1
ATOM 2610 O O . VAL A 1 325 ? -23.207 -5.219 56.250 1.00 65.44 325 VAL A O 1
ATOM 2613 N N . TYR A 1 326 ? -23.278 -4.300 54.207 1.00 67.19 326 TYR A N 1
ATOM 2614 C CA . TYR A 1 326 ? -22.553 -5.374 53.546 1.00 67.19 326 TYR A CA 1
ATOM 2615 C C . TYR A 1 326 ? -21.708 -4.812 52.402 1.00 67.19 326 TYR A C 1
ATOM 2617 O O . TYR A 1 326 ? -22.207 -3.986 51.641 1.00 67.19 326 TYR A O 1
ATOM 2625 N N . LYS A 1 327 ? -20.443 -5.239 52.295 1.00 72.75 327 LYS A N 1
ATOM 2626 C CA . LYS A 1 327 ? -19.526 -4.894 51.199 1.00 72.75 327 LYS A CA 1
ATOM 2627 C C . LYS A 1 327 ? -18.848 -6.155 50.698 1.00 72.75 327 LYS A C 1
ATOM 2629 O O . LYS A 1 327 ? -18.302 -6.912 51.498 1.00 72.75 327 LYS A O 1
ATOM 2634 N N . ILE A 1 328 ? -18.835 -6.340 49.389 1.00 67.19 328 ILE A N 1
ATOM 2635 C CA . ILE A 1 328 ? -17.954 -7.307 48.735 1.00 67.19 328 ILE A CA 1
ATOM 2636 C C . ILE A 1 328 ? -16.992 -6.535 47.861 1.00 67.19 328 ILE A C 1
ATOM 2638 O O . ILE A 1 328 ? -17.417 -5.639 47.144 1.00 67.19 328 ILE A O 1
ATOM 2642 N N . GLU A 1 329 ? -15.717 -6.889 47.932 1.00 64.81 329 GLU A N 1
ATOM 2643 C CA . GLU A 1 329 ? -14.658 -6.349 47.087 1.00 64.81 329 GLU A CA 1
ATOM 2644 C C . GLU A 1 329 ? -14.117 -7.480 46.201 1.00 64.81 329 GLU A C 1
ATOM 2646 O O . GLU A 1 329 ? -14.043 -8.628 46.639 1.00 64.81 329 GLU A O 1
ATOM 2651 N N . SER A 1 330 ? -13.732 -7.149 44.967 1.00 56.56 330 SER A N 1
ATOM 2652 C CA . SER A 1 330 ? -13.043 -8.043 44.022 1.00 56.56 330 SER A CA 1
ATOM 2653 C C . SER A 1 330 ? -13.844 -9.265 43.538 1.00 56.56 330 SER A C 1
ATOM 2655 O O . SER A 1 330 ? -13.520 -10.417 43.823 1.00 56.56 330 SER A O 1
ATOM 2657 N N . LEU A 1 331 ? -14.906 -9.034 42.755 1.00 58.78 331 LEU A N 1
ATOM 2658 C CA . LEU A 1 331 ? -15.559 -10.107 41.991 1.00 58.78 331 LEU A CA 1
ATOM 2659 C C . LEU A 1 331 ? -14.730 -10.444 40.740 1.00 58.78 331 LEU A C 1
ATOM 2661 O O . LEU A 1 331 ? -14.891 -9.804 39.706 1.00 58.78 331 LEU A O 1
ATOM 2665 N N . GLU A 1 332 ? -13.854 -11.445 40.842 1.00 50.59 332 GLU A N 1
ATOM 2666 C CA . GLU A 1 332 ? -12.864 -11.740 39.790 1.00 50.59 332 GLU A CA 1
ATOM 2667 C C . GLU A 1 332 ? -13.437 -12.403 38.520 1.00 50.59 332 GLU A C 1
ATOM 2669 O O . GLU A 1 332 ? -12.858 -12.246 37.452 1.00 50.59 332 GLU A O 1
ATOM 2674 N N . GLU A 1 333 ? -14.599 -13.063 38.564 1.00 49.50 333 GLU A N 1
ATOM 2675 C CA . GLU A 1 333 ? -15.250 -13.680 37.392 1.00 49.50 333 GLU A CA 1
ATOM 2676 C C . GLU A 1 333 ? -16.783 -13.694 37.575 1.00 49.50 333 GLU A C 1
ATOM 2678 O O . GLU A 1 333 ? -17.283 -13.177 38.572 1.00 49.50 333 GLU A O 1
ATOM 2683 N N . SER A 1 334 ? -17.561 -14.203 36.605 1.00 49.59 334 SER A N 1
ATOM 2684 C CA . SER A 1 334 ? -19.034 -14.289 36.662 1.00 49.59 334 SER A CA 1
ATOM 2685 C C . SER A 1 334 ? -19.514 -14.982 37.943 1.00 49.59 334 SER A C 1
ATOM 2687 O O . SER A 1 334 ? -19.665 -16.204 37.993 1.00 49.59 334 SER A O 1
ATOM 2689 N N . ASN A 1 335 ? -19.731 -14.187 38.983 1.00 51.03 335 ASN A N 1
ATOM 2690 C CA . ASN A 1 335 ? -19.941 -14.668 40.330 1.00 51.03 335 ASN A CA 1
ATOM 2691 C C . ASN A 1 335 ? -21.431 -14.633 40.648 1.00 51.03 335 ASN A C 1
ATOM 2693 O O . ASN A 1 335 ? -22.133 -13.631 40.472 1.00 51.03 335 ASN A O 1
ATOM 2697 N N . ARG A 1 336 ? -21.908 -15.780 41.121 1.00 53.47 336 ARG A N 1
ATOM 2698 C CA . ARG A 1 336 ? -23.215 -15.928 41.737 1.00 53.47 336 ARG A CA 1
ATOM 2699 C C . ARG A 1 336 ? -23.042 -15.606 43.216 1.00 53.47 336 ARG A C 1
ATOM 2701 O O . ARG A 1 336 ? -22.360 -16.341 43.922 1.00 53.47 336 ARG A O 1
ATOM 2708 N N . LEU A 1 337 ? -23.645 -14.513 43.666 1.00 59.62 337 LEU A N 1
ATOM 2709 C CA . LEU A 1 337 ? -23.644 -14.125 45.065 1.00 59.62 337 LEU A CA 1
ATOM 2710 C C . LEU A 1 337 ? -24.982 -14.490 45.698 1.00 59.62 337 LEU A C 1
ATOM 2712 O O . LEU A 1 337 ? -26.038 -14.078 45.222 1.00 59.62 337 LEU A O 1
ATOM 2716 N N . GLU A 1 338 ? -24.929 -15.236 46.792 1.00 56.00 338 GLU A N 1
ATOM 2717 C CA . GLU A 1 338 ? -26.092 -15.543 47.613 1.00 56.00 338 GLU A CA 1
ATOM 2718 C C . GLU A 1 338 ? -26.032 -14.721 48.900 1.00 56.00 338 GLU A C 1
ATOM 2720 O O . GLU A 1 338 ? -25.044 -14.755 49.631 1.00 56.00 338 GLU A O 1
ATOM 2725 N N . ILE A 1 339 ? -27.090 -13.959 49.149 1.00 62.31 339 ILE A N 1
ATOM 2726 C CA . ILE A 1 339 ? -27.258 -13.102 50.313 1.00 62.31 339 ILE A CA 1
ATOM 2727 C C . ILE A 1 339 ? -28.404 -13.671 51.150 1.00 62.31 339 ILE A C 1
ATOM 2729 O O . ILE A 1 339 ? -29.539 -13.804 50.685 1.00 62.31 339 ILE A O 1
ATOM 2733 N N . ASP A 1 340 ? -28.101 -13.993 52.403 1.00 63.22 340 ASP A N 1
ATOM 2734 C CA . ASP A 1 340 ? -29.092 -14.390 53.399 1.00 63.22 340 ASP A CA 1
ATOM 2735 C C . ASP A 1 340 ? -29.844 -13.147 53.895 1.00 63.22 340 ASP A C 1
ATOM 2737 O O . ASP A 1 340 ? -29.316 -12.339 54.666 1.00 63.22 340 ASP A O 1
ATOM 2741 N N . ILE A 1 341 ? -31.074 -12.978 53.408 1.00 60.50 341 ILE A N 1
ATOM 2742 C CA . ILE A 1 341 ? -31.903 -11.817 53.728 1.00 60.50 341 ILE A CA 1
ATOM 2743 C C . ILE A 1 341 ? -32.351 -11.882 55.183 1.00 60.50 341 ILE A C 1
ATOM 2745 O O . ILE A 1 341 ? -32.394 -10.844 55.833 1.00 60.50 341 ILE A O 1
ATOM 2749 N N . ASP A 1 342 ? -32.626 -13.069 55.727 1.00 57.25 342 ASP A N 1
ATOM 2750 C CA . ASP A 1 342 ? -33.068 -13.201 57.116 1.00 57.25 342 ASP A CA 1
ATOM 2751 C C . ASP A 1 342 ? -32.013 -12.675 58.086 1.00 57.25 342 ASP A C 1
ATOM 2753 O O . ASP A 1 342 ? -32.342 -12.041 59.089 1.00 57.25 342 ASP A O 1
ATOM 2757 N N . ASN A 1 343 ? -30.736 -12.930 57.796 1.00 63.12 343 ASN A N 1
ATOM 2758 C CA . ASN A 1 343 ? -29.637 -12.392 58.589 1.00 63.12 343 ASN A CA 1
ATOM 2759 C C . ASN A 1 343 ? -29.469 -10.878 58.415 1.00 63.12 343 ASN A C 1
ATOM 2761 O O . ASN A 1 343 ? -29.122 -10.206 59.384 1.00 63.12 343 ASN A O 1
ATOM 2765 N N . LEU A 1 344 ? -29.735 -10.319 57.233 1.00 60.78 344 LEU A N 1
ATOM 2766 C CA . LEU A 1 344 ? -29.749 -8.864 57.042 1.00 60.78 344 LEU A CA 1
ATOM 2767 C C . LEU A 1 344 ? -30.916 -8.214 57.792 1.00 60.78 344 LEU A C 1
ATOM 2769 O O . LEU A 1 344 ? -30.683 -7.281 58.553 1.00 60.78 344 LEU A O 1
ATOM 2773 N N . ILE A 1 345 ? -32.130 -8.757 57.653 1.00 58.34 345 ILE A N 1
ATOM 2774 C CA . ILE A 1 345 ? -33.358 -8.266 58.294 1.00 58.34 345 ILE A CA 1
ATOM 2775 C C . ILE A 1 345 ? -33.268 -8.365 59.817 1.00 58.34 345 ILE A C 1
ATOM 2777 O O . ILE A 1 345 ? -33.622 -7.423 60.507 1.00 58.34 345 ILE A O 1
ATOM 2781 N N . LYS A 1 346 ? -32.754 -9.464 60.385 1.00 63.56 346 LYS A N 1
ATOM 2782 C CA . LYS A 1 346 ? -32.598 -9.584 61.851 1.00 63.56 346 LYS A CA 1
ATOM 2783 C C . LYS A 1 346 ? -31.694 -8.514 62.458 1.00 63.56 346 LYS A C 1
ATOM 2785 O O . LYS A 1 346 ? -31.782 -8.265 63.657 1.00 63.56 346 LYS A O 1
ATOM 2790 N N . ASN A 1 347 ? -30.809 -7.938 61.650 1.00 56.41 347 ASN A N 1
ATOM 2791 C CA . ASN A 1 347 ? -29.824 -6.957 62.079 1.00 56.41 347 ASN A CA 1
ATOM 2792 C C . ASN A 1 347 ? -30.191 -5.521 61.670 1.00 56.41 347 ASN A C 1
ATOM 2794 O O . ASN A 1 347 ? -29.383 -4.619 61.894 1.00 56.41 347 ASN A O 1
ATOM 2798 N N . THR A 1 348 ? -31.377 -5.297 61.094 1.00 56.84 348 THR A N 1
ATOM 2799 C CA . THR A 1 348 ? -31.874 -3.961 60.753 1.00 56.84 348 THR A CA 1
ATOM 2800 C C . THR A 1 348 ? -33.332 -3.790 61.178 1.00 56.84 348 THR A C 1
ATOM 2802 O O . THR A 1 348 ? -34.157 -4.675 60.985 1.00 56.84 348 THR A O 1
ATOM 2805 N N . ASP A 1 349 ? -33.669 -2.634 61.749 1.00 55.00 349 ASP A N 1
ATOM 2806 C CA . ASP A 1 349 ? -35.062 -2.271 62.055 1.00 55.00 349 ASP A CA 1
ATOM 2807 C C . ASP A 1 349 ? -35.808 -1.755 60.802 1.00 55.00 349 ASP A C 1
ATOM 2809 O O . ASP A 1 349 ? -36.972 -1.346 60.869 1.00 55.00 349 ASP A O 1
ATOM 2813 N N . GLU A 1 350 ? -35.133 -1.745 59.650 1.00 58.53 350 GLU A N 1
ATOM 2814 C CA . GLU A 1 350 ? -35.595 -1.108 58.423 1.00 58.53 350 GLU A CA 1
ATOM 2815 C C . GLU A 1 350 ? -36.330 -2.055 57.467 1.00 58.53 350 GLU A C 1
ATOM 2817 O O . GLU A 1 350 ? -36.225 -3.280 57.502 1.00 58.53 350 GLU A O 1
ATOM 2822 N N . LYS A 1 351 ? -37.112 -1.429 56.586 1.00 55.88 351 LYS A N 1
ATOM 2823 C CA . LYS A 1 351 ? -38.082 -2.070 55.692 1.00 55.88 351 LYS A CA 1
ATOM 2824 C C . LYS A 1 351 ? -37.651 -2.092 54.225 1.00 55.88 351 LYS A C 1
ATOM 2826 O O . LYS A 1 351 ? -38.347 -2.701 53.414 1.00 55.88 351 LYS A O 1
ATOM 2831 N N . GLU A 1 352 ? -36.529 -1.450 53.910 1.00 51.62 352 GLU A N 1
ATOM 2832 C CA . GLU A 1 352 ? -35.976 -1.329 52.564 1.00 51.62 352 GLU A CA 1
ATOM 2833 C C . GLU A 1 352 ? -34.472 -1.633 52.581 1.00 51.62 352 GLU A C 1
ATOM 2835 O O . GLU A 1 352 ? -33.741 -1.179 53.459 1.00 51.62 352 GLU A O 1
ATOM 2840 N N . LEU A 1 353 ? -34.001 -2.401 51.598 1.00 54.75 353 LEU A N 1
ATOM 2841 C CA . LEU A 1 353 ? -32.574 -2.592 51.322 1.00 54.75 353 LEU A CA 1
ATOM 2842 C C . LEU A 1 353 ? -32.249 -1.900 50.002 1.00 54.75 353 LEU A C 1
ATOM 2844 O O . LEU A 1 353 ? -32.963 -2.129 49.032 1.00 54.75 353 LEU A O 1
ATOM 2848 N N . ASN A 1 354 ? -31.172 -1.111 49.959 1.00 59.38 354 ASN A N 1
ATOM 2849 C CA . ASN A 1 354 ? -30.662 -0.493 48.733 1.00 59.38 354 ASN A CA 1
ATOM 2850 C C . ASN A 1 354 ? -29.356 -1.167 48.309 1.00 59.38 354 ASN A C 1
ATOM 2852 O O . ASN A 1 354 ? -28.427 -1.285 49.105 1.00 59.38 354 ASN A O 1
ATOM 2856 N N . PHE A 1 355 ? -29.247 -1.573 47.049 1.00 60.81 355 PHE A N 1
ATOM 2857 C CA . PHE A 1 355 ? -28.030 -2.179 46.507 1.00 60.81 355 PHE A CA 1
ATOM 2858 C C . PHE A 1 355 ? -27.273 -1.150 45.667 1.00 60.81 355 PHE A C 1
ATOM 2860 O O . PHE A 1 355 ? -27.811 -0.634 44.701 1.00 60.81 355 PHE A O 1
ATOM 2867 N N . ILE A 1 356 ? -26.022 -0.849 46.005 1.00 62.75 356 ILE A N 1
ATOM 2868 C CA . ILE A 1 356 ? -25.136 -0.010 45.193 1.00 62.75 356 ILE A CA 1
ATOM 2869 C C . ILE A 1 356 ? -24.050 -0.892 44.591 1.00 62.75 356 ILE A C 1
ATOM 2871 O O . ILE A 1 356 ? -23.421 -1.676 45.299 1.00 62.75 356 ILE A O 1
ATOM 2875 N N . VAL A 1 357 ? -23.825 -0.753 43.285 1.00 57.00 357 VAL A N 1
ATOM 2876 C CA . VAL A 1 357 ? -22.715 -1.404 42.589 1.00 57.00 357 VAL A CA 1
ATOM 2877 C C . VAL A 1 357 ? -21.764 -0.331 42.081 1.00 57.00 357 VAL A C 1
ATOM 2879 O O . VAL A 1 357 ? -22.163 0.522 41.291 1.00 57.00 357 VAL A O 1
ATOM 2882 N N . GLU A 1 358 ? -20.515 -0.385 42.529 1.00 58.91 358 GLU A N 1
ATOM 2883 C CA . GLU A 1 358 ? -19.454 0.539 42.123 1.00 58.91 358 GLU A CA 1
ATOM 2884 C C . GLU A 1 358 ? -18.411 -0.220 41.295 1.00 58.91 358 GLU A C 1
ATOM 2886 O O . GLU A 1 358 ? -18.070 -1.370 41.596 1.00 58.91 358 GLU A O 1
ATOM 2891 N N . SER A 1 359 ? -17.913 0.418 40.236 1.00 54.72 359 SER A N 1
ATOM 2892 C CA . SER A 1 359 ? -16.867 -0.120 39.364 1.00 54.72 359 SER A CA 1
ATOM 2893 C C . SER A 1 359 ? -15.782 0.934 39.181 1.00 54.72 359 SER A C 1
ATOM 2895 O O . SER A 1 359 ? -16.087 2.079 38.860 1.00 54.72 359 SER A O 1
ATOM 2897 N N . GLU A 1 360 ? -14.519 0.537 39.348 1.00 50.00 360 GLU A N 1
ATOM 2898 C CA . GLU A 1 360 ? -13.355 1.444 39.322 1.00 50.00 360 GLU A CA 1
ATOM 2899 C C . GLU A 1 360 ? -13.143 2.179 37.980 1.00 50.00 360 GLU A C 1
ATOM 2901 O O . GLU A 1 360 ? -12.410 3.163 37.919 1.00 50.00 360 GLU A O 1
ATOM 2906 N N . ASP A 1 361 ? -13.832 1.775 36.909 1.00 44.62 361 ASP A N 1
ATOM 2907 C CA . ASP A 1 361 ? -13.658 2.307 35.552 1.00 44.62 361 ASP A CA 1
ATOM 2908 C C . ASP A 1 361 ? -14.432 3.624 35.284 1.00 44.62 361 ASP A C 1
ATOM 2910 O O . ASP A 1 361 ? -14.618 4.012 34.129 1.00 44.62 361 ASP A O 1
ATOM 2914 N N . GLY A 1 362 ? -14.926 4.316 36.319 1.00 42.25 362 GLY A N 1
ATOM 2915 C CA . GLY A 1 362 ? -15.608 5.615 36.183 1.00 42.25 362 GLY A CA 1
ATOM 2916 C C . GLY A 1 362 ? -17.043 5.548 35.641 1.00 42.25 362 GLY A C 1
ATOM 2917 O O . GLY A 1 362 ? -17.647 6.580 35.347 1.00 42.25 362 GLY A O 1
ATOM 2918 N N . PHE A 1 363 ? -17.611 4.344 35.530 1.00 42.56 363 PHE A N 1
ATOM 2919 C CA . PHE A 1 363 ? -19.043 4.127 35.322 1.00 42.56 363 PHE A CA 1
ATOM 2920 C C . PHE A 1 363 ? -19.712 3.837 36.669 1.00 42.56 363 PHE A C 1
ATOM 2922 O O . PHE A 1 363 ? -20.105 2.703 36.949 1.00 42.56 363 PHE A O 1
ATOM 2929 N N . ASP A 1 364 ? -19.869 4.874 37.492 1.00 45.91 364 ASP A N 1
ATOM 2930 C CA . ASP A 1 364 ? -20.687 4.814 38.706 1.00 45.91 364 ASP A CA 1
ATOM 2931 C C . ASP A 1 364 ? -22.165 4.697 38.313 1.00 45.91 364 ASP A C 1
ATOM 2933 O O . ASP A 1 364 ? -22.918 5.672 38.258 1.00 45.91 364 ASP A O 1
ATOM 2937 N N . LYS A 1 365 ? -22.606 3.483 37.975 1.00 44.38 365 LYS A N 1
ATOM 2938 C CA . LYS A 1 365 ? -24.024 3.202 37.755 1.00 44.38 365 LYS A CA 1
ATOM 2939 C C . LYS A 1 365 ? -24.640 2.805 39.088 1.00 44.38 365 LYS A C 1
ATOM 2941 O O . LYS A 1 365 ? -24.711 1.631 39.435 1.00 44.38 365 LYS A O 1
ATOM 2946 N N . LYS A 1 366 ? -25.134 3.802 39.819 1.00 45.91 366 LYS A N 1
ATOM 2947 C CA . LYS A 1 366 ? -25.993 3.568 40.979 1.00 45.91 366 LYS A CA 1
ATOM 2948 C C . LYS A 1 366 ? -27.317 2.963 40.497 1.00 45.91 366 LYS A C 1
ATOM 2950 O O . LYS A 1 366 ? -28.078 3.619 39.788 1.00 45.91 366 LYS A O 1
ATOM 2955 N N . ILE A 1 367 ? -27.567 1.698 40.830 1.00 47.47 367 ILE A N 1
ATOM 2956 C CA . ILE A 1 367 ? -28.838 1.024 40.541 1.00 47.47 367 ILE A CA 1
ATOM 2957 C C . ILE A 1 367 ? -29.600 0.904 41.854 1.00 47.47 367 ILE A C 1
ATOM 2959 O O . ILE A 1 367 ? -29.415 -0.061 42.580 1.00 47.47 367 ILE A O 1
ATOM 2963 N N . ASP A 1 368 ? -30.469 1.865 42.152 1.00 45.41 368 ASP A N 1
ATOM 2964 C CA . ASP A 1 368 ? -31.319 1.788 43.340 1.00 45.41 368 ASP A CA 1
ATOM 2965 C C . ASP A 1 368 ? -32.376 0.689 43.158 1.00 45.41 368 ASP A C 1
ATOM 2967 O O . ASP A 1 368 ? -33.335 0.830 42.397 1.00 45.41 368 ASP A O 1
ATOM 2971 N N . ILE A 1 369 ? -32.179 -0.433 43.846 1.00 48.28 369 ILE A N 1
ATOM 2972 C CA . ILE A 1 369 ? -33.160 -1.514 43.945 1.00 48.28 369 ILE A CA 1
ATOM 2973 C C . ILE A 1 369 ? -33.727 -1.449 45.354 1.00 48.28 369 ILE A C 1
ATOM 2975 O O . ILE A 1 369 ? -33.075 -1.931 46.271 1.00 48.28 369 ILE A O 1
ATOM 2979 N N . SER A 1 370 ? -34.911 -0.850 45.515 1.00 42.84 370 SER A N 1
ATOM 2980 C CA . SER A 1 370 ? -35.658 -0.896 46.776 1.00 42.84 370 SER A CA 1
ATOM 2981 C C . SER A 1 370 ? -36.452 -2.200 46.833 1.00 42.84 370 SER A C 1
ATOM 2983 O O . SER A 1 370 ? -37.270 -2.493 45.954 1.00 42.84 370 SER A O 1
ATOM 2985 N N . VAL A 1 371 ? -36.169 -3.014 47.846 1.00 47.66 371 VAL A N 1
ATOM 2986 C CA . VAL A 1 371 ? -36.940 -4.220 48.162 1.00 47.66 371 VAL A CA 1
ATOM 2987 C C . VAL A 1 371 ? -37.781 -3.913 49.397 1.00 47.66 371 VAL A C 1
ATOM 2989 O O . VAL A 1 371 ? -37.232 -3.811 50.488 1.00 47.66 371 VAL A O 1
ATOM 2992 N N . ASP A 1 372 ? -39.094 -3.743 49.226 1.00 41.12 372 ASP A N 1
ATOM 2993 C CA . ASP A 1 372 ? -40.029 -3.536 50.342 1.00 41.12 372 ASP A CA 1
ATOM 2994 C C . ASP A 1 372 ? -40.414 -4.889 50.958 1.00 41.12 372 ASP A C 1
ATOM 2996 O O . ASP A 1 372 ? -41.131 -5.694 50.354 1.00 41.12 372 ASP A O 1
ATOM 3000 N N . PHE A 1 373 ? -39.935 -5.141 52.175 1.00 43.31 373 PHE A N 1
ATOM 3001 C CA . PHE A 1 373 ? -40.172 -6.394 52.897 1.00 43.31 373 PHE A CA 1
ATOM 3002 C C . PHE A 1 373 ? -41.528 -6.436 53.624 1.00 43.31 373 PHE A C 1
ATOM 3004 O O . PHE A 1 373 ? -41.888 -7.470 54.185 1.00 43.31 373 PHE A O 1
ATOM 3011 N N . ASN A 1 374 ? -42.320 -5.352 53.620 1.00 36.62 374 ASN A N 1
ATOM 3012 C CA . ASN A 1 374 ? -43.575 -5.293 54.387 1.00 36.62 374 ASN A CA 1
ATOM 3013 C C . ASN A 1 374 ? -44.779 -5.967 53.749 1.00 36.62 374 ASN A C 1
ATOM 3015 O O . ASN A 1 374 ? -45.828 -6.050 54.392 1.00 36.62 374 ASN A O 1
ATOM 3019 N N . LYS A 1 375 ? -44.697 -6.430 52.503 1.00 40.84 375 LYS A N 1
ATOM 3020 C CA . LYS A 1 375 ? -45.845 -7.075 51.860 1.00 40.84 375 LYS A CA 1
ATOM 3021 C C . LYS A 1 375 ? -45.953 -8.549 52.258 1.00 40.84 375 LYS A C 1
ATOM 3023 O O . LYS A 1 375 ? -45.971 -9.428 51.405 1.00 40.84 375 LYS A O 1
ATOM 3028 N N . SER A 1 376 ? -46.094 -8.833 53.555 1.00 40.66 376 SER A N 1
ATOM 3029 C CA . SER A 1 376 ? -46.765 -10.067 53.966 1.00 40.66 376 SER A CA 1
ATOM 3030 C C . SER A 1 376 ? -48.258 -9.895 53.661 1.00 40.66 376 SER A C 1
ATOM 3032 O O . SER A 1 376 ? -48.991 -9.285 54.440 1.00 40.66 376 SER A O 1
ATOM 3034 N N . GLY A 1 377 ? -48.693 -10.351 52.490 1.00 48.09 377 GLY A N 1
ATOM 3035 C CA . GLY A 1 377 ? -50.106 -10.448 52.124 1.00 48.09 377 GLY A CA 1
ATOM 3036 C C . GLY A 1 377 ? -50.581 -11.895 52.197 1.00 48.09 377 GLY A C 1
ATOM 3037 O O . GLY A 1 377 ? -49.815 -12.813 51.912 1.00 48.09 377 GLY A O 1
ATOM 3038 N N . GLU A 1 378 ? -51.840 -12.103 52.580 1.00 49.25 378 GLU A N 1
ATOM 3039 C CA . GLU A 1 378 ? -52.517 -13.379 52.350 1.00 49.25 378 GLU A CA 1
ATOM 3040 C C . GLU A 1 378 ? -53.113 -13.344 50.941 1.00 49.25 378 GLU A C 1
ATOM 3042 O O . GLU A 1 378 ? -54.119 -12.677 50.709 1.00 49.25 378 GLU A O 1
ATOM 3047 N N . LEU A 1 379 ? -52.501 -14.060 50.000 1.00 57.31 379 LEU A N 1
ATOM 3048 C CA . LEU A 1 379 ? -53.096 -14.272 48.681 1.00 57.31 379 LEU A CA 1
ATOM 3049 C C . LEU A 1 379 ? -54.056 -15.454 48.770 1.00 57.31 379 LEU A C 1
ATOM 3051 O O . LEU A 1 379 ? -53.650 -16.575 49.091 1.00 57.31 379 LEU A O 1
ATOM 3055 N N . SER A 1 380 ? -55.336 -15.199 48.505 1.00 71.38 380 SER A N 1
ATOM 3056 C CA . SER A 1 380 ? -56.311 -16.272 48.326 1.00 71.38 380 SER A CA 1
ATOM 3057 C C . SER A 1 380 ? -56.283 -16.713 46.869 1.00 71.38 380 SER A C 1
ATOM 3059 O O . SER A 1 380 ? -56.255 -15.872 45.974 1.00 71.38 380 SER A O 1
ATOM 3061 N N . TYR A 1 381 ? -56.292 -18.017 46.612 1.00 81.19 381 TYR A N 1
ATOM 3062 C CA . TYR A 1 381 ? -56.277 -18.522 45.242 1.00 81.19 381 TYR A CA 1
ATOM 3063 C C . TYR A 1 381 ? -57.189 -19.737 45.058 1.00 81.19 381 TYR A C 1
ATOM 3065 O O . TYR A 1 381 ? -57.559 -20.417 46.021 1.00 81.19 381 TYR A O 1
ATOM 3073 N N . ILE A 1 382 ?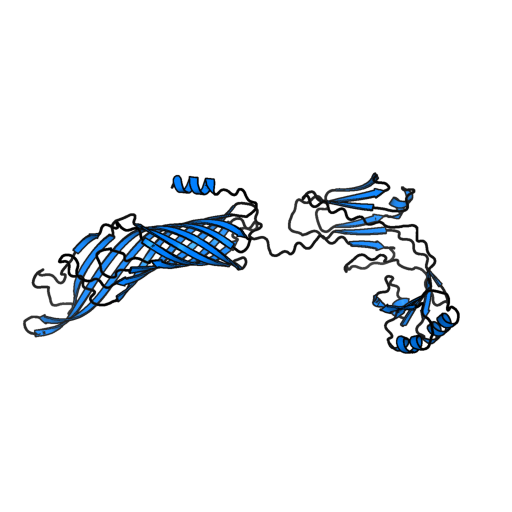 -57.536 -19.998 43.797 1.00 83.31 382 ILE A N 1
ATOM 3074 C CA . ILE A 1 382 ? -58.286 -21.174 43.352 1.00 83.31 382 ILE A CA 1
ATOM 3075 C C . ILE A 1 382 ? -57.521 -21.836 42.216 1.00 83.31 382 ILE A C 1
ATOM 3077 O O . ILE A 1 382 ? -57.161 -21.182 41.239 1.00 83.31 382 ILE A O 1
ATOM 3081 N N . LEU A 1 383 ? -57.299 -23.138 42.352 1.00 83.75 383 LEU A N 1
ATOM 3082 C CA . LEU A 1 383 ? -56.735 -24.006 41.326 1.00 83.75 383 LEU A CA 1
ATOM 3083 C C . LEU A 1 383 ? -57.810 -24.986 40.884 1.00 83.75 383 LEU A C 1
ATOM 3085 O O . LEU A 1 383 ? -58.379 -25.686 41.720 1.00 83.75 383 LEU A O 1
ATOM 3089 N N . THR A 1 384 ? -58.089 -25.033 39.587 1.00 84.44 384 THR A N 1
ATOM 3090 C CA . THR A 1 384 ? -59.091 -25.952 39.048 1.00 84.44 384 THR A CA 1
ATOM 3091 C C . THR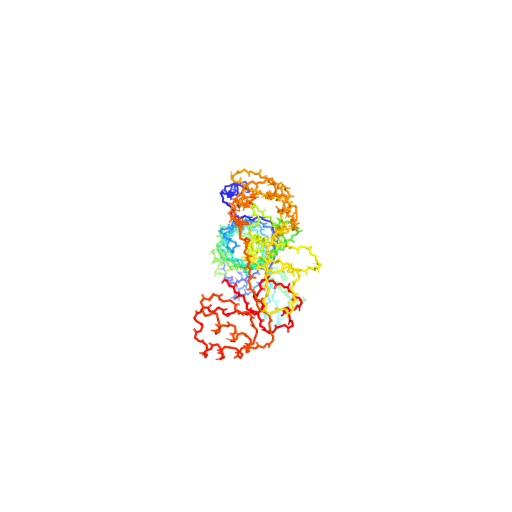 A 1 384 ? -58.829 -26.268 37.581 1.00 84.44 384 THR A C 1
ATOM 3093 O O . THR A 1 384 ? -58.204 -25.495 36.852 1.00 84.44 384 THR A O 1
ATOM 3096 N N . ASP A 1 385 ? -59.338 -27.415 37.141 1.00 88.62 385 ASP A N 1
ATOM 3097 C CA . ASP A 1 385 ? -59.414 -27.818 35.737 1.00 88.62 385 ASP A CA 1
ATOM 3098 C C . ASP A 1 385 ? -60.755 -27.472 35.085 1.00 88.62 385 ASP A C 1
ATOM 3100 O O . ASP A 1 385 ? -60.931 -27.678 33.879 1.00 88.62 385 ASP A O 1
ATOM 3104 N N . ASN A 1 386 ? -61.705 -26.962 35.872 1.00 89.94 386 ASN A N 1
ATOM 3105 C CA . ASN A 1 386 ? -63.067 -26.704 35.444 1.00 89.94 386 ASN A CA 1
ATOM 3106 C C . ASN A 1 386 ? -63.345 -25.197 35.354 1.00 89.94 386 ASN A C 1
ATOM 3108 O O . ASN A 1 386 ? -63.326 -24.488 36.359 1.00 89.94 386 ASN A O 1
ATOM 3112 N N . SER A 1 387 ? -63.657 -24.710 34.151 1.00 90.31 387 SER A N 1
ATOM 3113 C CA . SER A 1 387 ? -64.025 -23.308 33.928 1.00 90.31 387 SER A CA 1
ATOM 3114 C C . SER A 1 387 ? -65.277 -22.902 34.700 1.00 90.31 387 SER A C 1
ATOM 3116 O O . SER A 1 387 ? -65.372 -21.752 35.120 1.00 90.31 387 SER A O 1
ATOM 3118 N N . ASP A 1 388 ? -66.214 -23.827 34.925 1.00 90.06 388 ASP A N 1
ATOM 3119 C CA . ASP A 1 388 ? -67.471 -23.529 35.619 1.00 90.06 388 ASP A CA 1
ATOM 3120 C C . ASP A 1 388 ? -67.219 -23.121 37.074 1.00 90.06 388 ASP A C 1
ATOM 3122 O O . ASP A 1 388 ? -67.866 -22.212 37.583 1.00 90.06 388 ASP A O 1
ATOM 3126 N N . GLU A 1 389 ? -66.203 -23.700 37.720 1.00 88.62 389 GLU A N 1
ATOM 3127 C CA . GLU A 1 389 ? -65.819 -23.333 39.087 1.00 88.62 389 GLU A CA 1
ATOM 3128 C C . GLU A 1 389 ? -65.239 -21.914 39.163 1.00 88.62 389 GLU A C 1
ATOM 3130 O O . GLU A 1 389 ? -65.481 -21.195 40.135 1.00 88.62 389 GLU A O 1
ATOM 3135 N N . ILE A 1 390 ? -64.519 -21.479 38.121 1.00 90.19 390 ILE A N 1
ATOM 3136 C CA . ILE A 1 390 ? -64.036 -20.098 38.003 1.00 90.19 390 ILE A CA 1
ATOM 3137 C C . ILE A 1 390 ? -65.220 -19.141 37.845 1.00 90.19 390 ILE A C 1
ATOM 3139 O O . ILE A 1 390 ? -65.295 -18.137 38.554 1.00 90.19 390 ILE A O 1
ATOM 3143 N N . LEU A 1 391 ? -66.163 -19.454 36.953 1.00 89.44 391 LEU A N 1
ATOM 3144 C CA . LEU A 1 391 ? -67.336 -18.610 36.703 1.00 89.44 391 LEU A CA 1
ATOM 3145 C C . LEU A 1 391 ? -68.231 -18.514 37.942 1.00 89.44 391 LEU A C 1
ATOM 3147 O O . LEU A 1 391 ? -68.640 -17.414 38.317 1.00 89.44 391 LEU A O 1
ATOM 3151 N N . ASP A 1 392 ? -68.482 -19.638 38.614 1.00 89.38 392 ASP A N 1
ATOM 3152 C CA . ASP A 1 392 ? -69.242 -19.687 39.862 1.00 89.38 392 ASP A CA 1
ATOM 3153 C C . ASP A 1 392 ? -68.581 -18.830 40.943 1.00 89.38 392 ASP A C 1
ATOM 3155 O O . ASP A 1 392 ? -69.260 -18.072 41.641 1.00 89.38 392 ASP A O 1
ATOM 3159 N N . TYR A 1 393 ? -67.254 -18.894 41.082 1.00 89.81 393 TYR A N 1
ATOM 3160 C CA . TYR A 1 393 ? -66.562 -18.088 42.080 1.00 89.81 393 TYR A CA 1
ATOM 3161 C C . TYR A 1 393 ? -66.620 -16.588 41.766 1.00 89.81 393 TYR A C 1
ATOM 3163 O O . TYR A 1 393 ? -66.903 -15.792 42.667 1.00 89.81 393 TYR A O 1
ATOM 3171 N N . LEU A 1 394 ? -66.408 -16.202 40.503 1.00 90.25 394 LEU A N 1
ATOM 3172 C CA . LEU A 1 394 ? -66.482 -14.809 40.054 1.00 90.25 394 LEU A CA 1
ATOM 3173 C C . LEU A 1 394 ? -67.887 -14.223 40.255 1.00 90.25 394 LEU A C 1
ATOM 3175 O O . LEU A 1 394 ? -68.019 -13.126 40.800 1.00 90.25 394 LEU A O 1
ATOM 3179 N N . ASN A 1 395 ? -68.932 -14.974 39.894 1.00 89.44 395 ASN A N 1
ATOM 3180 C CA . ASN A 1 395 ? -70.329 -14.563 40.060 1.00 89.44 395 ASN A CA 1
ATOM 3181 C C . ASN A 1 395 ? -70.715 -14.370 41.532 1.00 89.44 395 ASN A C 1
ATOM 3183 O O . ASN A 1 395 ? -71.464 -13.452 41.864 1.00 89.44 395 ASN A O 1
ATOM 3187 N N . ASN A 1 396 ? -70.179 -15.207 42.423 1.00 88.44 396 ASN A N 1
ATOM 3188 C CA . ASN A 1 396 ? -70.447 -15.118 43.858 1.00 88.44 396 ASN A CA 1
ATOM 3189 C C . ASN A 1 396 ? -69.612 -14.042 44.574 1.00 88.44 396 ASN A C 1
ATOM 3191 O O . ASN A 1 396 ? -69.911 -13.702 45.718 1.00 88.44 396 ASN A O 1
ATOM 3195 N N . ASN A 1 397 ? -68.578 -13.488 43.930 1.00 87.88 397 ASN A N 1
ATOM 3196 C CA . ASN A 1 397 ? -67.654 -12.531 44.544 1.00 87.88 397 ASN A CA 1
ATOM 3197 C C . ASN A 1 397 ? -67.349 -11.319 43.625 1.00 87.88 397 ASN A C 1
ATOM 3199 O O . ASN A 1 397 ? -66.181 -10.995 43.392 1.00 87.88 397 ASN A O 1
ATOM 3203 N N . PRO A 1 398 ? -68.351 -10.583 43.116 1.00 88.06 398 PRO A N 1
ATOM 3204 C CA . PRO A 1 398 ? -68.141 -9.575 42.066 1.00 88.06 398 PRO A CA 1
ATOM 3205 C C . PRO A 1 398 ? -67.300 -8.359 42.502 1.00 88.06 398 PRO A C 1
ATOM 3207 O O . PRO A 1 398 ? -66.806 -7.609 41.661 1.00 88.06 398 PRO A O 1
ATOM 3210 N N . SER A 1 399 ? -67.128 -8.136 43.809 1.00 86.31 399 SER A N 1
ATOM 3211 C CA . SER A 1 399 ? -66.428 -6.967 44.356 1.00 86.31 399 SER A CA 1
ATOM 3212 C C . SER A 1 399 ? -64.911 -7.119 44.480 1.00 86.31 399 SER A C 1
ATOM 3214 O O . SER A 1 399 ? -64.247 -6.130 44.786 1.00 86.31 399 SER A O 1
ATOM 3216 N N . LYS A 1 400 ? -64.356 -8.326 44.313 1.00 86.06 400 LYS A N 1
ATOM 3217 C CA . LYS A 1 400 ? -62.906 -8.544 44.437 1.00 86.06 400 LYS A CA 1
ATOM 3218 C C . LYS A 1 400 ? -62.200 -8.317 43.103 1.00 86.06 400 LYS A C 1
ATOM 3220 O O . LYS A 1 400 ? -62.840 -8.285 42.049 1.00 86.06 400 LYS A O 1
ATOM 3225 N N . LYS A 1 401 ? -60.882 -8.145 43.169 1.00 85.81 401 LYS A N 1
ATOM 3226 C CA . LYS A 1 401 ? -60.016 -8.105 41.993 1.00 85.81 401 LYS A CA 1
ATOM 3227 C C . LYS A 1 401 ? -59.391 -9.470 41.768 1.00 85.81 401 LYS A C 1
ATOM 3229 O O . LYS A 1 401 ? -59.083 -10.187 42.719 1.00 85.81 401 LYS A O 1
ATOM 3234 N N . TYR A 1 402 ? -59.233 -9.807 40.498 1.00 89.12 402 TYR A N 1
ATOM 3235 C CA . TYR A 1 402 ? -58.824 -11.130 40.075 1.00 89.12 402 TYR A CA 1
ATOM 3236 C C . TYR A 1 402 ? -57.696 -11.078 39.064 1.00 89.12 402 TYR A C 1
ATOM 3238 O O . TYR A 1 402 ? -57.733 -10.287 38.120 1.00 89.12 402 TYR A O 1
ATOM 3246 N N . GLU A 1 403 ? -56.765 -12.015 39.196 1.00 90.38 403 GLU A N 1
ATOM 3247 C CA . GLU A 1 403 ? -55.846 -12.374 38.123 1.00 90.38 403 GLU A CA 1
ATOM 3248 C C . GLU A 1 403 ? -56.062 -13.840 37.759 1.00 90.38 403 GLU A C 1
ATOM 3250 O O . GLU A 1 403 ? -55.913 -14.728 38.597 1.00 90.38 403 GLU A O 1
ATOM 3255 N N . LEU A 1 404 ? -56.444 -14.101 36.512 1.00 92.00 404 LEU A N 1
ATOM 3256 C CA . LEU A 1 404 ? -56.653 -15.446 35.994 1.00 92.00 404 LEU A CA 1
ATOM 3257 C C . LEU A 1 404 ? -55.500 -15.833 35.074 1.00 92.00 404 LEU A C 1
ATOM 3259 O O . LEU A 1 404 ? -55.342 -15.272 33.991 1.00 92.00 404 LEU A O 1
ATOM 3263 N N . TYR A 1 405 ? -54.748 -16.843 35.486 1.00 89.81 405 TYR A N 1
ATOM 3264 C CA . TYR A 1 405 ? -53.647 -17.429 34.740 1.00 89.81 405 TYR A CA 1
ATOM 3265 C C . TYR A 1 405 ? -54.120 -18.721 34.071 1.00 89.81 405 TYR A C 1
ATOM 3267 O O . TYR A 1 405 ? -54.531 -19.672 34.740 1.00 89.81 405 TYR A O 1
ATOM 3275 N N . THR A 1 406 ? -54.095 -18.760 32.737 1.00 92.19 406 THR A N 1
ATOM 3276 C CA . THR A 1 406 ? -54.560 -19.922 31.962 1.00 92.19 406 THR A CA 1
ATOM 3277 C C . THR A 1 406 ? -53.930 -19.981 30.568 1.00 92.19 406 THR A C 1
ATOM 3279 O O . THR A 1 406 ? -53.450 -18.977 30.039 1.00 92.19 406 THR A O 1
ATOM 3282 N N . GLU A 1 407 ? -53.903 -21.173 29.973 1.00 90.44 407 GLU A N 1
ATOM 3283 C CA . GLU A 1 407 ? -53.586 -21.378 28.549 1.00 90.44 407 GLU A CA 1
ATOM 3284 C C . GLU A 1 407 ? -54.845 -21.645 27.710 1.00 90.44 407 GLU A C 1
ATOM 3286 O O . GLU A 1 407 ? -54.795 -21.652 26.476 1.00 90.44 407 GLU A O 1
ATOM 3291 N N . ASP A 1 408 ? -55.988 -21.860 28.366 1.00 92.38 408 ASP A N 1
ATOM 3292 C CA . ASP A 1 408 ? -57.229 -22.222 27.704 1.00 92.38 408 ASP A CA 1
ATOM 3293 C C . ASP A 1 408 ? -57.942 -20.987 27.153 1.00 92.38 408 ASP A C 1
ATOM 3295 O O . ASP A 1 408 ? -58.602 -20.232 27.862 1.00 92.38 408 ASP A O 1
ATOM 3299 N N . LYS A 1 409 ? -57.859 -20.812 25.834 1.00 89.25 409 LYS A N 1
ATOM 3300 C CA . LYS A 1 409 ? -58.505 -19.699 25.132 1.00 89.25 409 LYS A CA 1
ATOM 3301 C C . LYS A 1 409 ? -60.034 -19.803 25.091 1.00 89.25 409 LYS A C 1
ATOM 3303 O O . LYS A 1 409 ? -60.694 -18.827 24.740 1.00 89.25 409 LYS A O 1
ATOM 3308 N N . SER A 1 410 ? -60.628 -20.950 25.409 1.00 89.12 410 SER A N 1
ATOM 3309 C CA . SER A 1 410 ? -62.088 -21.079 25.412 1.00 89.12 410 SER A CA 1
ATOM 3310 C C . SER A 1 410 ? -62.739 -20.257 26.532 1.00 89.12 410 SER A C 1
ATOM 3312 O O . SER A 1 410 ? -63.848 -19.747 26.350 1.00 89.12 410 SER A O 1
ATOM 3314 N N . ILE A 1 411 ? -62.010 -20.005 27.628 1.00 87.25 411 ILE A N 1
ATOM 3315 C CA . ILE A 1 411 ? -62.516 -19.238 28.770 1.00 87.25 411 ILE A CA 1
ATOM 3316 C C . ILE A 1 411 ? -62.794 -17.771 28.435 1.00 87.25 411 ILE A C 1
ATOM 3318 O O . ILE A 1 411 ? -63.656 -17.168 29.061 1.00 87.25 411 ILE A O 1
ATOM 3322 N N . TYR A 1 412 ? -62.154 -17.196 27.407 1.00 84.50 412 TYR A N 1
ATOM 3323 C CA . TYR A 1 412 ? -62.434 -15.818 26.982 1.00 84.50 412 TYR A CA 1
ATOM 3324 C C . TYR A 1 412 ? -63.894 -15.632 26.561 1.00 84.50 412 TYR A C 1
ATOM 3326 O O . TYR A 1 412 ? -64.492 -14.593 26.836 1.00 84.50 412 TYR A O 1
ATOM 3334 N N . LYS A 1 413 ? -64.481 -16.647 25.914 1.00 85.88 413 LYS A N 1
ATOM 3335 C CA . LYS A 1 413 ? -65.888 -16.608 25.511 1.00 85.88 413 LYS A CA 1
ATOM 3336 C C . LYS A 1 413 ? -66.801 -16.676 26.735 1.00 85.88 413 LYS A C 1
ATOM 3338 O O . LYS A 1 413 ? -67.730 -15.886 26.835 1.00 85.88 413 LYS A O 1
ATOM 3343 N N . LEU A 1 414 ? -66.486 -17.553 27.684 1.00 84.62 414 LEU A N 1
ATOM 3344 C CA . LEU A 1 414 ? -67.247 -17.707 28.925 1.00 84.62 414 LEU A CA 1
ATOM 3345 C C . LEU A 1 414 ? -67.173 -16.452 29.808 1.00 84.62 414 LEU A C 1
ATOM 3347 O O . LEU A 1 414 ? -68.184 -15.987 30.321 1.00 84.62 414 LEU A O 1
ATOM 3351 N N . LEU A 1 415 ? -65.992 -15.840 29.923 1.00 83.50 415 LEU A N 1
ATOM 3352 C CA . LEU A 1 415 ? -65.801 -14.606 30.687 1.00 83.50 415 LEU A CA 1
ATOM 3353 C C . LEU A 1 415 ? -66.478 -13.398 30.041 1.00 83.50 415 LEU A C 1
ATOM 3355 O O . LEU A 1 415 ? -66.814 -12.464 30.753 1.00 83.50 415 LEU A O 1
ATOM 3359 N N . SER A 1 416 ? -66.726 -13.410 28.727 1.00 80.00 416 SER A N 1
ATOM 3360 C CA . SER A 1 416 ? -67.507 -12.347 28.078 1.00 80.00 416 SER A CA 1
ATOM 3361 C C . SER A 1 416 ? -68.989 -12.354 28.475 1.00 80.00 416 SER A C 1
ATOM 3363 O O . SER A 1 416 ? -69.662 -11.332 28.351 1.00 80.00 416 SER A O 1
ATOM 3365 N N . GLU A 1 417 ? -69.490 -13.487 28.977 1.00 78.88 417 GLU A N 1
ATOM 3366 C CA . GLU A 1 417 ? -70.864 -13.641 29.469 1.00 78.88 417 GLU A CA 1
ATOM 3367 C C . GLU A 1 417 ? -70.989 -13.246 30.952 1.00 78.88 417 GLU A C 1
ATOM 3369 O O . GLU A 1 417 ? -72.082 -12.930 31.425 1.00 78.88 417 GLU A O 1
ATOM 3374 N N . VAL A 1 418 ? -69.867 -13.198 31.677 1.00 76.31 418 VAL A N 1
ATOM 3375 C CA . VAL A 1 418 ? -69.792 -12.752 33.070 1.00 76.31 418 VAL A CA 1
ATOM 3376 C C . VAL A 1 418 ? -69.394 -11.280 33.096 1.00 76.31 418 VAL A C 1
ATOM 3378 O O . VAL A 1 418 ? -68.336 -10.896 32.613 1.00 76.31 418 VAL A O 1
ATOM 3381 N N . ALA A 1 419 ? -70.216 -10.424 33.705 1.00 69.25 419 ALA A N 1
ATOM 3382 C CA . ALA A 1 419 ? -69.940 -8.989 33.842 1.00 69.25 419 ALA A CA 1
ATOM 3383 C C . ALA A 1 419 ? -68.828 -8.678 34.877 1.00 69.25 419 ALA A C 1
ATOM 3385 O O . ALA A 1 419 ? -68.960 -7.769 35.695 1.00 69.25 419 ALA A O 1
ATOM 3386 N N . ALA A 1 420 ? -67.734 -9.443 34.877 1.00 71.06 420 ALA A N 1
ATOM 3387 C CA . ALA A 1 420 ? -66.587 -9.240 35.748 1.00 71.06 420 ALA A CA 1
ATOM 3388 C C . ALA A 1 420 ? -65.648 -8.199 35.126 1.00 71.06 420 ALA A C 1
ATOM 3390 O O . ALA A 1 420 ? -64.740 -8.524 34.368 1.00 71.06 420 ALA A O 1
ATOM 3391 N N . THR A 1 421 ? -65.834 -6.924 35.469 1.00 78.00 421 THR A N 1
ATOM 3392 C CA . THR A 1 421 ? -64.916 -5.844 35.056 1.00 78.00 421 THR A CA 1
ATOM 3393 C C . THR A 1 421 ? -63.578 -5.867 35.801 1.00 78.00 421 THR A C 1
ATOM 3395 O O . THR A 1 421 ? -62.685 -5.091 35.475 1.00 78.00 421 THR A O 1
ATOM 3398 N N . ASN A 1 422 ? -63.438 -6.735 36.806 1.00 84.50 422 ASN A N 1
ATOM 3399 C CA . ASN A 1 422 ? -62.329 -6.734 37.763 1.00 84.50 422 ASN A CA 1
ATOM 3400 C C . ASN A 1 422 ? -61.382 -7.937 37.587 1.00 84.50 422 ASN A C 1
ATOM 3402 O O . ASN A 1 422 ? -60.742 -8.343 38.555 1.00 84.50 422 ASN A O 1
ATOM 3406 N N . ILE A 1 423 ? -61.316 -8.526 36.387 1.00 90.56 423 ILE A N 1
ATOM 3407 C CA . ILE A 1 423 ? -60.455 -9.676 36.077 1.00 90.56 423 ILE A CA 1
ATOM 3408 C C . ILE A 1 423 ? -59.389 -9.326 35.038 1.00 90.56 423 ILE A C 1
ATOM 3410 O O . ILE A 1 423 ? -59.692 -8.871 33.935 1.00 90.56 423 ILE A O 1
ATOM 3414 N N . THR A 1 424 ? -58.132 -9.586 35.383 1.00 89.44 424 THR A N 1
ATOM 3415 C CA . THR A 1 424 ? -56.994 -9.526 34.464 1.00 89.44 424 THR A CA 1
ATOM 3416 C C . THR A 1 424 ? -56.654 -10.944 34.027 1.00 89.44 424 THR A C 1
ATOM 3418 O O . THR A 1 424 ? -56.424 -11.807 34.869 1.00 89.44 424 THR A O 1
ATOM 3421 N N . ILE A 1 425 ? -56.623 -11.210 32.720 1.00 88.12 425 ILE A N 1
ATOM 3422 C CA . ILE A 1 425 ? -56.293 -12.541 32.191 1.00 88.12 425 ILE A CA 1
ATOM 3423 C C . ILE A 1 425 ? -54.846 -12.543 31.710 1.00 88.12 425 ILE A C 1
ATOM 3425 O O . ILE A 1 425 ? -54.458 -11.720 30.879 1.00 88.12 425 ILE A O 1
ATOM 3429 N N . LEU A 1 426 ? -54.065 -13.492 32.206 1.00 88.62 426 LEU A N 1
ATOM 3430 C CA . LEU A 1 426 ? -52.641 -13.633 31.941 1.00 88.62 426 LEU A CA 1
ATOM 3431 C C . LEU A 1 426 ? -52.350 -15.041 31.412 1.00 88.62 426 LEU A C 1
ATOM 3433 O O . LEU A 1 426 ? -53.066 -16.003 31.700 1.00 88.62 426 LEU A O 1
ATOM 3437 N N . GLN A 1 427 ? -51.296 -15.172 30.604 1.00 87.00 427 GLN A N 1
ATOM 3438 C CA . GLN A 1 427 ? -50.834 -16.495 30.190 1.00 87.00 427 GLN A CA 1
ATOM 3439 C C . GLN A 1 427 ? -50.322 -17.253 31.411 1.00 87.00 427 GLN A C 1
ATOM 3441 O O . GLN A 1 427 ? -49.595 -16.687 32.224 1.00 87.00 427 GLN A O 1
ATOM 3446 N N . LYS A 1 428 ? -50.660 -18.539 31.519 1.00 83.38 428 LYS A N 1
ATOM 3447 C CA . LYS A 1 428 ? -50.229 -19.388 32.640 1.00 83.38 428 LYS A CA 1
ATOM 3448 C C . LYS A 1 428 ? -48.712 -19.389 32.846 1.00 83.38 428 LYS A C 1
ATOM 3450 O O . LYS A 1 428 ? -48.263 -19.278 33.978 1.00 83.38 428 LYS A O 1
ATOM 3455 N N . GLY A 1 429 ? -47.934 -19.417 31.760 1.00 78.44 429 GLY A N 1
ATOM 3456 C CA . GLY A 1 429 ? -46.469 -19.329 31.808 1.00 78.44 429 GLY A CA 1
ATOM 3457 C C . GLY A 1 429 ? -45.910 -18.003 32.345 1.00 78.44 429 GLY A C 1
ATOM 3458 O O . GLY A 1 429 ? -44.719 -17.924 32.619 1.00 78.44 429 GLY A O 1
ATOM 3459 N N . ASN A 1 430 ? -46.751 -16.977 32.516 1.00 78.25 430 ASN A N 1
ATOM 3460 C CA . ASN A 1 430 ? -46.371 -15.715 33.150 1.00 78.25 430 ASN A CA 1
ATOM 3461 C C . ASN A 1 430 ? -46.633 -15.712 34.663 1.00 78.25 430 ASN A C 1
ATOM 3463 O O . ASN A 1 430 ? -46.341 -14.708 35.309 1.00 78.25 430 ASN A O 1
ATOM 3467 N N . PHE A 1 431 ? -47.217 -16.774 35.231 1.00 76.62 431 PHE A N 1
ATOM 3468 C CA . PHE A 1 431 ? -47.390 -16.857 36.675 1.00 76.62 431 PHE A CA 1
ATOM 3469 C C . PHE A 1 431 ? -46.011 -17.029 37.335 1.00 76.62 431 PHE A C 1
ATOM 3471 O O . PHE A 1 431 ? -45.286 -17.960 36.981 1.00 76.62 431 PHE A O 1
ATOM 3478 N N . PRO A 1 432 ? -45.614 -16.142 38.263 1.00 57.16 432 PRO A N 1
ATOM 3479 C CA . PRO A 1 432 ? -44.229 -16.080 38.733 1.00 57.16 432 PRO A CA 1
ATOM 3480 C C . PRO A 1 432 ? -43.838 -17.227 39.680 1.00 57.16 432 PRO A C 1
ATOM 3482 O O . PRO A 1 432 ? -42.655 -17.416 39.957 1.00 57.16 432 PRO A O 1
ATOM 3485 N N . TYR A 1 433 ? -44.803 -18.021 40.155 1.00 64.19 433 TYR A N 1
ATOM 3486 C CA . TYR A 1 433 ? -44.560 -19.134 41.075 1.00 64.19 433 TYR A CA 1
ATOM 3487 C C . TYR A 1 433 ? -44.743 -20.482 40.372 1.00 64.19 433 TYR A C 1
ATOM 3489 O O . TYR A 1 433 ? -45.648 -20.653 39.561 1.00 64.19 433 TYR A O 1
ATOM 3497 N N . HIS A 1 434 ? -43.918 -21.471 40.707 1.00 58.19 434 HIS A N 1
ATOM 3498 C CA . HIS A 1 434 ? -44.003 -22.808 40.121 1.00 58.19 434 HIS A CA 1
ATOM 3499 C C . HIS A 1 434 ? -44.310 -23.846 41.195 1.00 58.19 434 HIS A C 1
ATOM 3501 O O . HIS A 1 434 ? -43.682 -23.864 42.252 1.00 58.19 434 HIS A O 1
ATOM 3507 N N . PHE A 1 435 ? -45.248 -24.744 40.906 1.00 70.12 435 PHE A N 1
ATOM 3508 C CA . PHE A 1 435 ? -45.515 -25.921 41.727 1.00 70.12 435 PHE A CA 1
ATOM 3509 C C . PHE A 1 435 ? -46.206 -27.008 40.893 1.00 70.12 435 PHE A C 1
ATOM 3511 O O . PHE A 1 435 ? -46.906 -26.716 39.925 1.00 70.12 435 PHE A O 1
ATOM 3518 N N . GLU A 1 436 ? -46.001 -28.272 41.267 1.00 70.38 436 GLU A N 1
ATOM 3519 C CA . GLU A 1 436 ? -46.388 -29.448 40.467 1.00 70.38 436 GLU A CA 1
ATOM 3520 C C . GLU A 1 436 ? -47.895 -29.507 40.156 1.00 70.38 436 GLU A C 1
ATOM 3522 O O . GLU A 1 436 ? -48.320 -29.962 39.094 1.00 70.38 436 GLU A O 1
ATOM 3527 N N . GLU A 1 437 ? -48.731 -29.026 41.075 1.00 72.12 437 GLU A N 1
ATOM 3528 C CA . GLU A 1 437 ? -50.183 -28.993 40.891 1.00 72.12 437 GLU A CA 1
ATOM 3529 C C . GLU A 1 437 ? -50.609 -27.930 39.875 1.00 72.12 437 GLU A C 1
ATOM 3531 O O . GLU A 1 437 ? -51.579 -28.142 39.150 1.00 72.12 437 GLU A O 1
ATOM 3536 N N . LEU A 1 438 ? -49.864 -26.823 39.756 1.00 76.50 438 LEU A N 1
ATOM 3537 C CA . LEU A 1 438 ? -50.150 -25.791 38.766 1.00 76.50 438 LEU A CA 1
ATOM 3538 C C . LEU A 1 438 ? -50.033 -26.369 37.366 1.00 76.50 438 LEU A C 1
ATOM 3540 O O . LEU A 1 438 ? -50.895 -26.103 36.542 1.00 76.50 438 LEU A O 1
ATOM 3544 N N . GLU A 1 439 ? -49.006 -27.175 37.088 1.00 79.69 439 GLU A N 1
ATOM 3545 C CA . GLU A 1 439 ? -48.814 -27.790 35.770 1.00 79.69 439 GLU A CA 1
ATOM 3546 C C . GLU A 1 439 ? -50.013 -28.652 35.364 1.00 79.69 439 GLU A C 1
ATOM 3548 O O . GLU A 1 439 ? -50.426 -28.614 34.204 1.00 79.69 439 GLU A O 1
ATOM 3553 N N . LYS A 1 440 ? -50.620 -29.345 36.334 1.00 83.00 440 LYS A N 1
ATOM 3554 C CA . LYS A 1 440 ? -51.771 -30.233 36.131 1.00 83.00 440 LYS A CA 1
ATOM 3555 C C . LYS A 1 440 ? -53.085 -29.475 35.932 1.00 83.00 440 LYS A C 1
ATOM 3557 O O . LYS A 1 440 ? -53.953 -30.005 35.252 1.00 83.00 440 LYS A O 1
ATOM 3562 N N . MET A 1 441 ? -53.201 -28.259 36.473 1.00 85.75 441 MET A N 1
ATOM 3563 C CA . MET A 1 441 ? -54.442 -27.476 36.481 1.00 85.75 441 MET A CA 1
ATOM 3564 C C . MET A 1 441 ? -54.553 -26.514 35.291 1.00 85.75 441 MET A C 1
ATOM 3566 O O . MET A 1 441 ? -53.598 -25.822 34.940 1.00 85.75 441 MET A O 1
ATOM 3570 N N . LYS A 1 442 ? -55.723 -26.393 34.665 1.00 89.62 442 LYS A N 1
ATOM 3571 C CA . LYS A 1 442 ? -55.943 -25.456 33.542 1.00 89.62 442 LYS A CA 1
ATOM 3572 C C . LYS A 1 442 ? -56.075 -23.993 33.959 1.00 89.62 442 LYS A C 1
ATOM 3574 O O . LYS A 1 442 ? -55.753 -23.108 33.157 1.00 89.62 442 LYS A O 1
ATOM 3579 N N . TYR A 1 443 ? -56.553 -23.738 35.173 1.00 90.12 443 TYR A N 1
ATOM 3580 C CA . TYR A 1 443 ? -56.863 -22.398 35.656 1.00 90.12 443 TYR A CA 1
ATOM 3581 C C . TYR A 1 443 ? -56.266 -22.163 37.040 1.00 90.12 443 TYR A C 1
ATOM 3583 O O . TYR A 1 443 ? -56.420 -22.977 37.952 1.00 90.12 443 TYR A O 1
ATOM 3591 N N . LEU A 1 444 ? -55.639 -21.002 37.195 1.00 88.56 444 LEU A N 1
ATOM 3592 C CA . LEU A 1 444 ? -55.275 -20.431 38.481 1.00 88.56 444 LEU A CA 1
ATOM 3593 C C . LEU A 1 444 ? -55.918 -19.051 38.594 1.00 88.56 444 LEU A C 1
ATOM 3595 O O . LEU A 1 444 ? -55.617 -18.163 37.801 1.00 88.56 444 LEU A O 1
ATOM 3599 N N . LEU A 1 445 ? -56.776 -18.868 39.591 1.00 88.94 445 LEU A N 1
ATOM 3600 C CA . LEU A 1 445 ? -57.396 -17.587 39.905 1.00 88.94 445 LEU A CA 1
ATOM 3601 C C . LEU A 1 445 ? -56.804 -17.047 41.203 1.00 88.94 445 LEU A C 1
ATOM 3603 O O . LEU A 1 445 ? -57.048 -17.609 42.270 1.00 88.94 445 LEU A O 1
ATOM 3607 N N . LEU A 1 446 ? -56.050 -15.956 41.116 1.00 86.75 446 LEU A N 1
ATOM 3608 C CA . LEU A 1 446 ? -55.636 -15.178 42.277 1.00 86.75 446 LEU A CA 1
ATOM 3609 C C . LEU A 1 446 ? -56.734 -14.192 42.650 1.00 86.75 446 LEU A C 1
ATOM 3611 O O . LEU A 1 446 ? -57.373 -13.590 41.785 1.00 86.75 446 LEU A O 1
ATOM 3615 N N . VAL A 1 447 ? -56.928 -14.033 43.950 1.00 84.50 447 VAL A N 1
ATOM 3616 C CA . VAL A 1 447 ? -57.920 -13.155 44.550 1.00 84.50 447 VAL A CA 1
ATOM 3617 C C . VAL A 1 447 ? -57.169 -12.156 45.421 1.00 84.50 447 VAL A C 1
ATOM 3619 O O . VAL A 1 447 ? -56.590 -12.546 46.439 1.00 84.50 447 VAL A O 1
ATOM 3622 N N . GLU A 1 448 ? -57.165 -10.896 44.986 1.00 75.19 448 GLU A N 1
ATOM 3623 C CA . GLU A 1 448 ? -56.563 -9.768 45.711 1.00 75.19 448 GLU A CA 1
ATOM 3624 C C . GLU A 1 448 ? -57.510 -9.215 46.786 1.00 75.19 448 GLU A C 1
ATOM 3626 O O . GLU A 1 448 ? -58.734 -9.082 46.512 1.00 75.19 448 GLU A O 1
#

Sequence (448 aa):
MLAILNILYLLLPISQTGSEAGINIIAGPNLEYTKLESVENQTYFYGQEDFQMGFHYGLGGYYNYYFDRDYYIGLKAAYRHQNTTFLEYEPEVININGQAVDGEFEHYFDYNLESINLTLGGGYRVSQRFAVEVGILYTSPVSDYQIHSKETIVKPVDAGIFKEEGTRIRNEQRFSIPSNSSKLGATIGFNGLFPMNKSETVFLKPSVSYSFIFSDNLDNLTSWKTDFIDLSVGVSFVLGENDIFGERNKVIEPEFTIALFELNGTVERSLRKIQLSYAEAKDLTTSKTNKLVLRPHRALITYVGIKNKLDRTISISVLTDQKQVYKIESLEESNRLEIDIDNLIKNTDEKELNFIVESEDGFDKKIDISVDFNKSGELSYILTDNSDEILDYLNNNPSKKYELYTEDKSIYKLLSEVAATNITILQKGNFPYHFEELEKMKYLLLVE

Radius of gyration: 42.28 Å; chains: 1; bounding box: 103×47×115 Å

Secondary structure (DSSP, 8-state):
-HHHHHHHHHTS-SSSS-EEEEEEEEEEEEEEEE----BTTB--S--S-EEEEEEEEEEEEEEEEESSSSEEEEEEEEEEEEEEEEEEEEEEEEEETTEEEEEEEEEEEEEEEEEEEEEEEEEEEEETTEEEEEEEEEEEESS-EEEEEEEEEEESTTS---TTTSSSEEEEEEEEE-----EEEEEEEEEE-EESSTTS-EEEEEEEEEEEESS-SSTTSSS-EEEEEEEEEEEEEEES-GGGTS---------EEEEEE--SS--------------------S-SSEEEE----EEEEEE---TT-TT--EEEEEEETTEEEEEE----SS-EEEEEHHHHHHT-S-SEEEEEEEETTS--------EETT---EEEEEEES-HHHHHHHHHH-TTS-EEEEES-TTHHHHHHHS--TTEEEEEGGG-S---HHHHH-SEEEEE-

Foldseek 3Di:
DVVVVVVVVVVQDPDQFKKKKWKKKKKFKKWKWDCFPDDPPQDDDRNDTDIFIWMKIWMKMKMWTDPDLFKTKMKMKIKMKIKGKDWDKDWDFDAFPNDTDTWIKIKIKIKMWIKMKIWTWMWGAPDLWKIKIKTKIKIGTPAFIWMWIKMFTPPPPPDDDDPVVRHRIPPTDTDTHGQPDIWIKMKIKMKTWAQPDPVSFKTKIWMKMKIFTPDARDPRTDHIGIIIIMTMIIMMGMGHDPPSNPPPPPPPPWAKDKAFEDDDDDDDDDDDDDDYDEYAFPDDDQDFKDWTWDAGFKIKIWTADDPPDQDKWKWKFKDDPNDTPDIDIDPRHGDIDMGGVVVVCVVDPDQWIFIFIDIPPPPRPRDGDTDGRPPRDTKMKGFAQDLVSVLVVCQVCLPWAKEKEAPDPVSVVVVVVPPRPRYHYDHNVPPNYDDPSSVVTGIMMITD

pLDDT: mean 74.96, std 21.5, range [27.34, 98.69]